Protein AF-A0A8I2YRM2-F1 (afdb_monomer)

Foldseek 3Di:
DDDDDDDDDDDPPPPPPDAQDFDDPVVLVVLVVQLLVQCVPCVQVCLPQNRAFFADPVCNPDGDLDDDPPPDTHGQAFQFAKEKAQPPDAADPPDDRIDIDTGPVRVRVVRVVVSVVCVVFFDPKGKDWPDKDKDFDDDPDDDDPVVVQSNSKIKIKTWMKIWTQGPPPRHIWIKIWIWMWIAGRRGRHTYDGPYTDIDTDDDPDPVVCVVNVVVPPPPPPPDDDDDDDDDDPFQDDKDFAAPPDFLLNCCVVQQAFSQQQCVQVVVQAPQQRPRDDGRDMGGRAGHQQHQNAKDFQAAPDALVNVLVVLVADSVQQCLQVVLADPRSFLAFGSGMGRRDNHRRGDDADPVPDRRNNDRHPPTHHSYDDD

Structure (mmCIF, N/CA/C/O backbone):
data_AF-A0A8I2YRM2-F1
#
_entry.id   AF-A0A8I2YRM2-F1
#
loop_
_atom_site.group_PDB
_atom_site.id
_atom_site.type_symbol
_atom_site.label_atom_id
_atom_site.label_alt_id
_atom_site.label_comp_id
_atom_site.label_asym_id
_atom_site.label_entity_id
_atom_site.label_seq_id
_atom_site.pdbx_PDB_ins_code
_atom_site.Cartn_x
_atom_site.Cartn_y
_atom_site.Cartn_z
_atom_site.occupancy
_atom_site.B_iso_or_equiv
_atom_site.auth_seq_id
_atom_site.auth_comp_id
_atom_site.auth_asym_id
_atom_site.auth_atom_id
_atom_site.pdbx_PDB_model_num
ATOM 1 N N . MET A 1 1 ? 25.855 -46.451 -61.316 1.00 43.28 1 MET A N 1
ATOM 2 C CA . MET A 1 1 ? 26.057 -45.066 -60.840 1.00 43.28 1 MET A CA 1
ATOM 3 C C . MET A 1 1 ? 24.829 -44.256 -61.230 1.00 43.28 1 MET A C 1
ATOM 5 O O . MET A 1 1 ? 24.671 -43.987 -62.410 1.00 43.28 1 MET A O 1
ATOM 9 N N . SER A 1 2 ? 23.927 -43.967 -60.286 1.00 40.00 2 SER A N 1
ATOM 10 C CA . SER A 1 2 ? 22.872 -42.953 -60.455 1.00 40.00 2 SER A CA 1
ATOM 11 C C . SER A 1 2 ? 22.346 -42.498 -59.083 1.00 40.00 2 SER A C 1
ATOM 13 O O . SER A 1 2 ? 21.742 -43.279 -58.357 1.00 40.00 2 SER A O 1
ATOM 15 N N . ASN A 1 3 ? 22.723 -41.266 -58.740 1.00 40.25 3 ASN A N 1
ATOM 16 C CA . ASN A 1 3 ? 22.194 -40.258 -57.806 1.00 40.25 3 ASN A CA 1
ATOM 17 C C . ASN A 1 3 ? 21.188 -40.653 -56.701 1.00 40.25 3 ASN A C 1
ATOM 19 O O . ASN A 1 3 ? 20.000 -40.823 -56.962 1.00 40.25 3 ASN A O 1
ATOM 23 N N . GLY A 1 4 ? 21.650 -40.617 -55.443 1.00 43.94 4 GLY A N 1
ATOM 24 C CA . GLY A 1 4 ? 20.816 -40.351 -54.258 1.00 43.94 4 GLY A CA 1
ATOM 25 C C . GLY A 1 4 ? 20.886 -38.862 -53.858 1.00 43.94 4 GLY A C 1
ATOM 26 O O . GLY A 1 4 ? 21.877 -38.207 -54.193 1.00 43.94 4 GLY A O 1
ATOM 27 N N . PRO A 1 5 ? 19.861 -38.299 -53.190 1.00 49.69 5 PRO A N 1
ATOM 28 C CA . PRO A 1 5 ? 19.802 -36.871 -52.870 1.00 49.69 5 PRO A CA 1
ATOM 29 C C . PRO A 1 5 ? 20.808 -36.499 -51.761 1.00 49.69 5 PRO A C 1
ATOM 31 O O . PRO A 1 5 ? 21.206 -37.369 -50.981 1.00 49.69 5 PRO A O 1
ATOM 34 N N . PRO A 1 6 ? 21.243 -35.227 -51.666 1.00 45.72 6 PRO A N 1
ATOM 35 C CA . PRO A 1 6 ? 22.227 -34.821 -50.673 1.00 45.72 6 PRO A CA 1
ATOM 36 C C . PRO A 1 6 ? 21.609 -34.804 -49.268 1.00 45.72 6 PRO A C 1
ATOM 38 O O . PRO A 1 6 ? 20.499 -34.315 -49.066 1.00 45.72 6 PRO A O 1
ATOM 41 N N . LEU A 1 7 ? 22.355 -35.323 -48.292 1.00 40.28 7 LEU A N 1
ATOM 42 C CA . LEU A 1 7 ? 22.015 -35.255 -46.871 1.00 40.28 7 LEU A CA 1
ATOM 43 C C . LEU A 1 7 ? 21.992 -33.789 -46.414 1.00 40.28 7 LEU A C 1
ATOM 45 O O . LEU A 1 7 ? 22.984 -33.070 -46.558 1.00 40.28 7 LEU A O 1
ATOM 49 N N . SER A 1 8 ? 20.862 -33.354 -45.854 1.00 40.47 8 SER A N 1
ATOM 50 C CA . SER A 1 8 ? 20.712 -32.039 -45.234 1.00 40.47 8 SER A CA 1
ATOM 51 C C . SER A 1 8 ? 21.664 -31.917 -44.046 1.00 40.47 8 SER A C 1
ATOM 53 O O . SER A 1 8 ? 21.600 -32.691 -43.089 1.00 40.47 8 SER A O 1
ATOM 55 N N . ARG A 1 9 ? 22.555 -30.930 -44.110 1.00 38.88 9 ARG A N 1
ATOM 56 C CA . ARG A 1 9 ? 23.447 -30.546 -43.019 1.00 38.88 9 ARG A CA 1
ATOM 57 C C . ARG A 1 9 ? 22.585 -30.000 -41.873 1.00 38.88 9 ARG A C 1
ATOM 59 O O . ARG A 1 9 ? 22.022 -28.921 -42.007 1.00 38.88 9 ARG A O 1
ATOM 66 N N . PHE A 1 10 ? 22.468 -30.752 -40.779 1.00 35.62 10 PHE A N 1
ATOM 67 C CA . PHE A 1 10 ? 21.947 -30.243 -39.509 1.00 35.62 10 PHE A CA 1
ATOM 68 C C . PHE A 1 10 ? 22.836 -29.075 -39.064 1.00 35.62 10 PHE A C 1
ATOM 70 O O . PHE A 1 10 ? 24.003 -29.270 -38.728 1.00 35.62 10 PHE A O 1
ATOM 77 N N . THR A 1 11 ? 22.309 -27.856 -39.111 1.00 39.56 11 THR A N 1
ATOM 78 C CA . THR A 1 11 ? 22.849 -26.723 -38.359 1.00 39.56 11 THR A CA 1
ATOM 79 C C . THR A 1 11 ? 22.379 -26.875 -36.912 1.00 39.56 11 THR A C 1
ATOM 81 O O . THR A 1 11 ? 21.176 -27.047 -36.708 1.00 39.56 11 THR A O 1
ATOM 84 N N . PRO A 1 12 ? 23.265 -26.851 -35.902 1.00 38.53 12 PRO A N 1
ATOM 85 C CA . PRO A 1 12 ? 22.815 -26.739 -34.523 1.00 38.53 12 PRO A CA 1
ATOM 86 C C . PRO A 1 12 ? 22.103 -25.391 -34.379 1.00 38.53 12 PRO A C 1
ATOM 88 O O . PRO A 1 12 ? 22.668 -24.362 -34.754 1.00 38.53 12 PRO A O 1
ATOM 91 N N . ASN A 1 13 ? 20.869 -25.397 -33.874 1.00 37.84 13 ASN A N 1
ATOM 92 C CA . ASN A 1 13 ? 20.214 -24.178 -33.416 1.00 37.84 13 ASN A CA 1
ATOM 93 C C . ASN A 1 13 ? 21.077 -23.584 -32.297 1.00 37.84 13 ASN A C 1
ATOM 95 O O . ASN A 1 13 ? 21.144 -24.139 -31.201 1.00 37.84 13 ASN A O 1
ATOM 99 N N . HIS A 1 14 ? 21.756 -22.477 -32.590 1.00 43.34 14 HIS A N 1
ATOM 100 C CA . HIS A 1 14 ? 22.268 -21.568 -31.573 1.00 43.34 14 HIS A CA 1
ATOM 101 C C . HIS A 1 14 ? 21.088 -20.746 -31.044 1.00 43.34 14 HIS A C 1
ATOM 103 O O . HIS A 1 14 ? 20.968 -19.565 -31.340 1.00 43.34 14 HIS A O 1
ATOM 109 N N . ASP A 1 15 ? 20.221 -21.387 -30.263 1.00 41.94 15 ASP A N 1
ATOM 110 C CA . ASP A 1 15 ? 19.412 -20.684 -29.266 1.00 41.94 15 ASP A CA 1
ATOM 111 C C . ASP A 1 15 ? 20.239 -20.627 -27.974 1.00 41.94 15 ASP A C 1
ATOM 113 O O . ASP A 1 15 ? 19.908 -21.223 -26.950 1.00 41.94 15 ASP A O 1
ATOM 117 N N . GLU A 1 16 ? 21.398 -19.973 -28.057 1.00 41.94 16 GLU A N 1
ATOM 118 C CA . GLU A 1 16 ? 22.091 -19.494 -26.868 1.00 41.94 16 GLU A CA 1
ATOM 119 C C . GLU A 1 16 ? 21.484 -18.116 -26.569 1.00 41.94 16 GLU A C 1
ATOM 121 O O . GLU A 1 16 ? 21.433 -17.285 -27.481 1.00 41.94 16 GLU A O 1
ATOM 126 N N . PRO A 1 17 ? 20.953 -17.864 -25.358 1.00 37.00 17 PRO A N 1
ATOM 127 C CA . PRO A 1 17 ? 20.374 -16.569 -25.036 1.00 37.00 17 PRO A CA 1
ATOM 128 C C . PRO A 1 17 ? 21.435 -15.496 -25.273 1.00 37.00 17 PRO A C 1
ATOM 130 O O . PRO A 1 17 ? 22.525 -15.551 -24.701 1.00 37.00 17 PRO A O 1
ATOM 133 N N . SER A 1 18 ? 21.123 -14.542 -26.149 1.00 34.84 18 SER A N 1
ATOM 134 C CA . SER A 1 18 ? 21.967 -13.380 -26.404 1.00 34.84 18 SER A CA 1
ATOM 135 C C . SER A 1 18 ? 22.364 -12.745 -25.065 1.00 34.84 18 SER A C 1
ATOM 137 O O . SER A 1 18 ? 21.483 -12.537 -24.222 1.00 34.84 18 SER A O 1
ATOM 139 N N . PRO A 1 19 ? 23.662 -12.474 -24.828 1.00 44.00 19 PRO A N 1
ATOM 140 C CA . PRO A 1 19 ? 24.102 -11.870 -23.579 1.00 44.00 19 PRO A CA 1
ATOM 141 C C . PRO A 1 19 ? 23.368 -10.538 -23.375 1.00 44.00 19 PRO A C 1
ATOM 143 O O . PRO A 1 19 ? 23.103 -9.851 -24.366 1.00 44.00 19 PRO A O 1
ATOM 146 N N . PRO A 1 20 ? 23.022 -10.174 -22.125 1.00 50.03 20 PRO A N 1
ATOM 147 C CA . PRO A 1 20 ? 22.307 -8.935 -21.844 1.00 50.03 20 PRO A CA 1
ATOM 148 C C . PRO A 1 20 ? 23.045 -7.761 -22.491 1.00 50.03 20 PRO A C 1
ATOM 150 O O . PRO A 1 20 ? 24.256 -7.602 -22.310 1.00 50.03 20 PRO A O 1
ATOM 153 N N . GLU A 1 21 ? 22.315 -6.993 -23.299 1.00 55.31 21 GLU A N 1
ATOM 154 C CA . GLU A 1 21 ? 22.839 -5.860 -24.054 1.00 55.31 21 GLU A CA 1
ATOM 155 C C . GLU A 1 21 ? 23.480 -4.863 -23.076 1.00 55.31 21 GLU A C 1
ATOM 157 O O . GLU A 1 21 ? 22.838 -4.367 -22.151 1.00 55.31 21 GLU A O 1
ATOM 162 N N . GLN A 1 22 ? 24.790 -4.641 -23.210 1.00 60.09 22 GLN A N 1
ATOM 163 C CA . GLN A 1 22 ? 25.532 -3.774 -22.296 1.00 60.09 22 GLN A CA 1
ATOM 164 C C . GLN A 1 22 ? 25.124 -2.316 -22.520 1.00 60.09 22 GLN A C 1
ATOM 166 O O . GLN A 1 22 ? 25.211 -1.811 -23.639 1.00 60.09 22 GLN A O 1
ATOM 171 N N . ILE A 1 23 ? 24.751 -1.625 -21.440 1.00 65.56 23 ILE A N 1
ATOM 172 C CA . ILE A 1 23 ? 24.385 -0.205 -21.477 1.00 65.56 23 ILE A CA 1
ATOM 173 C C . ILE A 1 23 ? 25.582 0.621 -22.013 1.00 65.56 23 ILE A C 1
ATOM 175 O O . ILE A 1 23 ? 26.727 0.384 -21.591 1.00 65.56 23 ILE A O 1
ATOM 179 N N . PRO A 1 24 ? 25.361 1.592 -22.925 1.00 77.06 24 PRO A N 1
ATOM 180 C CA . PRO A 1 24 ? 26.404 2.500 -23.404 1.00 77.06 24 PRO A CA 1
ATOM 181 C C . PRO A 1 24 ? 27.077 3.288 -22.268 1.00 77.06 24 PRO A C 1
ATOM 183 O O . PRO A 1 24 ? 26.419 3.694 -21.313 1.00 77.06 24 PRO A O 1
ATOM 186 N N . ASP A 1 25 ? 28.378 3.580 -22.391 1.00 70.00 25 ASP A N 1
ATOM 187 C CA . ASP A 1 25 ? 29.165 4.243 -21.329 1.00 70.00 25 ASP A CA 1
ATOM 188 C C . ASP A 1 25 ? 28.580 5.593 -20.887 1.00 70.00 25 ASP A C 1
ATOM 190 O O . ASP A 1 25 ? 28.480 5.874 -19.695 1.00 70.00 25 ASP A O 1
ATOM 194 N N . LEU A 1 26 ? 28.146 6.417 -21.843 1.00 76.06 26 LEU A N 1
ATOM 195 C CA . LEU A 1 26 ? 27.550 7.722 -21.555 1.00 76.06 26 LEU A CA 1
ATOM 196 C C . LEU A 1 26 ? 26.242 7.587 -20.763 1.00 76.06 26 LEU A C 1
ATOM 198 O O . LEU A 1 26 ? 25.998 8.331 -19.817 1.00 76.06 26 LEU A O 1
ATOM 202 N N . GLU A 1 27 ? 25.406 6.621 -21.137 1.00 75.81 27 GLU A N 1
ATOM 203 C CA . GLU A 1 27 ? 24.142 6.361 -20.456 1.00 75.81 27 GLU A CA 1
ATOM 204 C C . GLU A 1 27 ? 24.378 5.803 -19.046 1.00 75.81 27 GLU A C 1
ATOM 206 O O . GLU A 1 27 ? 23.745 6.246 -18.088 1.00 75.81 27 GLU A O 1
ATOM 211 N N . TRP A 1 28 ? 25.358 4.912 -18.891 1.00 73.50 28 TRP A N 1
ATOM 212 C CA . TRP A 1 28 ? 25.796 4.398 -17.596 1.00 73.50 28 TRP A CA 1
ATOM 213 C C . TRP A 1 28 ? 26.235 5.514 -16.637 1.00 73.50 28 TRP A C 1
ATOM 215 O O . TRP A 1 28 ? 25.834 5.538 -15.467 1.00 73.50 28 TRP A O 1
ATOM 225 N N . GLU A 1 29 ? 27.031 6.469 -17.124 1.00 75.94 29 GLU A N 1
ATOM 226 C CA . GLU A 1 29 ? 27.485 7.608 -16.324 1.00 75.94 29 GLU A CA 1
ATOM 227 C C . GLU A 1 29 ? 26.342 8.542 -15.927 1.00 75.94 29 GLU A C 1
ATOM 229 O O . GLU A 1 29 ? 26.268 8.939 -14.761 1.00 75.94 29 GLU A O 1
ATOM 234 N N . ILE A 1 30 ? 25.423 8.837 -16.853 1.00 76.19 30 ILE A N 1
ATOM 235 C CA . ILE A 1 30 ? 24.240 9.663 -16.581 1.00 76.19 30 ILE A CA 1
ATOM 236 C C . ILE A 1 30 ? 23.371 9.014 -15.503 1.00 76.19 30 ILE A C 1
ATOM 238 O O . ILE A 1 30 ? 23.000 9.669 -14.525 1.00 76.19 30 ILE A O 1
ATOM 242 N N . ARG A 1 31 ? 23.069 7.719 -15.641 1.00 75.06 31 ARG A N 1
ATOM 243 C CA . ARG A 1 31 ? 22.202 7.019 -14.691 1.00 75.06 31 ARG A CA 1
ATOM 244 C C . ARG A 1 31 ? 22.850 6.885 -13.309 1.00 75.06 31 ARG A C 1
ATOM 246 O O . ARG A 1 31 ? 22.187 7.119 -12.300 1.00 75.06 31 ARG A O 1
ATOM 253 N N . THR A 1 32 ? 24.154 6.599 -13.251 1.00 75.19 32 THR A N 1
ATOM 254 C CA . THR A 1 32 ? 24.905 6.550 -11.983 1.00 75.19 32 THR A CA 1
ATOM 255 C C . THR A 1 32 ? 24.942 7.921 -11.304 1.00 75.19 32 THR A C 1
ATOM 257 O O . THR A 1 32 ? 24.703 8.023 -10.102 1.00 75.19 32 THR A O 1
ATOM 260 N N . GLY A 1 33 ? 25.188 8.992 -12.066 1.00 79.06 33 GLY A N 1
ATOM 261 C CA . GLY A 1 33 ? 25.169 10.362 -11.550 1.00 79.06 33 GLY A CA 1
ATOM 262 C C . GLY A 1 33 ? 23.802 10.758 -10.991 1.00 79.06 33 GLY A C 1
ATOM 263 O O . GLY A 1 33 ? 23.725 11.315 -9.896 1.00 79.06 33 GLY A O 1
ATOM 264 N N . ARG A 1 34 ? 22.716 10.398 -11.690 1.00 77.12 34 ARG A N 1
ATOM 265 C CA . ARG A 1 34 ? 21.338 10.623 -11.229 1.00 77.12 34 ARG A CA 1
ATOM 266 C C . ARG A 1 34 ? 21.048 9.879 -9.925 1.00 77.12 34 ARG A C 1
ATOM 268 O O . ARG A 1 34 ? 20.494 10.475 -9.008 1.00 77.12 34 ARG A O 1
ATOM 275 N N . ALA A 1 35 ? 21.449 8.613 -9.816 1.00 76.00 35 ALA A N 1
ATOM 276 C CA . ALA A 1 35 ? 21.256 7.828 -8.599 1.00 76.00 35 ALA A CA 1
ATOM 277 C C . ALA A 1 35 ? 21.989 8.435 -7.393 1.00 76.00 35 ALA A C 1
ATOM 279 O O . ALA A 1 35 ? 21.390 8.600 -6.333 1.00 76.00 35 ALA A O 1
ATOM 280 N N . ILE A 1 36 ? 23.254 8.837 -7.564 1.00 78.88 36 ILE A N 1
ATOM 281 C CA . ILE A 1 36 ? 24.033 9.499 -6.505 1.00 78.88 36 ILE A CA 1
ATOM 282 C C . ILE A 1 36 ? 23.357 10.803 -6.073 1.00 78.88 36 ILE A C 1
ATOM 284 O O . ILE A 1 36 ? 23.178 11.024 -4.879 1.00 78.88 36 ILE A O 1
ATOM 288 N N . TYR A 1 37 ? 22.937 11.631 -7.034 1.00 81.38 37 TYR A N 1
ATOM 289 C CA . TYR A 1 37 ? 22.249 12.890 -6.756 1.00 81.38 37 TYR A CA 1
ATOM 290 C C . TYR A 1 37 ? 20.955 12.682 -5.957 1.00 81.38 37 TYR A C 1
ATOM 292 O O . TYR A 1 37 ? 20.709 13.394 -4.984 1.00 81.38 37 TYR A O 1
ATOM 300 N N . ILE A 1 38 ? 20.142 11.689 -6.334 1.00 79.25 38 ILE A N 1
ATOM 301 C CA . ILE A 1 38 ? 18.896 11.370 -5.627 1.00 79.25 38 ILE A CA 1
ATOM 302 C C . ILE A 1 38 ? 19.196 10.940 -4.191 1.00 79.25 38 ILE A C 1
ATOM 304 O O . ILE A 1 38 ? 18.592 11.474 -3.262 1.00 79.25 38 ILE A O 1
ATOM 308 N N . LEU A 1 39 ? 20.149 10.027 -3.987 1.00 82.38 39 LEU A N 1
ATOM 309 C CA . LEU A 1 39 ? 20.525 9.563 -2.649 1.00 82.38 39 LEU A CA 1
ATOM 310 C C . LEU A 1 39 ? 21.066 10.709 -1.781 1.00 82.38 39 LEU A C 1
ATOM 312 O O . LEU A 1 39 ? 20.665 10.848 -0.628 1.00 82.38 39 LEU A O 1
ATOM 316 N N . GLU A 1 40 ? 21.923 11.565 -2.336 1.00 83.69 40 GLU A N 1
ATOM 317 C CA . GLU A 1 40 ? 22.467 12.733 -1.634 1.00 83.69 40 GLU A CA 1
ATOM 318 C C . GLU A 1 40 ? 21.363 13.691 -1.169 1.00 83.69 40 GLU A C 1
ATOM 320 O O . GLU A 1 40 ? 21.390 14.174 -0.037 1.00 83.69 40 GLU A O 1
ATOM 325 N N . ARG A 1 41 ? 20.372 13.945 -2.030 1.00 83.12 41 ARG A N 1
ATOM 326 C CA . ARG A 1 41 ? 19.307 14.915 -1.761 1.00 83.12 41 ARG A CA 1
ATOM 327 C C . ARG A 1 41 ? 18.208 14.401 -0.849 1.00 83.12 41 ARG A C 1
ATOM 329 O O . ARG A 1 41 ? 17.609 15.204 -0.149 1.00 83.12 41 ARG A O 1
ATOM 336 N N . THR A 1 42 ? 17.927 13.103 -0.869 1.00 81.81 42 THR A N 1
ATOM 337 C CA . THR A 1 42 ? 16.688 12.569 -0.279 1.00 81.81 42 THR A CA 1
ATOM 338 C C . THR A 1 42 ? 16.911 11.775 1.002 1.00 81.81 42 THR A C 1
ATOM 340 O O . THR A 1 42 ? 16.028 11.745 1.856 1.00 81.81 42 THR A O 1
ATOM 343 N N . LEU A 1 43 ? 18.097 11.184 1.199 1.00 83.44 43 LEU A N 1
ATOM 344 C CA . LEU A 1 43 ? 18.408 10.444 2.426 1.00 83.44 43 LEU A CA 1
ATOM 345 C C . LEU A 1 43 ? 18.366 11.300 3.710 1.00 83.44 43 LEU A C 1
ATOM 347 O O . LEU A 1 43 ? 17.880 10.783 4.718 1.00 83.44 43 LEU A O 1
ATOM 351 N N . PRO A 1 44 ? 18.805 12.579 3.728 1.00 87.81 44 PRO A N 1
ATOM 352 C CA . PRO A 1 44 ? 18.662 13.436 4.912 1.00 87.81 44 PRO A CA 1
ATOM 353 C C . PRO A 1 44 ? 17.201 13.617 5.360 1.00 87.81 44 PRO A C 1
ATOM 355 O O . PRO A 1 44 ? 16.898 13.668 6.553 1.00 87.81 44 PRO A O 1
ATOM 358 N N . ASP A 1 45 ? 16.281 13.612 4.396 1.00 84.38 45 ASP A N 1
ATOM 359 C CA . ASP A 1 45 ? 14.846 13.768 4.615 1.00 84.38 45 ASP A CA 1
ATOM 360 C C . ASP A 1 45 ? 14.105 12.423 4.649 1.00 84.38 45 ASP A C 1
ATOM 362 O O . ASP A 1 45 ? 12.878 12.383 4.562 1.00 84.38 45 ASP A O 1
ATOM 366 N N . PHE A 1 46 ? 14.815 11.303 4.835 1.00 83.81 46 PHE A N 1
ATOM 367 C CA . PHE A 1 46 ? 14.248 9.949 4.807 1.00 83.81 46 PHE A CA 1
ATOM 368 C C . PHE A 1 46 ? 13.002 9.789 5.692 1.00 83.81 46 PHE A C 1
ATOM 370 O O . PHE A 1 46 ? 12.017 9.170 5.290 1.00 83.81 46 PHE A O 1
ATOM 377 N N . PHE A 1 47 ? 12.983 10.369 6.896 1.00 83.69 47 PHE A N 1
ATOM 378 C CA . PHE A 1 47 ? 11.805 10.261 7.760 1.00 83.69 47 PHE A CA 1
ATOM 379 C C . PHE A 1 47 ? 10.612 11.080 7.254 1.00 83.69 47 PHE A C 1
ATOM 381 O O . PHE A 1 47 ? 9.473 10.760 7.596 1.00 83.69 47 PHE A O 1
ATOM 388 N N . GLN A 1 48 ? 10.813 12.087 6.411 1.00 82.44 48 GLN A N 1
ATOM 389 C CA . GLN A 1 48 ? 9.737 12.868 5.802 1.00 82.44 48 GLN A CA 1
ATOM 390 C C . GLN A 1 48 ? 9.308 12.283 4.458 1.00 82.44 48 GLN A C 1
ATOM 392 O O . GLN A 1 48 ? 8.115 12.062 4.271 1.00 82.44 48 GLN A O 1
ATOM 397 N N . LEU A 1 49 ? 10.257 11.939 3.591 1.00 78.31 49 LEU A N 1
ATOM 398 C CA . LEU A 1 49 ? 10.001 11.524 2.211 1.00 78.31 49 LEU A CA 1
ATOM 399 C C . LEU A 1 49 ? 9.901 9.999 2.051 1.00 78.31 49 LEU A C 1
ATOM 401 O O . LEU A 1 49 ? 9.074 9.509 1.293 1.00 78.31 49 LEU A O 1
ATOM 405 N N . GLY A 1 50 ? 10.656 9.226 2.832 1.00 79.12 50 GLY A N 1
ATOM 406 C CA . GLY A 1 50 ? 10.904 7.807 2.558 1.00 79.12 50 GLY A CA 1
ATOM 407 C C . GLY A 1 50 ? 12.067 7.613 1.582 1.00 79.12 50 GLY A C 1
ATOM 408 O O . GLY A 1 50 ? 12.823 8.548 1.322 1.00 79.12 50 GLY A O 1
ATOM 409 N N . LEU A 1 51 ? 12.241 6.390 1.071 1.00 80.19 51 LEU A N 1
ATOM 410 C CA . LEU A 1 51 ? 13.191 6.153 -0.016 1.00 80.19 51 LEU A CA 1
ATOM 411 C C . LEU A 1 51 ? 12.612 6.655 -1.331 1.00 80.19 51 LEU A C 1
ATOM 413 O O . LEU A 1 51 ? 11.481 6.343 -1.690 1.00 80.19 51 LEU A O 1
ATOM 417 N N . VAL A 1 52 ? 13.432 7.398 -2.061 1.00 76.25 52 VAL A N 1
ATOM 418 C CA . VAL A 1 52 ? 13.058 7.996 -3.337 1.00 76.25 52 VAL A CA 1
ATOM 419 C C . VAL A 1 52 ? 13.634 7.159 -4.454 1.00 76.25 52 VAL A C 1
ATOM 421 O O . VAL A 1 52 ? 14.836 6.889 -4.473 1.00 76.25 52 VAL A O 1
ATOM 424 N N . SER A 1 53 ? 12.768 6.731 -5.367 1.00 71.31 53 SER A N 1
ATOM 425 C CA . SER A 1 53 ? 13.114 5.809 -6.446 1.00 71.31 53 SER A CA 1
ATOM 426 C C . SER A 1 53 ? 13.360 6.529 -7.775 1.00 71.31 53 SER A C 1
ATOM 428 O O . SER A 1 53 ? 14.062 5.997 -8.632 1.00 71.31 53 SER A O 1
ATOM 430 N N . HIS A 1 54 ? 12.828 7.740 -7.945 1.00 68.25 54 HIS A N 1
ATOM 431 C CA . HIS A 1 54 ? 13.029 8.590 -9.113 1.00 68.25 54 HIS A CA 1
ATOM 432 C C . HIS A 1 54 ? 12.747 10.063 -8.780 1.00 68.25 54 HIS A C 1
ATOM 434 O O . HIS A 1 54 ? 12.102 10.378 -7.786 1.00 68.25 54 HIS A O 1
ATOM 440 N N . ILE A 1 55 ? 13.260 10.970 -9.615 1.00 63.19 55 ILE A N 1
ATOM 441 C CA . ILE A 1 55 ? 12.926 12.404 -9.590 1.00 63.19 55 ILE A CA 1
ATOM 442 C C . ILE A 1 55 ? 12.536 12.807 -11.008 1.00 63.19 55 ILE A C 1
ATOM 444 O O . ILE A 1 55 ? 13.301 12.530 -11.940 1.00 63.19 55 ILE A O 1
ATOM 448 N N . ASP A 1 56 ? 11.378 13.442 -11.174 1.00 59.28 56 ASP A N 1
ATOM 449 C CA . ASP A 1 56 ? 10.935 13.981 -12.459 1.00 59.28 56 ASP A CA 1
ATOM 450 C C . ASP A 1 56 ? 11.821 15.184 -12.856 1.00 59.28 56 ASP A C 1
ATOM 452 O O . ASP A 1 56 ? 11.835 16.206 -12.163 1.00 59.28 56 ASP A O 1
ATOM 456 N N . PRO A 1 57 ? 12.581 15.108 -13.967 1.00 52.69 57 PRO A N 1
ATOM 457 C CA . PRO A 1 57 ? 13.445 16.203 -14.404 1.00 52.69 57 PRO A CA 1
ATOM 458 C C . PRO A 1 57 ? 12.675 17.459 -14.842 1.00 52.69 57 PRO A C 1
ATOM 460 O O . PRO A 1 57 ? 13.271 18.533 -14.915 1.00 52.69 57 PRO A O 1
ATOM 463 N N . THR A 1 58 ? 11.375 17.355 -15.137 1.00 52.50 58 THR A N 1
ATOM 464 C CA . THR A 1 58 ? 10.522 18.505 -15.483 1.00 52.50 58 THR A CA 1
ATOM 465 C C . THR A 1 58 ? 10.002 19.242 -14.250 1.00 52.50 58 THR A C 1
ATOM 467 O O . THR A 1 58 ? 9.596 20.403 -14.349 1.00 52.50 58 THR A O 1
ATOM 470 N N . ARG A 1 59 ? 10.070 18.602 -13.075 1.00 56.19 59 ARG A N 1
ATOM 471 C CA . ARG A 1 59 ? 9.634 19.166 -11.801 1.00 56.19 59 ARG A CA 1
ATOM 472 C C . ARG A 1 59 ? 10.533 18.663 -10.662 1.00 56.19 59 ARG A C 1
ATOM 474 O O . ARG A 1 59 ? 10.122 17.793 -9.903 1.00 56.19 59 ARG A O 1
ATOM 481 N N . PRO A 1 60 ? 11.743 19.232 -10.500 1.00 52.38 60 PRO A N 1
ATOM 482 C CA . PRO A 1 60 ? 12.733 18.761 -9.523 1.00 52.38 60 PRO A CA 1
ATOM 483 C C . PRO A 1 60 ? 12.280 18.863 -8.055 1.00 52.38 60 PRO A C 1
ATOM 485 O O . PRO A 1 60 ? 12.927 18.289 -7.183 1.00 52.38 60 PRO A O 1
ATOM 488 N N . ASP A 1 61 ? 11.175 19.566 -7.788 1.00 48.91 61 ASP A N 1
ATOM 489 C CA . ASP A 1 61 ? 10.545 19.681 -6.468 1.00 48.91 61 ASP A CA 1
ATOM 490 C C . ASP A 1 61 ? 9.565 18.531 -6.157 1.00 48.91 61 ASP A C 1
ATOM 492 O O . ASP A 1 61 ? 9.116 18.403 -5.018 1.00 48.91 61 ASP A O 1
ATOM 496 N N . ILE A 1 62 ? 9.199 17.706 -7.151 1.00 48.84 62 ILE A N 1
ATOM 497 C CA . ILE A 1 62 ? 8.375 16.508 -6.953 1.00 48.84 62 ILE A CA 1
ATOM 498 C C . ILE A 1 62 ? 9.276 15.288 -6.817 1.00 48.84 62 ILE A C 1
ATOM 500 O O . ILE A 1 62 ? 10.016 14.896 -7.720 1.00 48.84 62 ILE A O 1
ATOM 504 N N . VAL A 1 63 ? 9.179 14.691 -5.639 1.00 51.75 63 VAL A N 1
ATOM 505 C CA . VAL A 1 63 ? 9.861 13.473 -5.249 1.00 51.75 63 VAL A CA 1
ATOM 506 C C . VAL A 1 63 ? 8.823 12.360 -5.276 1.00 51.75 63 VAL A C 1
ATOM 508 O O . VAL A 1 63 ? 8.018 12.247 -4.352 1.00 51.75 63 VAL A O 1
ATOM 511 N N . ASP A 1 64 ? 8.817 11.553 -6.333 1.00 51.75 64 ASP A N 1
ATOM 512 C CA . ASP A 1 64 ? 7.903 10.420 -6.408 1.00 51.75 64 ASP A CA 1
ATOM 513 C C . ASP A 1 64 ? 8.427 9.264 -5.547 1.00 51.75 64 ASP A C 1
ATOM 515 O O . ASP A 1 64 ? 9.504 8.692 -5.754 1.00 51.75 64 ASP A O 1
ATOM 519 N N . VAL A 1 65 ? 7.633 8.939 -4.529 1.00 49.97 65 VAL A N 1
ATOM 520 C CA . VAL A 1 65 ? 7.913 7.895 -3.530 1.00 49.97 65 VAL A CA 1
ATOM 521 C C . VAL A 1 65 ? 7.513 6.501 -4.052 1.00 49.97 65 VAL A C 1
ATOM 523 O O . VAL A 1 65 ? 7.833 5.487 -3.437 1.00 49.97 65 VAL A O 1
ATOM 526 N N . ALA A 1 66 ? 6.852 6.425 -5.212 1.00 44.97 66 ALA A N 1
ATOM 527 C CA . ALA A 1 66 ? 6.317 5.190 -5.781 1.00 44.97 66 ALA A CA 1
ATOM 528 C C . ALA A 1 66 ? 7.248 4.541 -6.821 1.00 44.97 66 ALA A C 1
ATOM 530 O O . ALA A 1 66 ? 8.144 5.169 -7.386 1.00 44.97 66 ALA A O 1
ATOM 531 N N . VAL A 1 67 ? 7.048 3.247 -7.068 1.00 43.72 67 VAL A N 1
ATOM 532 C CA . VAL A 1 67 ? 7.590 2.549 -8.240 1.00 43.72 67 VAL A CA 1
ATOM 533 C C . VAL A 1 67 ? 6.789 3.039 -9.448 1.00 43.72 67 VAL A C 1
ATOM 535 O O . VAL A 1 67 ? 5.572 2.918 -9.461 1.00 43.72 67 VAL A O 1
ATOM 538 N N . SER A 1 68 ? 7.452 3.657 -10.427 1.00 38.66 68 SER A N 1
ATOM 539 C CA . SER A 1 68 ? 6.800 4.097 -11.667 1.00 38.66 68 SER A CA 1
ATOM 540 C C . SER A 1 68 ? 6.296 2.876 -12.452 1.00 38.66 68 SER A C 1
ATOM 542 O O . SER A 1 68 ? 7.107 2.116 -12.980 1.00 38.66 68 SER A O 1
ATOM 544 N N . GLU A 1 69 ? 4.976 2.700 -12.547 1.00 43.91 69 GLU A N 1
ATOM 545 C CA . GLU A 1 69 ? 4.322 1.749 -13.468 1.00 43.91 69 GLU A CA 1
ATOM 546 C C . GLU A 1 69 ? 3.992 2.374 -14.835 1.00 43.91 69 GLU A C 1
ATOM 548 O O . GLU A 1 69 ? 3.701 1.669 -15.799 1.00 43.91 69 GLU A O 1
ATOM 553 N N . SER A 1 70 ? 4.131 3.696 -14.987 1.00 37.06 70 SER A N 1
ATOM 554 C CA . SER A 1 70 ? 4.069 4.348 -16.297 1.00 37.06 70 SER A CA 1
ATOM 555 C C . SER A 1 70 ? 5.451 4.337 -16.955 1.00 37.06 70 SER A C 1
ATOM 557 O O . SER A 1 70 ? 6.393 4.944 -16.442 1.00 37.06 70 SER A O 1
ATOM 559 N N . GLY A 1 71 ? 5.579 3.650 -18.091 1.00 43.19 71 GLY A N 1
ATOM 560 C CA . GLY A 1 71 ? 6.832 3.349 -18.797 1.00 43.19 71 GLY A CA 1
ATOM 561 C C . GLY A 1 71 ? 7.638 4.523 -19.378 1.00 43.19 71 GLY A C 1
ATOM 562 O O . GLY A 1 71 ? 8.038 4.459 -20.537 1.00 43.19 71 GLY A O 1
ATOM 563 N N . SER A 1 72 ? 7.938 5.571 -18.606 1.00 48.84 72 SER A N 1
ATOM 564 C CA . SER A 1 72 ? 8.847 6.644 -19.038 1.00 48.84 72 SER A CA 1
ATOM 565 C C . SER A 1 72 ? 9.883 7.106 -18.008 1.00 48.84 72 SER A C 1
ATOM 567 O O . SER A 1 72 ? 10.745 7.903 -18.376 1.00 48.84 72 SER A O 1
ATOM 569 N N . VAL A 1 73 ? 9.874 6.620 -16.755 1.00 55.25 73 VAL A N 1
ATOM 570 C CA . VAL A 1 73 ? 10.906 6.992 -15.765 1.00 55.25 73 VAL A CA 1
ATOM 571 C C . VAL A 1 73 ? 11.495 5.764 -15.071 1.00 55.25 73 VAL A C 1
ATOM 573 O O . VAL A 1 73 ? 10.882 5.144 -14.211 1.00 55.25 73 VAL A O 1
ATOM 576 N N . GLU A 1 74 ? 12.728 5.421 -15.446 1.00 65.56 74 GLU A N 1
ATOM 577 C CA . GLU A 1 74 ? 13.473 4.307 -14.854 1.00 65.56 74 GLU A CA 1
ATOM 578 C C . GLU A 1 74 ? 13.873 4.622 -13.401 1.00 65.56 74 GLU A C 1
ATOM 580 O O . GLU A 1 74 ? 14.411 5.702 -13.115 1.00 65.56 74 GLU A O 1
ATOM 585 N N . SER A 1 75 ? 13.598 3.674 -12.497 1.00 70.44 75 SER A N 1
ATOM 586 C CA . SER A 1 75 ? 13.973 3.743 -11.082 1.00 70.44 75 SER A CA 1
ATOM 587 C C . SER A 1 75 ? 15.493 3.702 -10.897 1.00 70.44 75 SER A C 1
ATOM 589 O O . SER A 1 75 ? 16.207 3.050 -11.657 1.00 70.44 75 SER A O 1
ATOM 591 N N . ILE A 1 76 ? 15.999 4.350 -9.845 1.00 72.88 76 ILE A N 1
ATOM 592 C CA . ILE A 1 76 ? 17.408 4.253 -9.440 1.00 72.88 76 ILE A CA 1
ATOM 593 C C . ILE A 1 76 ? 17.754 2.947 -8.721 1.00 72.88 76 ILE A C 1
ATOM 595 O O . ILE A 1 76 ? 18.922 2.736 -8.403 1.00 72.88 76 ILE A O 1
ATOM 599 N N . TYR A 1 77 ? 16.765 2.110 -8.406 1.00 69.31 77 TYR A N 1
ATOM 600 C CA . TYR A 1 77 ? 16.978 0.832 -7.735 1.00 69.31 77 TYR A CA 1
ATOM 601 C C . TYR A 1 77 ? 16.710 -0.330 -8.681 1.00 69.31 77 TYR A C 1
ATOM 603 O O . TYR A 1 77 ? 15.763 -0.310 -9.469 1.00 69.31 77 TYR A O 1
ATOM 611 N N . SER A 1 78 ? 17.516 -1.380 -8.547 1.00 66.38 78 SER A N 1
ATOM 612 C CA . SER A 1 78 ? 17.393 -2.562 -9.386 1.00 66.38 78 SER A CA 1
ATOM 613 C C . SER A 1 78 ? 16.152 -3.342 -8.980 1.00 66.38 78 SER A C 1
ATOM 615 O O . SER A 1 78 ? 15.932 -3.546 -7.781 1.00 66.38 78 SER A O 1
ATOM 617 N N . PRO A 1 79 ? 15.418 -3.922 -9.942 1.00 62.09 79 PRO A N 1
ATOM 618 C CA . PRO A 1 79 ? 14.449 -4.975 -9.652 1.00 62.09 79 PRO A CA 1
ATOM 619 C C . PRO A 1 79 ? 15.053 -6.121 -8.819 1.00 62.09 79 PRO A C 1
ATOM 621 O O . PRO A 1 79 ? 14.361 -6.725 -8.000 1.00 62.09 79 PRO A O 1
ATOM 624 N N . VAL A 1 80 ? 16.360 -6.374 -8.975 1.00 62.00 80 VAL A N 1
ATOM 625 C CA . VAL A 1 80 ? 17.120 -7.439 -8.297 1.00 62.00 80 VAL A CA 1
ATOM 626 C C . VAL A 1 80 ? 17.975 -6.882 -7.149 1.00 62.00 80 VAL A C 1
ATOM 628 O O . VAL A 1 80 ? 19.045 -7.408 -6.844 1.00 62.00 80 VAL A O 1
ATOM 631 N N . VAL A 1 81 ? 17.545 -5.789 -6.509 1.00 67.62 81 VAL A N 1
ATOM 632 C CA . VAL A 1 81 ? 18.276 -5.211 -5.373 1.00 67.62 81 VAL A CA 1
ATOM 633 C C . VAL A 1 81 ? 18.503 -6.265 -4.283 1.00 67.62 81 VAL A C 1
ATOM 635 O O . VAL A 1 81 ? 17.593 -7.002 -3.908 1.00 67.62 81 VAL A O 1
ATOM 638 N N . ARG A 1 82 ? 19.735 -6.340 -3.772 1.00 64.31 82 ARG A N 1
ATOM 639 C CA . ARG A 1 82 ? 20.126 -7.213 -2.663 1.00 64.31 82 ARG A CA 1
ATOM 640 C C . ARG A 1 82 ? 20.703 -6.360 -1.539 1.00 64.31 82 ARG A C 1
ATOM 642 O O . ARG A 1 82 ? 21.729 -5.696 -1.707 1.00 64.31 82 ARG A O 1
ATOM 649 N N . LEU A 1 83 ? 20.041 -6.400 -0.392 1.00 67.25 83 LEU A N 1
ATOM 650 C CA . LEU A 1 83 ? 20.481 -5.796 0.858 1.00 67.25 83 LEU A CA 1
ATOM 651 C C . LEU A 1 83 ? 21.095 -6.895 1.723 1.00 67.25 83 LEU A C 1
ATOM 653 O O . LEU A 1 83 ? 20.428 -7.882 2.018 1.00 67.25 83 LEU A O 1
ATOM 657 N N . THR A 1 84 ? 22.351 -6.732 2.129 1.00 62.94 84 THR A N 1
ATOM 658 C CA . THR A 1 84 ? 23.043 -7.664 3.027 1.00 62.94 84 THR A CA 1
ATOM 659 C C . THR A 1 84 ? 23.458 -6.957 4.306 1.00 62.94 84 THR A C 1
ATOM 661 O O . THR A 1 84 ? 23.934 -5.828 4.271 1.00 62.94 84 THR A O 1
ATOM 664 N N . TYR A 1 85 ? 23.280 -7.620 5.442 1.00 65.75 85 TYR A N 1
ATOM 665 C CA . TYR A 1 85 ? 23.710 -7.120 6.738 1.00 65.75 85 TYR A CA 1
ATOM 666 C C . TYR A 1 85 ? 24.384 -8.226 7.532 1.00 65.75 85 TYR A C 1
ATOM 668 O O . TYR A 1 85 ? 23.771 -9.254 7.825 1.00 65.75 85 TYR A O 1
ATOM 676 N N . THR A 1 86 ? 25.638 -7.997 7.900 1.00 69.75 86 THR A N 1
ATOM 677 C CA . THR A 1 86 ? 26.381 -8.860 8.812 1.00 69.75 86 THR A CA 1
ATOM 678 C C . THR A 1 86 ? 26.418 -8.174 10.176 1.00 69.75 86 THR A C 1
ATOM 680 O O . THR A 1 86 ? 27.113 -7.169 10.330 1.00 69.75 86 THR A O 1
ATOM 683 N N . PRO A 1 87 ? 25.667 -8.664 11.177 1.00 63.81 87 PRO A N 1
ATOM 684 C CA . PRO A 1 87 ? 25.721 -8.097 12.512 1.00 63.81 87 PRO A CA 1
ATOM 685 C C . PRO A 1 87 ? 27.149 -8.181 13.078 1.00 63.81 87 PRO A C 1
ATOM 687 O O . PRO A 1 87 ? 27.799 -9.220 12.936 1.00 63.81 87 PRO A O 1
ATOM 690 N N . PRO A 1 88 ? 27.636 -7.141 13.780 1.00 61.09 88 PRO A N 1
ATOM 691 C CA . PRO A 1 88 ? 28.981 -7.140 14.364 1.00 61.09 88 PRO A CA 1
ATOM 692 C C . PRO A 1 88 ? 29.153 -8.209 15.456 1.00 61.09 88 PRO A C 1
ATOM 694 O O . PRO A 1 88 ? 30.270 -8.628 15.755 1.00 61.09 88 PRO A O 1
ATOM 697 N N . VAL A 1 89 ? 28.044 -8.677 16.042 1.00 69.75 89 VAL A N 1
ATOM 698 C CA . VAL A 1 89 ? 27.999 -9.803 16.978 1.00 69.75 89 VAL A CA 1
ATOM 699 C C . VAL A 1 89 ? 27.112 -10.891 16.389 1.00 69.75 89 VAL A C 1
ATOM 701 O O . VAL A 1 89 ? 25.959 -10.633 16.048 1.00 69.75 89 VAL A O 1
ATOM 704 N N . ALA A 1 90 ? 27.642 -12.112 16.294 1.00 71.38 90 ALA A N 1
ATOM 705 C CA . ALA A 1 90 ? 26.896 -13.249 15.774 1.00 71.38 90 ALA A CA 1
ATOM 706 C C . ALA A 1 90 ? 25.615 -13.485 16.585 1.00 71.38 90 ALA A C 1
ATOM 708 O O . ALA A 1 90 ? 25.636 -13.561 17.815 1.00 71.38 90 ALA A O 1
ATOM 709 N N . LEU A 1 91 ? 24.507 -13.622 15.868 1.00 67.81 91 LEU A N 1
ATOM 710 C CA . LEU A 1 91 ? 23.210 -13.922 16.451 1.00 67.81 91 LEU A CA 1
ATOM 711 C C . LEU A 1 91 ? 23.185 -15.366 16.970 1.00 67.81 91 LEU A C 1
ATOM 713 O O . LEU A 1 91 ? 23.898 -16.224 16.433 1.00 67.81 91 LEU A O 1
ATOM 717 N N . PRO A 1 92 ? 22.388 -15.662 18.012 1.00 68.44 92 PRO A N 1
ATOM 718 C CA . PRO A 1 92 ? 22.251 -17.027 18.497 1.00 68.44 92 PRO A CA 1
ATOM 719 C C . PRO A 1 92 ? 21.664 -17.935 17.398 1.00 68.44 92 PRO A C 1
ATOM 721 O O . PRO A 1 92 ? 20.978 -17.460 16.498 1.00 68.44 92 PRO A O 1
ATOM 724 N N . PRO A 1 93 ? 21.890 -19.255 17.429 1.00 66.44 93 PRO A N 1
ATOM 725 C CA . PRO A 1 93 ? 21.167 -20.178 16.553 1.00 66.44 93 PRO A CA 1
ATOM 726 C C . PRO A 1 93 ? 19.639 -20.037 16.736 1.00 66.44 93 PRO A C 1
ATOM 728 O O . PRO 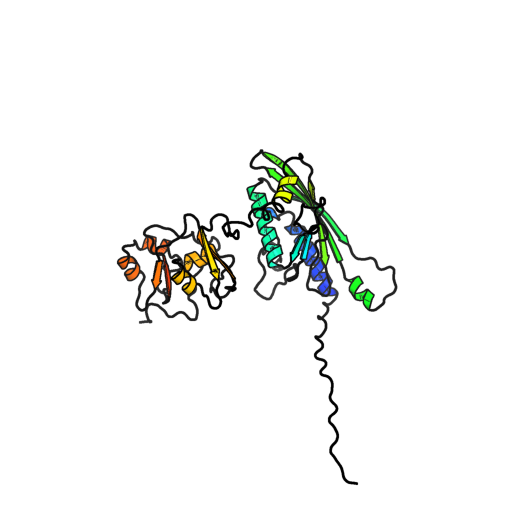A 1 93 ? 19.204 -19.835 17.872 1.00 66.44 93 PRO A O 1
ATOM 731 N N . PRO A 1 94 ? 18.810 -20.162 15.678 1.00 76.00 94 PRO A N 1
ATOM 732 C CA . PRO A 1 94 ? 19.117 -20.639 14.320 1.00 76.00 94 PRO A CA 1
ATOM 733 C C . PRO A 1 94 ? 19.484 -19.541 13.300 1.00 76.00 94 PRO A C 1
ATOM 735 O O . PRO A 1 94 ? 19.416 -19.783 12.095 1.00 76.00 94 PRO A O 1
ATOM 738 N N . PHE A 1 95 ? 19.847 -18.334 13.739 1.00 62.97 95 PHE A N 1
ATOM 739 C CA . PHE A 1 95 ? 20.006 -17.199 12.830 1.00 62.97 95 PHE A CA 1
ATOM 740 C C . PHE A 1 95 ? 21.287 -17.280 11.983 1.00 62.97 95 PHE A C 1
ATOM 742 O O . PHE A 1 95 ? 22.341 -17.688 12.484 1.00 62.97 95 PHE A O 1
ATOM 749 N N . PRO A 1 96 ? 21.223 -16.909 10.689 1.00 76.19 96 PRO A N 1
ATOM 750 C CA . PRO A 1 96 ? 22.394 -16.909 9.826 1.00 76.19 96 PRO A CA 1
ATOM 751 C C . PRO A 1 96 ? 23.358 -15.784 10.223 1.00 76.19 96 PRO A C 1
ATOM 753 O O . PRO A 1 96 ? 22.974 -14.779 10.819 1.00 76.19 96 PRO A O 1
ATOM 756 N N . ARG A 1 97 ? 24.635 -15.943 9.859 1.00 74.00 97 ARG A N 1
ATOM 757 C CA . ARG A 1 97 ? 25.682 -14.943 10.140 1.00 74.00 97 ARG A CA 1
ATOM 758 C C . ARG A 1 97 ? 25.485 -13.636 9.379 1.00 74.00 97 ARG A C 1
ATOM 760 O O . ARG A 1 97 ? 25.870 -12.589 9.878 1.00 74.00 97 ARG A O 1
ATOM 767 N N . THR A 1 98 ? 24.899 -13.719 8.192 1.00 67.31 98 THR A N 1
ATOM 768 C CA . THR A 1 98 ? 24.580 -12.576 7.341 1.00 67.31 98 THR A CA 1
ATOM 769 C C . THR A 1 98 ? 23.109 -12.680 6.982 1.00 67.31 98 THR A C 1
ATOM 771 O O . THR A 1 98 ? 22.644 -13.731 6.537 1.00 67.31 98 THR A O 1
ATOM 774 N N . LEU A 1 99 ? 22.378 -11.598 7.205 1.00 68.38 99 LEU A N 1
ATOM 775 C CA . LEU A 1 99 ? 21.004 -11.432 6.764 1.00 68.38 99 LEU A CA 1
ATOM 776 C C . LEU A 1 99 ? 21.015 -10.879 5.344 1.00 68.38 99 LEU A C 1
ATOM 778 O O . LEU A 1 99 ? 21.816 -10.001 5.026 1.00 68.38 99 LEU A O 1
ATOM 782 N N . SER A 1 100 ? 20.117 -11.373 4.500 1.00 65.31 100 SER A N 1
ATOM 783 C CA . SER A 1 100 ? 19.970 -10.913 3.123 1.00 65.31 100 SER A CA 1
ATOM 784 C C . SER A 1 100 ? 18.504 -10.733 2.763 1.00 65.31 100 SER A C 1
ATOM 786 O O . SER A 1 100 ? 17.697 -11.632 2.991 1.00 65.31 100 SER A O 1
ATOM 788 N N . LEU A 1 101 ? 18.180 -9.591 2.169 1.00 65.06 101 LEU A N 1
ATOM 789 C CA . LEU A 1 101 ? 16.880 -9.278 1.590 1.00 65.06 101 LEU A CA 1
ATOM 790 C C . LEU A 1 101 ? 17.073 -9.065 0.091 1.00 65.06 101 LEU A C 1
ATOM 792 O O . LEU A 1 101 ? 17.996 -8.358 -0.317 1.00 65.06 101 LEU A O 1
ATOM 796 N N . GLU A 1 102 ? 16.221 -9.683 -0.721 1.00 70.25 102 GLU A N 1
ATOM 797 C CA . GLU A 1 102 ? 16.306 -9.634 -2.181 1.00 70.25 102 GLU A CA 1
ATOM 798 C C . GLU A 1 102 ? 14.988 -9.157 -2.785 1.00 70.25 102 GLU A C 1
ATOM 800 O O . GLU A 1 102 ? 13.911 -9.562 -2.348 1.00 70.25 102 GLU A O 1
ATOM 805 N N . GLY A 1 103 ? 15.094 -8.315 -3.810 1.00 68.12 103 GLY A N 1
ATOM 806 C CA . GLY A 1 103 ? 13.972 -7.783 -4.571 1.00 68.12 103 GLY A CA 1
ATOM 807 C C . GLY A 1 103 ? 13.585 -6.357 -4.180 1.00 68.12 103 GLY A C 1
ATOM 808 O O . GLY A 1 103 ? 13.608 -5.968 -3.009 1.00 68.12 103 GLY A O 1
ATOM 809 N N . LEU A 1 104 ? 13.192 -5.577 -5.192 1.00 68.25 104 LEU A N 1
ATOM 810 C CA . LEU A 1 104 ? 12.846 -4.159 -5.045 1.00 68.25 104 LEU A CA 1
ATOM 811 C C . LEU A 1 104 ? 11.686 -3.928 -4.078 1.00 68.25 104 LEU A C 1
ATOM 813 O O . LEU A 1 104 ? 11.781 -3.071 -3.201 1.00 68.25 104 LEU A O 1
ATOM 817 N N . ALA A 1 105 ? 10.623 -4.725 -4.194 1.00 71.31 105 ALA A N 1
ATOM 818 C CA . ALA A 1 105 ? 9.458 -4.620 -3.322 1.00 71.31 105 ALA A CA 1
ATOM 819 C C . ALA A 1 105 ? 9.833 -4.833 -1.847 1.00 71.31 105 ALA A C 1
ATOM 821 O O . ALA A 1 105 ? 9.422 -4.064 -0.981 1.00 71.31 105 ALA A O 1
ATOM 822 N N . LEU A 1 106 ? 10.676 -5.831 -1.567 1.00 67.19 106 LEU A N 1
ATOM 823 C CA . LEU A 1 106 ? 11.115 -6.152 -0.210 1.00 67.19 106 LEU A CA 1
ATOM 824 C C . LEU A 1 106 ? 12.018 -5.055 0.364 1.00 67.19 106 LEU A C 1
ATOM 826 O O . LEU A 1 106 ? 11.876 -4.672 1.525 1.00 67.19 106 LEU A O 1
ATOM 830 N N . TYR A 1 107 ? 12.906 -4.504 -0.465 1.00 67.94 107 TYR A N 1
ATOM 831 C CA . TYR A 1 107 ? 13.747 -3.370 -0.098 1.00 67.94 107 TYR A CA 1
ATOM 832 C C . TYR A 1 107 ? 12.910 -2.121 0.223 1.00 67.94 107 TYR A C 1
ATOM 834 O O . TYR A 1 107 ? 13.065 -1.538 1.299 1.00 67.94 107 TYR A O 1
ATOM 842 N N . MET A 1 108 ? 11.949 -1.766 -0.634 1.00 73.81 108 MET A N 1
ATOM 843 C CA . MET A 1 108 ? 11.052 -0.630 -0.406 1.00 73.81 108 MET A CA 1
ATOM 844 C C . MET A 1 108 ? 10.182 -0.823 0.837 1.00 73.81 108 MET A C 1
ATOM 846 O O . MET A 1 108 ? 10.148 0.057 1.700 1.00 73.81 108 MET A O 1
ATOM 850 N N . ALA A 1 109 ? 9.560 -1.995 0.993 1.00 70.19 109 ALA A N 1
ATOM 851 C CA . ALA A 1 109 ? 8.749 -2.330 2.162 1.00 70.19 109 ALA A CA 1
ATOM 852 C C . ALA A 1 109 ? 9.561 -2.254 3.466 1.00 70.19 109 ALA A C 1
ATOM 854 O O . ALA A 1 109 ? 9.091 -1.691 4.457 1.00 70.19 109 ALA A O 1
ATOM 855 N N . SER A 1 110 ? 10.810 -2.738 3.459 1.00 72.25 110 SER A N 1
ATOM 856 C CA . SER A 1 110 ? 11.698 -2.643 4.623 1.00 72.25 110 SER A CA 1
ATOM 857 C C . SER A 1 110 ? 11.960 -1.189 5.030 1.00 72.25 110 SER A C 1
ATOM 859 O O . SER A 1 110 ? 11.963 -0.864 6.218 1.00 72.25 110 SER A O 1
ATOM 861 N N . SER A 1 111 ? 12.087 -0.285 4.057 1.00 73.44 111 SER A N 1
ATOM 862 C CA . SER A 1 111 ? 12.304 1.136 4.323 1.00 73.44 111 SER A CA 1
ATOM 863 C C . SER A 1 111 ? 11.074 1.815 4.932 1.00 73.44 111 SER A C 1
ATOM 865 O O . SER A 1 111 ? 11.200 2.588 5.886 1.00 73.44 111 SER A O 1
ATOM 867 N N . VAL A 1 112 ? 9.873 1.466 4.453 1.00 74.88 112 VAL A N 1
ATOM 868 C CA . VAL A 1 112 ? 8.599 1.943 5.007 1.00 74.88 112 VAL A CA 1
ATOM 869 C C . VAL A 1 112 ? 8.460 1.481 6.451 1.00 74.88 112 VAL A C 1
ATOM 871 O O . VAL A 1 112 ? 8.131 2.286 7.326 1.00 74.88 112 VAL A O 1
ATOM 874 N N . PHE A 1 113 ? 8.772 0.212 6.715 1.00 73.00 113 PHE A N 1
ATOM 875 C CA . PHE A 1 113 ? 8.730 -0.361 8.054 1.00 73.00 113 PHE A CA 1
ATOM 876 C C . PHE A 1 113 ? 9.707 0.331 9.013 1.00 73.00 113 PHE A C 1
ATOM 878 O O . PHE A 1 113 ? 9.308 0.727 10.110 1.00 73.00 113 PHE A O 1
ATOM 885 N N . ILE A 1 114 ? 10.964 0.541 8.601 1.00 75.69 114 ILE A N 1
ATOM 886 C CA . ILE A 1 114 ? 11.976 1.252 9.403 1.00 75.69 114 ILE A CA 1
ATOM 887 C C . ILE A 1 114 ? 11.495 2.666 9.732 1.00 75.69 114 ILE A C 1
ATOM 889 O O . ILE A 1 114 ? 11.529 3.082 10.893 1.00 75.69 114 ILE A O 1
ATOM 893 N N . ARG A 1 115 ? 11.003 3.399 8.728 1.00 80.94 115 ARG A N 1
ATOM 894 C CA . ARG A 1 115 ? 10.506 4.767 8.895 1.00 80.94 115 ARG A CA 1
ATOM 895 C C . ARG A 1 115 ? 9.358 4.831 9.902 1.00 80.94 115 ARG A C 1
ATOM 897 O O . ARG A 1 115 ? 9.394 5.676 10.797 1.00 80.94 115 ARG A O 1
ATOM 904 N N . HIS A 1 116 ? 8.367 3.949 9.779 1.00 75.19 116 HIS A N 1
ATOM 905 C CA . HIS A 1 116 ? 7.226 3.904 10.696 1.00 75.19 116 HIS A CA 1
ATOM 906 C C . HIS A 1 116 ? 7.655 3.509 12.107 1.00 75.19 116 HIS A C 1
ATOM 908 O O . HIS A 1 116 ? 7.365 4.235 13.055 1.00 75.19 116 HIS A O 1
ATOM 914 N N . THR A 1 117 ? 8.420 2.427 12.246 1.00 76.62 117 THR A N 1
ATOM 915 C CA . THR A 1 117 ? 8.873 1.917 13.547 1.00 76.62 117 THR A CA 1
ATOM 916 C C . THR A 1 117 ? 9.677 2.971 14.304 1.00 76.62 117 THR A C 1
ATOM 918 O O . THR A 1 117 ? 9.405 3.263 15.470 1.00 76.62 117 THR A O 1
ATOM 921 N N . MET A 1 118 ? 10.617 3.633 13.631 1.00 78.50 118 MET A N 1
ATOM 922 C CA . MET A 1 118 ? 11.386 4.705 14.253 1.00 78.50 118 MET A CA 1
ATOM 923 C C . MET A 1 118 ? 10.480 5.863 14.674 1.00 78.50 118 MET A C 1
ATOM 925 O O . MET A 1 118 ? 10.575 6.300 15.817 1.00 78.50 118 MET A O 1
ATOM 929 N N . LYS A 1 119 ? 9.545 6.319 13.826 1.00 82.62 119 LYS A N 1
ATOM 930 C CA . LYS A 1 119 ? 8.588 7.386 14.186 1.00 82.62 119 LYS A CA 1
ATOM 931 C C . LYS A 1 119 ? 7.687 7.028 15.369 1.00 82.62 119 LYS A C 1
ATOM 933 O O . LYS A 1 119 ? 7.307 7.917 16.137 1.00 82.62 119 LYS A O 1
ATOM 938 N N . THR A 1 120 ? 7.347 5.749 15.521 1.00 83.19 120 THR A N 1
ATOM 939 C CA . THR A 1 120 ? 6.557 5.271 16.664 1.00 83.19 120 THR A CA 1
ATOM 940 C C . THR A 1 120 ? 7.356 5.231 17.959 1.00 83.19 120 THR A C 1
ATOM 942 O O . THR A 1 120 ? 6.789 5.466 19.020 1.00 83.19 120 THR A O 1
ATOM 945 N N . LEU A 1 121 ? 8.666 4.977 17.895 1.00 78.00 121 LEU A N 1
ATOM 946 C CA . LEU A 1 121 ? 9.527 4.865 19.076 1.00 78.00 121 LEU A CA 1
ATOM 947 C C . LEU A 1 121 ? 10.186 6.199 19.462 1.00 78.00 121 LEU A C 1
ATOM 949 O O . LEU A 1 121 ? 10.491 6.421 20.638 1.00 78.00 121 LEU A O 1
ATOM 953 N N . TYR A 1 122 ? 10.370 7.099 18.494 1.00 83.75 122 TYR A N 1
ATOM 954 C CA . TYR A 1 122 ? 11.122 8.343 18.633 1.00 83.75 122 TYR A CA 1
ATOM 955 C C . TYR A 1 122 ? 10.356 9.554 18.079 1.00 83.75 122 TYR A C 1
ATOM 957 O O . TYR A 1 122 ? 9.620 9.459 17.094 1.00 83.75 122 TYR A O 1
ATOM 965 N N . SER A 1 123 ? 10.526 10.710 18.716 1.00 88.19 123 SER A N 1
ATOM 966 C CA . SER A 1 123 ? 10.181 12.027 18.172 1.00 88.19 123 SER A CA 1
ATOM 967 C C . SER A 1 123 ? 11.429 12.727 17.633 1.00 88.19 123 SER A C 1
ATOM 969 O O . SER A 1 123 ? 12.551 12.270 17.860 1.00 88.19 123 SER A O 1
ATOM 971 N N . ASP A 1 124 ? 11.226 13.828 16.905 1.00 91.06 124 ASP A N 1
ATOM 972 C CA . ASP A 1 124 ? 12.300 14.710 16.416 1.00 91.06 124 ASP A CA 1
ATOM 973 C C . ASP A 1 124 ? 13.393 13.975 15.629 1.00 91.06 124 ASP A C 1
ATOM 975 O O . ASP A 1 124 ? 14.582 14.291 15.712 1.00 91.06 124 ASP A O 1
ATOM 979 N N . LEU A 1 125 ? 12.966 12.959 14.874 1.00 88.25 125 LEU A N 1
ATOM 980 C CA . LEU A 1 125 ? 13.848 12.156 14.046 1.00 88.25 125 LEU A CA 1
ATOM 981 C C . LEU A 1 125 ? 14.443 12.996 12.922 1.00 88.25 125 LEU A C 1
ATOM 983 O O . LEU A 1 125 ? 13.710 13.586 12.127 1.00 88.25 125 LEU A O 1
ATOM 987 N N . ARG A 1 126 ? 15.769 12.980 12.822 1.00 88.25 126 ARG A N 1
ATOM 988 C CA . ARG A 1 126 ? 16.515 13.627 11.739 1.00 88.25 126 ARG A CA 1
ATOM 989 C C . ARG A 1 126 ? 17.666 12.747 11.279 1.00 88.25 126 ARG A C 1
ATOM 991 O O . ARG A 1 126 ? 18.237 12.009 12.085 1.00 88.25 126 ARG A O 1
ATOM 998 N N . VAL A 1 127 ? 18.001 12.849 9.999 1.00 89.06 127 VAL A N 1
ATOM 999 C CA . VAL A 1 127 ? 19.162 12.186 9.406 1.00 89.06 127 VAL A CA 1
ATOM 1000 C C . VAL A 1 127 ? 20.168 13.253 9.000 1.00 89.06 127 VAL A C 1
ATOM 1002 O O . VAL A 1 127 ? 19.834 14.205 8.304 1.00 89.06 127 VAL A O 1
ATOM 1005 N N . GLU A 1 128 ? 21.406 13.091 9.438 1.00 86.69 128 GLU A N 1
ATOM 1006 C CA . GLU A 1 128 ? 22.537 13.918 9.042 1.00 86.69 128 GLU A CA 1
ATOM 1007 C C . GLU A 1 128 ? 23.482 13.088 8.172 1.00 86.69 128 GLU A C 1
ATOM 1009 O O . GLU A 1 128 ? 23.851 11.966 8.522 1.00 86.69 128 GLU A O 1
ATOM 1014 N N . MET A 1 129 ? 23.878 13.624 7.019 1.00 85.88 129 MET A N 1
ATOM 1015 C CA . MET A 1 129 ? 24.851 12.963 6.154 1.00 85.88 129 MET A CA 1
ATOM 1016 C C . MET A 1 129 ? 26.269 13.286 6.631 1.00 85.88 129 MET A C 1
ATOM 1018 O O . MET A 1 129 ? 26.740 14.409 6.480 1.00 85.88 129 MET A O 1
ATOM 1022 N N . ARG A 1 130 ? 26.971 12.293 7.189 1.00 88.06 130 ARG A N 1
ATOM 1023 C CA . ARG A 1 130 ? 28.358 12.432 7.664 1.00 88.06 130 ARG A CA 1
ATOM 1024 C C . ARG A 1 130 ? 29.380 12.367 6.540 1.00 88.06 130 ARG A C 1
ATOM 1026 O O . ARG A 1 130 ? 30.389 13.068 6.582 1.00 88.06 130 ARG A O 1
ATOM 1033 N N . LYS A 1 131 ? 29.186 11.456 5.584 1.00 83.62 131 LYS A N 1
ATOM 1034 C CA . LYS A 1 131 ? 30.164 11.203 4.520 1.00 83.62 131 LYS A CA 1
ATOM 1035 C C . LYS A 1 131 ? 29.489 10.685 3.262 1.00 83.62 131 LYS A C 1
ATOM 1037 O O . LYS A 1 131 ? 28.681 9.768 3.328 1.00 83.62 131 LYS A O 1
ATOM 1042 N N . LEU A 1 132 ? 29.910 11.215 2.122 1.00 82.94 132 LEU A N 1
ATOM 1043 C CA . LEU A 1 132 ? 29.549 10.722 0.801 1.00 82.94 132 LEU A CA 1
ATOM 1044 C C . LEU A 1 132 ? 30.837 10.554 -0.009 1.00 82.94 132 LEU A C 1
ATOM 1046 O O . LEU A 1 132 ? 31.587 11.515 -0.172 1.00 82.94 132 LEU A O 1
ATOM 1050 N N . ALA A 1 133 ? 31.148 9.339 -0.457 1.00 80.50 133 ALA A N 1
ATOM 1051 C CA . ALA A 1 133 ? 32.384 9.069 -1.192 1.00 80.50 133 ALA A CA 1
ATOM 1052 C C . ALA A 1 133 ? 32.163 8.070 -2.329 1.00 80.50 133 ALA A C 1
ATOM 1054 O O . ALA A 1 133 ? 31.822 6.910 -2.099 1.00 80.50 133 ALA A O 1
ATOM 1055 N N . VAL A 1 134 ? 32.408 8.516 -3.559 1.00 81.62 134 VAL A N 1
ATOM 1056 C CA . VAL A 1 134 ? 32.366 7.663 -4.750 1.00 81.62 134 VAL A CA 1
ATOM 1057 C C . VAL A 1 134 ? 33.718 6.975 -4.917 1.00 81.62 134 VAL A C 1
ATOM 1059 O O . VAL A 1 134 ? 34.749 7.634 -5.036 1.00 81.62 134 VAL A O 1
ATOM 1062 N N . HIS A 1 135 ? 33.716 5.649 -4.956 1.00 74.50 135 HIS A N 1
ATOM 1063 C CA . HIS A 1 135 ? 34.882 4.827 -5.233 1.00 74.50 135 HIS A CA 1
ATOM 1064 C C . HIS A 1 135 ? 34.784 4.283 -6.656 1.00 74.50 135 HIS A C 1
ATOM 1066 O O . HIS A 1 135 ? 33.792 3.671 -7.051 1.00 74.50 135 HIS A O 1
ATOM 1072 N N . THR A 1 136 ? 35.839 4.519 -7.429 1.00 69.88 136 THR A N 1
ATOM 1073 C CA . THR A 1 136 ? 36.024 3.936 -8.760 1.00 69.88 136 THR A CA 1
ATOM 1074 C C . THR A 1 136 ? 37.280 3.062 -8.697 1.00 69.88 136 THR A C 1
ATOM 1076 O O . THR A 1 136 ? 38.296 3.528 -8.171 1.00 69.88 136 THR A O 1
ATOM 1079 N N . PRO A 1 137 ? 37.252 1.805 -9.166 1.00 62.12 137 PRO A N 1
ATOM 1080 C CA . PRO A 1 137 ? 38.408 0.924 -9.136 1.00 62.12 137 PRO A CA 1
ATOM 1081 C C . PRO A 1 137 ? 39.534 1.518 -9.992 1.00 62.12 137 PRO A C 1
ATOM 1083 O O . PRO A 1 137 ? 39.362 1.809 -11.175 1.00 62.12 137 PRO A O 1
ATOM 1086 N N . SER A 1 138 ? 40.702 1.720 -9.380 1.00 49.62 138 SER A N 1
ATOM 1087 C CA . SER A 1 138 ? 41.894 2.225 -10.066 1.00 49.62 138 SER A CA 1
ATOM 1088 C C . SER A 1 138 ? 42.543 1.100 -10.875 1.00 49.62 138 SER A C 1
ATOM 1090 O O . SER A 1 138 ? 42.835 0.033 -10.334 1.00 49.62 138 SER A O 1
ATOM 1092 N N . ILE A 1 139 ? 42.765 1.314 -12.174 1.00 53.28 139 ILE A N 1
ATOM 1093 C CA . ILE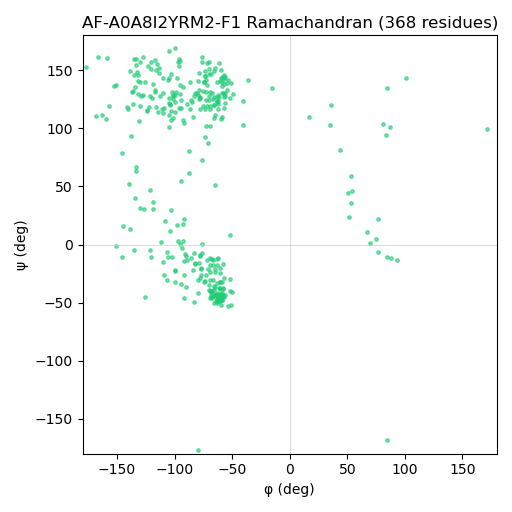 A 1 139 ? 43.362 0.309 -13.064 1.00 53.28 139 ILE A CA 1
ATOM 1094 C C . ILE A 1 139 ? 44.834 0.634 -13.285 1.00 53.28 139 ILE A C 1
ATOM 1096 O O . ILE A 1 139 ? 45.168 1.561 -14.019 1.00 53.28 139 ILE A O 1
ATOM 1100 N N . THR A 1 140 ? 45.710 -0.184 -12.708 1.00 49.47 140 THR A N 1
ATOM 1101 C CA . THR A 1 140 ? 47.166 -0.133 -12.935 1.00 49.47 140 THR A CA 1
ATOM 1102 C C . THR A 1 140 ? 47.641 -1.144 -13.996 1.00 49.47 140 THR A C 1
ATOM 1104 O O . THR A 1 140 ? 48.840 -1.261 -14.232 1.00 49.47 140 THR A O 1
ATOM 1107 N N . ALA A 1 141 ? 46.735 -1.897 -14.639 1.00 49.00 141 ALA A N 1
ATOM 1108 C CA . ALA A 1 141 ? 47.068 -2.992 -15.561 1.00 49.00 141 ALA A CA 1
ATOM 1109 C C . ALA A 1 141 ? 46.661 -2.699 -17.026 1.00 49.00 141 ALA A C 1
ATOM 1111 O O . ALA A 1 141 ? 45.653 -2.026 -17.254 1.00 49.00 141 ALA A O 1
ATOM 1112 N N . PRO A 1 142 ? 47.416 -3.198 -18.029 1.00 52.84 142 PRO A N 1
ATOM 1113 C CA . PRO A 1 142 ? 47.097 -3.007 -19.444 1.00 52.84 142 PRO A CA 1
ATOM 1114 C C . PRO A 1 142 ? 45.777 -3.698 -19.843 1.00 52.84 142 PRO A C 1
ATOM 1116 O O . PRO A 1 142 ? 45.398 -4.703 -19.234 1.00 52.84 142 PRO A O 1
ATOM 1119 N N . PRO A 1 143 ? 45.068 -3.175 -20.861 1.00 49.62 143 PRO A N 1
ATOM 1120 C CA . PRO A 1 143 ? 43.714 -3.605 -21.185 1.00 49.62 143 PRO A CA 1
ATOM 1121 C C . PRO A 1 143 ? 43.689 -5.029 -21.761 1.00 49.62 143 PRO A C 1
ATOM 1123 O O . PRO A 1 143 ? 44.328 -5.322 -22.767 1.00 49.62 143 PRO A O 1
ATOM 1126 N N . THR A 1 144 ? 42.903 -5.901 -21.134 1.00 50.62 144 THR A N 1
ATOM 1127 C CA . THR A 1 144 ? 42.384 -7.156 -21.710 1.00 50.62 144 THR A CA 1
ATOM 1128 C C . THR A 1 144 ? 40.853 -7.088 -21.769 1.00 50.62 144 THR A C 1
ATOM 1130 O O . THR A 1 144 ? 40.248 -6.308 -21.039 1.00 50.62 144 THR A O 1
ATOM 1133 N N . ASP A 1 145 ? 40.194 -7.880 -22.611 1.00 50.38 145 ASP A N 1
ATOM 1134 C CA . ASP A 1 145 ? 38.740 -7.773 -22.866 1.00 50.38 145 ASP A CA 1
ATOM 1135 C C . ASP A 1 145 ? 37.871 -7.899 -21.589 1.00 50.38 145 ASP A C 1
ATOM 1137 O O . ASP A 1 145 ? 36.842 -7.250 -21.442 1.00 50.38 145 ASP A O 1
ATOM 1141 N N . VAL A 1 146 ? 38.360 -8.632 -20.580 1.00 48.53 146 VAL A N 1
ATOM 1142 C CA . VAL A 1 146 ? 37.729 -8.795 -19.251 1.00 48.53 146 VAL A CA 1
ATOM 1143 C C . VAL A 1 146 ? 37.922 -7.565 -18.340 1.00 48.53 146 VAL A C 1
ATOM 1145 O O . VAL A 1 146 ? 37.165 -7.344 -17.395 1.00 48.53 146 VAL A O 1
ATOM 1148 N N . THR A 1 147 ? 38.921 -6.720 -18.616 1.00 47.97 147 THR A N 1
ATOM 1149 C CA . THR A 1 147 ? 39.181 -5.487 -17.848 1.00 47.97 147 THR A CA 1
ATOM 1150 C C . THR A 1 147 ? 38.255 -4.330 -18.217 1.00 47.97 147 THR A C 1
ATOM 1152 O O . THR A 1 147 ? 38.152 -3.399 -17.426 1.00 47.97 147 THR A O 1
ATOM 1155 N N . SER A 1 148 ? 37.548 -4.375 -19.355 1.00 49.81 148 SER A N 1
ATOM 1156 C CA . SER A 1 148 ? 36.596 -3.326 -19.765 1.00 49.81 148 SER A CA 1
ATOM 1157 C C . SER A 1 148 ? 35.336 -3.306 -18.884 1.00 49.81 148 SER A C 1
ATOM 1159 O O . SER A 1 148 ? 34.886 -2.239 -18.477 1.00 49.81 148 SER A O 1
ATOM 1161 N N . SER A 1 149 ? 34.833 -4.484 -18.500 1.00 49.19 149 SER A N 1
ATOM 1162 C CA . SER A 1 149 ? 33.685 -4.670 -17.599 1.00 49.19 149 SER A CA 1
ATOM 1163 C C . SER A 1 149 ? 34.009 -4.250 -16.156 1.00 49.19 149 SER A C 1
ATOM 1165 O O . SER A 1 149 ? 33.277 -3.460 -15.563 1.00 49.19 149 SER A O 1
ATOM 1167 N N . ARG A 1 150 ? 35.169 -4.659 -15.617 1.00 49.53 150 ARG A N 1
ATOM 1168 C CA . ARG A 1 150 ? 35.630 -4.253 -14.269 1.00 49.53 150 ARG A CA 1
ATOM 1169 C C . ARG A 1 150 ? 36.020 -2.775 -14.159 1.00 49.53 150 ARG A C 1
ATOM 1171 O O . ARG A 1 150 ? 36.089 -2.240 -13.060 1.00 49.53 150 ARG A O 1
ATOM 1178 N N . ARG A 1 151 ? 36.269 -2.102 -15.288 1.00 52.97 151 ARG A N 1
ATOM 1179 C CA . ARG A 1 151 ? 36.537 -0.653 -15.364 1.00 52.97 151 ARG A CA 1
ATOM 1180 C C . ARG A 1 151 ? 35.294 0.201 -15.104 1.00 52.97 151 ARG A C 1
ATOM 1182 O O . ARG A 1 151 ? 35.435 1.403 -14.901 1.00 52.97 151 ARG A O 1
ATOM 1189 N N . ARG A 1 152 ? 34.105 -0.412 -15.114 1.00 59.62 152 ARG A N 1
ATOM 1190 C CA . ARG A 1 152 ? 32.798 0.255 -15.028 1.00 59.62 152 ARG A CA 1
ATOM 1191 C C . ARG A 1 152 ? 32.096 0.111 -13.676 1.00 59.62 152 ARG A C 1
ATOM 1193 O O . ARG A 1 152 ? 31.106 0.804 -13.454 1.00 59.62 152 ARG A O 1
ATOM 1200 N N . GLU A 1 153 ? 32.584 -0.752 -12.786 1.00 62.44 153 GLU A N 1
ATOM 1201 C CA . GLU A 1 153 ? 32.038 -0.869 -11.431 1.00 62.44 153 GLU A CA 1
ATOM 1202 C C . GLU A 1 153 ? 32.316 0.427 -10.665 1.00 62.44 153 GLU A C 1
ATOM 1204 O O . GLU A 1 153 ? 33.453 0.879 -10.585 1.00 62.44 153 GLU A O 1
ATOM 1209 N N . LYS A 1 154 ? 31.280 1.058 -10.119 1.00 69.06 154 LYS A N 1
ATOM 1210 C CA . LYS A 1 154 ? 31.413 2.200 -9.203 1.00 69.06 154 LYS A CA 1
ATOM 1211 C C . LYS A 1 154 ? 30.759 1.806 -7.887 1.00 69.06 154 LYS A C 1
ATOM 1213 O O . LYS A 1 154 ? 29.814 1.021 -7.884 1.00 69.06 154 LYS A O 1
ATOM 1218 N N . SER A 1 155 ? 31.215 2.355 -6.772 1.00 70.62 155 SER A N 1
ATOM 1219 C CA . SER A 1 155 ? 30.481 2.253 -5.513 1.00 70.62 155 SER A CA 1
ATOM 1220 C C . SER A 1 155 ? 30.373 3.602 -4.821 1.00 70.62 155 SER A C 1
ATOM 1222 O O . SER A 1 155 ? 31.238 4.462 -4.957 1.00 70.62 155 SER A O 1
ATOM 1224 N N . LEU A 1 156 ? 29.281 3.817 -4.101 1.00 75.00 156 LEU A N 1
ATOM 1225 C CA . LEU A 1 156 ? 29.027 5.011 -3.310 1.00 75.00 156 LEU A CA 1
ATOM 1226 C C . LEU A 1 156 ? 28.982 4.613 -1.843 1.00 75.00 156 LEU A C 1
ATOM 1228 O O . LEU A 1 156 ? 28.080 3.902 -1.414 1.00 75.00 156 LEU A O 1
ATOM 1232 N N . PHE A 1 157 ? 29.944 5.095 -1.072 1.00 77.69 157 PHE A N 1
ATOM 1233 C CA . PHE A 1 157 ? 29.896 5.028 0.377 1.00 77.69 157 PHE A CA 1
ATOM 1234 C C . PHE A 1 157 ? 29.058 6.192 0.909 1.00 77.69 157 PHE A C 1
ATOM 1236 O O . PHE A 1 157 ? 29.335 7.351 0.588 1.00 77.69 157 PHE A O 1
ATOM 1243 N N . VAL A 1 158 ? 28.077 5.877 1.746 1.00 77.31 158 VAL A N 1
ATOM 1244 C CA . VAL A 1 158 ? 27.189 6.813 2.432 1.00 77.31 158 VAL A CA 1
ATOM 1245 C C . VAL A 1 158 ? 27.284 6.542 3.930 1.00 77.31 158 VAL A C 1
ATOM 1247 O O . VAL A 1 158 ? 26.913 5.470 4.394 1.00 77.31 158 VAL A O 1
ATOM 1250 N N . GLY A 1 159 ? 27.775 7.517 4.686 1.00 78.31 159 GLY A N 1
ATOM 1251 C CA . GLY A 1 159 ? 27.754 7.518 6.144 1.00 78.31 159 GLY A CA 1
ATOM 1252 C C . GLY A 1 159 ? 26.690 8.486 6.638 1.00 78.31 159 GLY A C 1
ATOM 1253 O O . GLY A 1 159 ? 26.749 9.676 6.328 1.00 78.31 159 GLY A O 1
ATOM 1254 N N . LEU A 1 160 ? 25.737 7.991 7.416 1.00 82.25 160 LEU A N 1
ATOM 1255 C CA . LEU A 1 160 ? 24.644 8.748 8.018 1.00 82.25 160 LEU A CA 1
ATOM 1256 C C . LEU A 1 160 ? 24.770 8.744 9.545 1.00 82.25 160 LEU A C 1
ATOM 1258 O O . LEU A 1 160 ? 25.357 7.828 10.132 1.00 82.25 160 LEU A O 1
ATOM 1262 N N . THR A 1 161 ? 24.198 9.761 10.179 1.00 82.06 161 THR A N 1
ATOM 1263 C CA . THR A 1 161 ? 23.850 9.773 11.600 1.00 82.06 161 THR A CA 1
ATOM 1264 C C . THR A 1 161 ? 22.358 10.006 11.730 1.00 82.06 161 THR A C 1
ATOM 1266 O O . THR A 1 161 ? 21.818 10.961 11.182 1.00 82.06 161 THR A O 1
ATOM 1269 N N . VAL A 1 162 ? 21.679 9.141 12.468 1.00 86.50 162 VAL A N 1
ATOM 1270 C CA . VAL A 1 162 ? 20.275 9.308 12.822 1.00 86.50 162 VAL A CA 1
ATOM 1271 C C . VAL A 1 162 ? 20.208 9.801 14.254 1.00 86.50 162 VAL A C 1
ATOM 1273 O O . VAL A 1 162 ? 20.830 9.215 15.137 1.00 86.50 162 VAL A O 1
ATOM 1276 N N . HIS A 1 163 ? 19.427 10.847 14.488 1.00 85.69 163 HIS A N 1
ATOM 1277 C CA . HIS A 1 163 ? 19.103 11.322 15.828 1.00 85.69 163 HIS A CA 1
ATOM 1278 C C . HIS A 1 163 ? 17.611 11.171 16.078 1.00 85.69 163 HIS A C 1
ATOM 1280 O O . HIS A 1 163 ? 16.818 11.310 15.150 1.00 85.69 163 HIS A O 1
ATOM 1286 N N . GLY A 1 164 ? 17.229 10.956 17.333 1.00 88.56 164 GLY A N 1
ATOM 1287 C CA . GLY A 1 164 ? 15.836 11.018 17.763 1.00 88.56 164 GLY A CA 1
ATOM 1288 C C . GLY A 1 164 ? 15.707 11.056 19.278 1.00 88.56 164 GLY A C 1
ATOM 1289 O O . GLY A 1 164 ? 16.620 10.668 20.003 1.00 88.56 164 GLY A O 1
ATOM 1290 N N . THR A 1 165 ? 14.555 11.487 19.770 1.00 83.75 165 THR A N 1
ATOM 1291 C CA . THR A 1 165 ? 14.239 11.495 21.202 1.00 83.75 165 THR A CA 1
ATOM 1292 C C . THR A 1 165 ? 13.289 10.347 21.497 1.00 83.75 165 THR A C 1
ATOM 1294 O O . THR A 1 165 ? 12.216 10.265 20.910 1.00 83.75 165 THR A O 1
ATOM 1297 N N . THR A 1 166 ? 13.676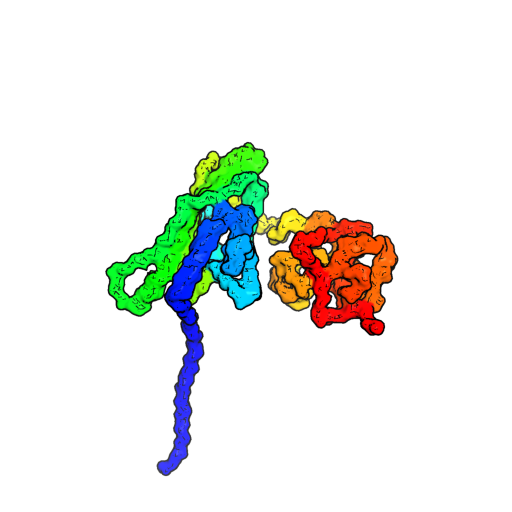 9.421 22.372 1.00 80.88 166 THR A N 1
ATOM 1298 C CA . THR A 1 166 ? 12.814 8.298 22.774 1.00 80.88 166 THR A CA 1
ATOM 1299 C C . THR A 1 166 ? 11.490 8.832 23.320 1.00 80.88 166 THR A C 1
ATOM 1301 O O . THR A 1 166 ? 11.466 9.691 24.200 1.00 80.88 166 THR A O 1
ATOM 1304 N N . ARG A 1 167 ? 10.363 8.301 22.845 1.00 81.88 167 ARG A N 1
ATOM 1305 C CA . ARG A 1 167 ? 9.046 8.739 23.334 1.00 81.88 167 ARG A CA 1
ATOM 1306 C C . ARG A 1 167 ? 8.744 8.246 24.746 1.00 81.88 167 ARG A C 1
ATOM 1308 O O . ARG A 1 167 ? 7.974 8.877 25.457 1.00 81.88 167 ARG A O 1
ATOM 1315 N N . VAL A 1 168 ? 9.345 7.123 25.141 1.00 78.81 168 VAL A N 1
ATOM 1316 C CA . VAL A 1 168 ? 9.093 6.492 26.443 1.00 78.81 168 VAL A CA 1
ATOM 1317 C C . VAL A 1 168 ? 9.927 7.131 27.551 1.00 78.81 168 VAL A C 1
ATOM 1319 O O . VAL A 1 168 ? 9.381 7.474 28.593 1.00 78.81 168 VAL A O 1
ATOM 1322 N N . SER A 1 169 ? 11.241 7.287 27.354 1.00 81.81 169 SER A N 1
ATOM 1323 C CA . SER A 1 169 ? 12.133 7.809 28.398 1.00 81.81 169 SER A CA 1
ATOM 1324 C C . SER A 1 169 ? 12.528 9.274 28.211 1.00 81.81 169 SER A C 1
ATOM 1326 O O . SER A 1 169 ? 13.121 9.848 29.120 1.00 81.81 169 SER A O 1
ATOM 1328 N N . GLY A 1 170 ? 12.234 9.889 27.060 1.00 78.81 170 GLY A N 1
ATOM 1329 C CA . GLY A 1 170 ? 12.659 11.256 26.738 1.00 78.81 170 GLY A CA 1
ATOM 1330 C C . GLY A 1 170 ? 14.168 11.405 26.498 1.00 78.81 170 GLY A C 1
ATOM 1331 O O . GLY A 1 170 ? 14.643 12.507 26.246 1.00 78.81 170 GLY A O 1
ATOM 1332 N N . GLY A 1 171 ? 14.938 10.315 26.574 1.00 80.38 171 GLY A N 1
ATOM 1333 C CA . GLY A 1 171 ? 16.371 10.310 26.294 1.00 80.38 171 GLY A CA 1
ATOM 1334 C C . GLY A 1 171 ? 16.666 10.428 24.800 1.00 80.38 171 GLY A C 1
ATOM 1335 O O . GLY A 1 171 ? 15.893 9.942 23.971 1.00 80.38 171 GLY A O 1
ATOM 1336 N N . THR A 1 172 ? 17.795 11.041 24.454 1.00 79.06 172 THR A N 1
ATOM 1337 C CA . THR A 1 172 ? 18.262 11.173 23.068 1.00 79.06 172 THR A CA 1
ATOM 1338 C C . THR A 1 172 ? 18.985 9.908 22.611 1.00 79.06 172 THR A C 1
ATOM 1340 O O . THR A 1 172 ? 19.886 9.425 23.297 1.00 79.06 172 THR A O 1
ATOM 1343 N N . GLY A 1 173 ? 18.605 9.387 21.448 1.00 77.00 173 GLY A N 1
ATOM 1344 C CA . GLY A 1 173 ? 19.297 8.317 20.739 1.00 77.00 173 GLY A CA 1
ATOM 1345 C C . GLY A 1 173 ? 20.061 8.855 19.531 1.00 77.00 173 GLY A C 1
ATOM 1346 O O . GLY A 1 173 ? 19.594 9.769 18.846 1.00 77.00 173 GLY A O 1
ATOM 1347 N N . GLU A 1 174 ? 21.233 8.273 19.290 1.00 82.38 174 GLU A N 1
ATOM 1348 C CA . GLU A 1 174 ? 22.088 8.562 18.142 1.00 82.38 174 GLU A CA 1
ATOM 1349 C C . GLU A 1 174 ? 22.638 7.254 17.560 1.00 82.38 174 GLU A C 1
ATOM 1351 O O . GLU A 1 174 ? 23.166 6.410 18.296 1.00 82.38 174 GLU A O 1
ATOM 1356 N N . TRP A 1 175 ? 22.519 7.096 16.240 1.00 79.12 175 TRP A N 1
ATOM 1357 C CA . TRP A 1 175 ? 22.991 5.919 15.509 1.00 79.12 175 TRP A CA 1
ATOM 1358 C C . TRP A 1 175 ? 23.786 6.334 14.288 1.00 79.12 175 TRP A C 1
ATOM 1360 O O . TRP A 1 175 ? 23.305 7.110 13.466 1.00 79.12 175 TRP A O 1
ATOM 1370 N N . GLN A 1 176 ? 24.973 5.765 14.132 1.00 77.25 176 GLN A N 1
ATOM 1371 C CA . GLN A 1 176 ? 25.759 5.911 12.918 1.00 77.25 176 GLN A CA 1
ATOM 1372 C C . GLN A 1 176 ? 25.499 4.717 12.013 1.00 77.25 176 GLN A C 1
ATOM 1374 O O . GLN A 1 176 ? 25.556 3.577 12.467 1.00 77.25 176 GLN A O 1
ATOM 1379 N N . ILE A 1 177 ? 25.185 4.998 10.753 1.00 77.12 177 ILE A N 1
ATOM 1380 C CA . ILE A 1 177 ? 24.884 3.995 9.735 1.00 77.12 177 ILE A CA 1
ATOM 1381 C C . ILE A 1 177 ? 25.847 4.237 8.588 1.00 77.12 177 ILE A C 1
ATOM 1383 O O . ILE A 1 177 ? 25.780 5.281 7.944 1.00 77.12 177 ILE A O 1
ATOM 1387 N N . ASP A 1 178 ? 26.733 3.289 8.338 1.00 73.56 178 ASP A N 1
ATOM 1388 C CA . ASP A 1 178 ? 27.553 3.289 7.133 1.00 73.56 178 ASP A CA 1
ATOM 1389 C C . ASP A 1 178 ? 26.914 2.363 6.096 1.00 73.56 178 ASP A C 1
ATOM 1391 O O . ASP A 1 178 ? 26.257 1.390 6.440 1.00 73.56 178 ASP A O 1
ATOM 1395 N N . SER A 1 179 ? 26.969 2.701 4.814 1.00 68.62 179 SER A N 1
ATOM 1396 C CA . SER A 1 179 ? 26.324 1.928 3.747 1.00 68.62 179 SER A CA 1
ATOM 1397 C C . SER A 1 179 ? 27.092 2.094 2.448 1.00 68.62 179 SER A C 1
ATOM 1399 O O . SER A 1 179 ? 27.473 3.204 2.090 1.00 68.62 179 SER A O 1
ATOM 1401 N N . THR A 1 180 ? 27.296 1.005 1.710 1.00 67.50 180 THR A N 1
ATOM 1402 C CA . THR A 1 180 ? 27.972 1.045 0.406 1.00 67.50 180 THR A CA 1
ATOM 1403 C C . THR A 1 180 ? 27.010 0.615 -0.690 1.00 67.50 180 THR A C 1
ATOM 1405 O O . THR A 1 180 ? 26.563 -0.522 -0.685 1.00 67.50 180 THR A O 1
ATOM 1408 N N . TYR A 1 181 ? 26.707 1.490 -1.645 1.00 69.62 181 TYR A N 1
ATOM 1409 C CA . TYR A 1 181 ? 25.878 1.190 -2.814 1.00 69.62 181 TYR A CA 1
ATOM 1410 C C . TYR A 1 181 ? 26.776 0.800 -3.991 1.00 69.62 181 TYR A C 1
ATOM 1412 O O . TYR A 1 181 ? 27.661 1.568 -4.357 1.00 69.62 181 TYR A O 1
ATOM 1420 N N . GLY A 1 182 ? 26.575 -0.378 -4.586 1.00 67.56 182 GLY A N 1
ATOM 1421 C CA . GLY A 1 182 ? 27.313 -0.827 -5.774 1.00 67.56 182 GLY A CA 1
ATOM 1422 C C . GLY A 1 182 ? 26.562 -0.542 -7.075 1.00 67.56 182 GLY A C 1
ATOM 1423 O O . GLY A 1 182 ? 25.366 -0.792 -7.157 1.00 67.56 182 GLY A O 1
ATOM 1424 N N . PHE A 1 183 ? 27.256 -0.071 -8.110 1.00 70.06 183 PHE A N 1
ATOM 1425 C CA . PHE A 1 183 ? 26.712 0.150 -9.450 1.00 70.06 183 PHE A CA 1
ATOM 1426 C C . PHE A 1 183 ? 27.315 -0.875 -10.423 1.00 70.06 183 PHE A C 1
ATOM 1428 O O . PHE A 1 183 ? 28.515 -0.839 -10.702 1.00 70.06 183 PHE A O 1
ATOM 1435 N N . SER A 1 184 ? 26.475 -1.784 -10.936 1.00 63.06 184 SER A N 1
ATOM 1436 C CA . SER A 1 184 ? 26.846 -2.820 -11.914 1.00 63.06 184 SER A CA 1
ATOM 1437 C C . SER A 1 184 ? 26.426 -2.446 -13.348 1.00 63.06 184 SER A C 1
ATOM 1439 O O . SER A 1 184 ? 25.249 -2.166 -13.562 1.00 63.06 184 SER A O 1
ATOM 1441 N N . PRO A 1 185 ? 27.335 -2.501 -14.339 1.00 54.22 185 PRO A N 1
ATOM 1442 C CA . PRO A 1 185 ? 27.078 -2.096 -15.728 1.00 54.22 185 PRO A CA 1
ATOM 1443 C C . PRO A 1 185 ? 26.299 -3.124 -16.571 1.00 54.22 185 PRO A C 1
ATOM 1445 O O . PRO A 1 185 ? 25.949 -2.827 -17.710 1.00 54.22 185 PRO A O 1
ATOM 1448 N N . VAL A 1 186 ? 26.081 -4.342 -16.055 1.00 53.62 186 VAL A N 1
ATOM 1449 C CA . VAL A 1 186 ? 25.433 -5.462 -16.781 1.00 53.62 186 VAL A CA 1
ATOM 1450 C C . VAL A 1 186 ? 24.009 -5.715 -16.284 1.00 53.62 186 VAL A C 1
ATOM 1452 O O . VAL A 1 186 ? 23.142 -6.153 -17.031 1.00 53.62 186 VAL A O 1
ATOM 1455 N N . THR A 1 187 ? 23.756 -5.433 -15.011 1.00 52.28 187 THR A N 1
ATOM 1456 C CA . THR A 1 187 ? 22.437 -5.548 -14.391 1.00 52.28 187 THR A CA 1
ATOM 1457 C C . THR A 1 187 ? 21.957 -4.135 -14.131 1.00 52.28 187 THR A C 1
ATOM 1459 O O . THR A 1 187 ? 22.621 -3.443 -13.363 1.00 52.28 187 THR A O 1
ATOM 1462 N N . HIS A 1 188 ? 20.850 -3.704 -14.742 1.00 44.97 188 HIS A N 1
ATOM 1463 C CA . HIS A 1 188 ? 20.225 -2.407 -14.465 1.00 44.97 188 HIS A CA 1
ATOM 1464 C C . HIS A 1 188 ? 20.247 -2.093 -12.947 1.00 44.97 188 HIS A C 1
ATOM 1466 O O . HIS A 1 188 ? 19.553 -2.717 -12.148 1.00 44.97 188 HIS A O 1
ATOM 1472 N N . ILE A 1 189 ? 21.185 -1.207 -12.605 1.00 43.47 189 ILE A N 1
ATOM 1473 C CA . ILE A 1 189 ? 21.422 -0.334 -11.445 1.00 43.47 189 ILE A CA 1
ATOM 1474 C C . ILE A 1 189 ? 21.032 -0.845 -10.043 1.00 43.47 189 ILE A C 1
ATOM 1476 O O . ILE A 1 189 ? 19.905 -0.705 -9.610 1.00 43.47 189 ILE A O 1
ATOM 1480 N N . VAL A 1 190 ? 22.069 -1.272 -9.301 1.00 45.28 190 VAL A N 1
ATOM 1481 C CA . VAL A 1 190 ? 22.231 -1.583 -7.854 1.00 45.28 190 VAL A CA 1
ATOM 1482 C C . VAL A 1 190 ? 21.756 -2.951 -7.343 1.00 45.28 190 VAL A C 1
ATOM 1484 O O . VAL A 1 190 ? 20.593 -3.123 -6.984 1.00 45.28 190 VAL A O 1
ATOM 1487 N N . PRO A 1 191 ? 22.708 -3.874 -7.097 1.00 43.59 191 PRO A N 1
ATOM 1488 C CA . PRO A 1 191 ? 22.665 -4.619 -5.840 1.00 43.59 191 PRO A CA 1
ATOM 1489 C C . PRO A 1 191 ? 24.051 -4.848 -5.229 1.00 43.59 191 PRO A C 1
ATOM 1491 O O . PRO A 1 191 ? 24.866 -5.583 -5.775 1.00 43.59 191 PRO A O 1
ATOM 1494 N N . SER A 1 192 ? 24.271 -4.275 -4.051 1.00 35.78 192 SER A N 1
ATOM 1495 C CA . SER A 1 192 ? 24.897 -4.948 -2.904 1.00 35.78 192 SER A CA 1
ATOM 1496 C C . SER A 1 192 ? 25.157 -3.880 -1.852 1.00 35.78 192 SER A C 1
ATOM 1498 O O . SER A 1 192 ? 26.131 -3.136 -1.970 1.00 35.78 192 SER A O 1
ATOM 1500 N N . LEU A 1 193 ? 24.293 -3.777 -0.842 1.00 37.03 193 LEU A N 1
ATOM 1501 C CA . LEU A 1 193 ? 24.675 -3.055 0.368 1.00 37.03 193 LEU A CA 1
ATOM 1502 C C . LEU A 1 193 ? 25.667 -3.949 1.122 1.00 37.03 193 LEU A C 1
ATOM 1504 O O . LEU A 1 193 ? 25.248 -4.861 1.828 1.00 37.03 193 LEU A O 1
ATOM 1508 N N . PHE A 1 194 ? 26.970 -3.779 0.891 1.00 34.16 194 PHE A N 1
ATOM 1509 C CA . PHE A 1 194 ? 27.983 -4.496 1.670 1.00 34.16 194 PHE A CA 1
ATOM 1510 C C . PHE A 1 194 ? 28.083 -3.850 3.054 1.00 34.16 194 PHE A C 1
ATOM 1512 O O . PHE A 1 194 ? 28.387 -2.662 3.153 1.00 34.16 194 PHE A O 1
ATOM 1519 N N . ASP A 1 195 ? 27.789 -4.660 4.074 1.00 37.97 195 ASP A N 1
ATOM 1520 C CA . ASP A 1 195 ? 28.060 -4.450 5.499 1.00 37.97 195 ASP A CA 1
ATOM 1521 C C . ASP A 1 195 ? 27.757 -3.043 6.034 1.00 37.97 195 ASP A C 1
ATOM 1523 O O . ASP A 1 195 ? 28.674 -2.238 6.218 1.00 37.97 195 ASP A O 1
ATOM 1527 N N . PRO A 1 196 ? 26.486 -2.730 6.357 1.00 37.25 196 PRO A N 1
ATOM 1528 C CA . PRO A 1 196 ? 26.225 -1.550 7.143 1.00 37.25 196 PRO A CA 1
ATOM 1529 C C . PRO A 1 196 ? 26.729 -1.759 8.572 1.00 37.25 196 PRO A C 1
ATOM 1531 O O . PRO A 1 196 ? 26.094 -2.437 9.379 1.00 37.25 196 PRO A O 1
ATOM 1534 N N . GLU A 1 197 ? 27.889 -1.191 8.893 1.00 36.69 197 GLU A N 1
ATOM 1535 C CA . GLU A 1 197 ? 28.333 -1.073 10.277 1.00 36.69 197 GLU A CA 1
ATOM 1536 C C . GLU A 1 197 ? 27.429 -0.064 10.998 1.00 36.69 197 GLU A C 1
ATOM 1538 O O . GLU A 1 197 ? 27.330 1.103 10.608 1.00 36.69 197 GLU A O 1
ATOM 1543 N N . ILE A 1 198 ? 26.737 -0.530 12.043 1.00 38.12 198 ILE A N 1
ATOM 1544 C CA . ILE A 1 198 ? 25.901 0.311 12.904 1.00 38.12 198 ILE A CA 1
ATOM 1545 C C . ILE A 1 198 ? 26.640 0.523 14.222 1.00 38.12 198 ILE A C 1
ATOM 1547 O O . ILE A 1 198 ? 26.770 -0.408 15.019 1.00 38.12 198 ILE A O 1
ATOM 1551 N N . HIS A 1 199 ? 27.089 1.752 14.472 1.00 35.84 199 HIS A N 1
ATOM 1552 C CA . HIS A 1 199 ? 27.741 2.139 15.726 1.00 35.84 199 HIS A CA 1
ATOM 1553 C C . HIS A 1 199 ? 26.756 2.955 16.579 1.00 35.84 199 HIS A C 1
ATOM 1555 O O . HIS A 1 199 ? 26.261 3.997 16.147 1.00 35.84 199 HIS A O 1
ATOM 1561 N N . SER A 1 200 ? 26.427 2.479 17.787 1.00 30.62 200 SER A N 1
ATOM 1562 C CA . SER A 1 200 ? 25.537 3.180 18.730 1.00 30.62 200 SER A CA 1
ATOM 1563 C C . SER A 1 200 ? 26.340 3.917 19.802 1.00 30.62 200 SER A C 1
ATOM 1565 O O . SER A 1 200 ? 27.145 3.288 20.491 1.00 30.62 200 SER A O 1
ATOM 1567 N N . PHE A 1 201 ? 26.071 5.207 20.008 1.00 30.36 201 PHE A N 1
ATOM 1568 C CA . PHE A 1 201 ? 26.781 6.051 20.980 1.00 30.36 201 PHE A CA 1
ATOM 1569 C C . PHE A 1 201 ? 25.829 6.666 22.029 1.00 30.36 201 PHE A C 1
ATOM 1571 O O . PHE A 1 201 ? 25.895 7.849 22.324 1.00 30.36 201 PHE A O 1
ATOM 1578 N N . ALA A 1 202 ? 24.928 5.877 22.632 1.00 25.12 202 ALA A N 1
ATOM 1579 C CA . ALA A 1 202 ? 24.200 6.297 23.841 1.00 25.12 202 ALA A CA 1
ATOM 1580 C C . ALA A 1 202 ? 23.682 5.099 24.669 1.00 25.12 202 ALA A C 1
ATOM 1582 O O . ALA A 1 202 ? 22.887 4.304 24.180 1.00 25.12 202 ALA A O 1
ATOM 1583 N N . SER A 1 203 ? 24.162 5.007 25.920 1.00 31.67 203 SER A N 1
ATOM 1584 C CA . SER A 1 203 ? 23.811 4.119 27.058 1.00 31.67 203 SER A CA 1
ATOM 1585 C C . SER A 1 203 ? 23.405 2.645 26.782 1.00 31.67 203 SER A C 1
ATOM 1587 O O . SER A 1 203 ? 22.370 2.375 26.168 1.00 31.67 203 SER A O 1
ATOM 1589 N N . PRO A 1 204 ? 24.144 1.656 27.328 1.00 31.48 204 PRO A N 1
ATOM 1590 C CA . PRO A 1 204 ? 24.053 0.257 26.928 1.00 31.48 204 PRO A CA 1
ATOM 1591 C C . PRO A 1 204 ? 22.972 -0.497 27.711 1.00 31.48 204 PRO A C 1
ATOM 1593 O O . PRO A 1 204 ? 23.290 -1.220 28.645 1.00 31.48 204 PRO A O 1
ATOM 1596 N N . THR A 1 205 ? 21.696 -0.374 27.346 1.00 30.98 205 THR A N 1
ATOM 1597 C CA . THR A 1 205 ? 20.678 -1.339 27.828 1.00 30.98 205 THR A CA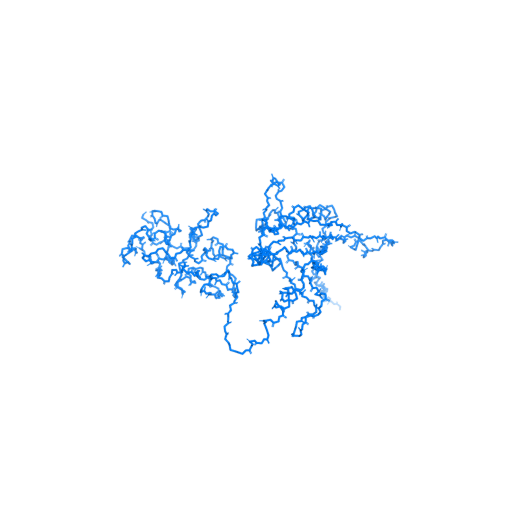 1
ATOM 1598 C C . THR A 1 205 ? 19.552 -1.666 26.851 1.00 30.98 205 THR A C 1
ATOM 1600 O O . THR A 1 205 ? 18.844 -2.637 27.090 1.00 30.98 205 THR A O 1
ATOM 1603 N N . MET A 1 206 ? 19.384 -0.952 25.731 1.00 31.62 206 MET A N 1
ATOM 1604 C CA . MET A 1 206 ? 18.157 -1.111 24.925 1.00 31.62 206 MET A CA 1
ATOM 1605 C C . MET A 1 206 ? 18.363 -1.571 23.473 1.00 31.62 206 MET A C 1
ATOM 1607 O O . MET A 1 206 ? 17.396 -1.989 22.842 1.00 31.62 206 MET A O 1
ATOM 1611 N N . PHE A 1 207 ? 19.595 -1.588 22.943 1.00 35.22 207 PHE A N 1
ATOM 1612 C CA . PHE A 1 207 ? 19.844 -1.953 21.532 1.00 35.22 207 PHE A CA 1
ATOM 1613 C C . PHE A 1 207 ? 20.542 -3.293 21.284 1.00 35.22 207 PHE A C 1
ATOM 1615 O O . PHE A 1 207 ? 20.405 -3.832 20.189 1.00 35.22 207 PHE A O 1
ATOM 1622 N N . ALA A 1 208 ? 21.159 -3.904 22.301 1.00 29.84 208 ALA A N 1
ATOM 1623 C CA . ALA A 1 208 ? 21.443 -5.341 22.239 1.00 29.84 208 ALA A CA 1
ATOM 1624 C C . ALA A 1 208 ? 20.135 -6.153 22.222 1.00 29.84 208 ALA A C 1
ATOM 1626 O O . ALA A 1 208 ? 20.106 -7.255 21.697 1.00 29.84 208 ALA A O 1
ATOM 1627 N N . SER A 1 209 ? 19.043 -5.575 22.730 1.00 30.86 209 SER A N 1
ATOM 1628 C CA . SER A 1 209 ? 17.719 -6.185 22.730 1.00 30.86 209 SER A CA 1
ATOM 1629 C C . SER A 1 209 ? 16.917 -5.830 21.484 1.00 30.86 209 SER A C 1
ATOM 1631 O O . SER A 1 209 ? 16.252 -6.705 20.978 1.00 30.86 209 SER A O 1
ATOM 1633 N N . ALA A 1 210 ? 16.985 -4.627 20.907 1.00 34.19 210 ALA A N 1
ATOM 1634 C CA . ALA A 1 210 ? 16.174 -4.337 19.719 1.00 34.19 210 ALA A CA 1
ATOM 1635 C C . ALA A 1 210 ? 16.564 -5.224 18.519 1.00 34.19 210 ALA A C 1
ATOM 1637 O O . ALA A 1 210 ? 15.706 -5.921 17.994 1.00 34.19 210 ALA A O 1
ATOM 1638 N N . LEU A 1 211 ? 17.850 -5.323 18.155 1.00 35.12 211 LEU A N 1
ATOM 1639 C CA . LEU A 1 211 ? 18.273 -6.161 17.020 1.00 35.12 211 LEU A CA 1
ATOM 1640 C C . LEU A 1 211 ? 18.334 -7.671 17.340 1.00 35.12 211 LEU A C 1
ATOM 1642 O O . LEU A 1 211 ? 18.096 -8.482 16.448 1.00 35.12 211 LEU A O 1
ATOM 1646 N N . ALA A 1 212 ? 18.602 -8.065 18.595 1.00 31.25 212 ALA A N 1
ATOM 1647 C CA . ALA A 1 212 ? 18.583 -9.480 18.993 1.00 31.25 212 ALA A CA 1
ATOM 1648 C C . ALA A 1 212 ? 17.175 -10.002 19.341 1.00 31.25 212 ALA A C 1
ATOM 1650 O O . ALA A 1 212 ? 16.940 -11.199 19.231 1.00 31.25 212 ALA A O 1
ATOM 1651 N N . VAL A 1 213 ? 16.207 -9.143 19.688 1.00 32.16 213 VAL A N 1
ATOM 1652 C CA . VAL A 1 213 ? 14.782 -9.520 19.812 1.00 32.16 213 VAL A CA 1
ATOM 1653 C C . VAL A 1 213 ? 14.157 -9.692 18.424 1.00 32.16 213 VAL A C 1
ATOM 1655 O O . VAL A 1 213 ? 13.362 -10.613 18.243 1.00 32.16 213 VAL A O 1
ATOM 1658 N N . PHE A 1 214 ? 14.595 -8.931 17.410 1.00 42.97 214 PHE A N 1
ATOM 1659 C CA . PHE A 1 214 ? 14.207 -9.172 16.010 1.00 42.97 214 PHE A CA 1
ATOM 1660 C C . PHE A 1 214 ? 14.685 -10.529 15.461 1.00 42.97 214 PHE A C 1
ATOM 1662 O O . PHE A 1 214 ? 14.147 -11.013 14.469 1.00 42.97 214 PHE A O 1
ATOM 1669 N N . LEU A 1 215 ? 15.654 -11.175 16.117 1.00 39.09 215 LEU A N 1
ATOM 1670 C CA . LEU A 1 215 ? 16.254 -12.441 15.693 1.00 39.09 215 LEU A CA 1
ATOM 1671 C C . LEU A 1 215 ? 16.381 -13.407 16.880 1.00 39.09 215 LEU A C 1
ATOM 1673 O O . LEU A 1 215 ? 17.389 -14.073 17.030 1.00 39.09 215 LEU A O 1
ATOM 1677 N N . ALA A 1 216 ? 15.388 -13.470 17.770 1.00 30.33 216 ALA A N 1
ATOM 1678 C CA . ALA A 1 216 ? 15.274 -14.543 18.773 1.00 30.33 216 ALA A CA 1
ATOM 1679 C C . ALA A 1 216 ? 13.824 -14.856 19.190 1.00 30.33 216 ALA A C 1
ATOM 1681 O O . ALA A 1 216 ? 13.599 -15.776 19.974 1.00 30.33 216 ALA A O 1
ATOM 1682 N N . VAL A 1 217 ? 12.826 -14.143 18.652 1.00 34.47 217 VAL A N 1
ATOM 1683 C CA . VAL A 1 217 ? 11.394 -14.367 18.942 1.00 34.47 217 VAL A CA 1
ATOM 1684 C C . VAL A 1 217 ? 10.591 -14.998 17.780 1.00 34.47 217 VAL A C 1
ATOM 1686 O O . VAL A 1 217 ? 9.368 -14.967 17.815 1.00 34.47 217 VAL A O 1
ATOM 1689 N N . PRO A 1 218 ? 11.210 -15.670 16.785 1.00 35.66 218 PRO A N 1
ATOM 1690 C CA . PRO A 1 218 ? 10.467 -16.631 15.967 1.00 35.66 218 PRO A CA 1
ATOM 1691 C C . PRO A 1 218 ? 11.009 -18.070 16.049 1.00 35.66 218 PRO A C 1
ATOM 1693 O O . PRO A 1 218 ? 11.006 -18.753 15.034 1.00 35.66 218 PRO A O 1
ATOM 1696 N N . PHE A 1 219 ? 11.493 -18.570 17.204 1.00 31.84 219 PHE A N 1
ATOM 1697 C CA . PHE A 1 219 ? 11.888 -19.997 17.290 1.00 31.84 219 PHE A CA 1
ATOM 1698 C C . PHE A 1 219 ? 11.649 -20.749 18.617 1.00 31.84 219 PHE A C 1
ATOM 1700 O O . PHE A 1 219 ? 12.154 -21.855 18.785 1.00 31.84 219 PHE A O 1
ATOM 1707 N N . LEU A 1 220 ? 10.825 -20.231 19.539 1.00 31.20 220 LEU A N 1
ATOM 1708 C CA . LEU A 1 220 ? 10.294 -21.027 20.667 1.00 31.20 220 LEU A CA 1
ATOM 1709 C C . LEU A 1 220 ? 8.770 -20.924 20.835 1.00 31.20 220 LEU A C 1
ATOM 1711 O O . LEU A 1 220 ? 8.259 -21.061 21.938 1.00 31.20 220 LEU A O 1
ATOM 1715 N N . VAL A 1 221 ? 8.028 -20.749 19.739 1.00 31.61 221 VAL A N 1
ATOM 1716 C CA . VAL A 1 221 ? 6.593 -21.092 19.686 1.00 31.61 221 VAL A CA 1
ATOM 1717 C C . VAL A 1 221 ? 6.286 -21.747 18.335 1.00 31.61 221 VAL A C 1
ATOM 1719 O O . VAL A 1 221 ? 5.383 -21.362 17.609 1.00 31.61 221 VAL A O 1
ATOM 1722 N N . GLN A 1 222 ? 7.056 -22.781 17.984 1.00 40.09 222 GLN A N 1
ATOM 1723 C CA . GLN A 1 222 ? 6.621 -23.781 17.004 1.00 40.09 222 GLN A CA 1
ATOM 1724 C C . GLN A 1 222 ? 5.988 -24.957 17.756 1.00 40.09 222 GLN A C 1
ATOM 1726 O O . GLN A 1 222 ? 6.426 -26.097 17.651 1.00 40.09 222 GLN A O 1
ATOM 1731 N N . CYS A 1 223 ? 4.991 -24.673 18.588 1.00 32.69 223 CYS A N 1
ATOM 1732 C CA . CYS A 1 223 ? 4.000 -25.662 18.978 1.00 32.69 223 CYS A CA 1
ATOM 1733 C C . CYS A 1 223 ? 2.807 -24.910 19.559 1.00 32.69 223 CYS A C 1
ATOM 1735 O O . CYS A 1 223 ? 2.896 -24.332 20.636 1.00 32.69 223 CYS A O 1
ATOM 1737 N N . THR A 1 224 ? 1.702 -24.957 18.821 1.00 35.56 224 THR A N 1
ATOM 1738 C CA . THR A 1 224 ? 0.371 -24.417 19.133 1.00 35.56 224 THR A CA 1
ATOM 1739 C C . THR A 1 224 ? 0.131 -22.926 18.828 1.00 35.56 224 THR A C 1
ATOM 1741 O O . THR A 1 224 ? 0.305 -22.056 19.666 1.00 35.56 224 THR A O 1
ATOM 1744 N N . LEU A 1 225 ? -0.423 -22.722 17.622 1.00 38.41 225 LEU A N 1
ATOM 1745 C CA . LEU A 1 225 ? -1.443 -21.728 17.250 1.00 38.41 225 LEU A CA 1
ATOM 1746 C C . LEU A 1 225 ? -1.020 -20.279 16.884 1.00 38.41 225 LEU A C 1
ATOM 1748 O O . LEU A 1 225 ? -0.312 -19.600 17.612 1.00 38.41 225 LEU A O 1
ATOM 1752 N N . PHE A 1 226 ? -1.632 -19.831 15.776 1.00 30.59 226 PHE A N 1
ATOM 1753 C CA . PHE A 1 226 ? -1.859 -18.468 15.258 1.00 30.59 226 PHE A CA 1
ATOM 1754 C C . PHE A 1 226 ? -0.805 -17.768 14.371 1.00 30.59 226 PHE A C 1
ATOM 1756 O O . PHE A 1 226 ? 0.175 -17.182 14.813 1.00 30.59 226 PHE A O 1
ATOM 1763 N N . LEU A 1 227 ? -1.133 -17.805 13.070 1.00 39.62 227 LEU A N 1
ATOM 1764 C CA . LEU A 1 227 ? -1.133 -16.711 12.088 1.00 39.62 227 LEU A CA 1
ATOM 1765 C C . LEU A 1 227 ? -1.073 -15.303 12.707 1.00 39.62 227 LEU A C 1
ATOM 1767 O O . LEU A 1 227 ? -1.883 -15.034 13.581 1.00 39.62 227 LEU A O 1
ATOM 1771 N N . VAL A 1 228 ? -0.223 -14.414 12.180 1.00 32.81 228 VAL A N 1
ATOM 1772 C CA . VAL A 1 228 ? -0.572 -13.066 11.669 1.00 32.81 228 VAL A CA 1
ATOM 1773 C C . VAL A 1 228 ? 0.651 -12.546 10.901 1.00 32.81 228 VAL A C 1
ATOM 1775 O O . VAL A 1 228 ? 1.694 -12.238 11.475 1.00 32.81 228 VAL A O 1
ATOM 1778 N N . SER A 1 229 ? 0.525 -12.449 9.582 1.00 37.03 229 SER A N 1
ATOM 1779 C CA . SER A 1 229 ? 1.299 -11.523 8.758 1.00 37.03 229 SER A CA 1
ATOM 1780 C C . SER A 1 229 ? 0.885 -10.102 9.150 1.00 37.03 229 SER A C 1
ATOM 1782 O O . SER A 1 229 ? -0.290 -9.754 9.068 1.00 37.03 229 SER A O 1
ATOM 1784 N N . ALA A 1 230 ? 1.828 -9.289 9.625 1.00 39.09 230 ALA A N 1
ATOM 1785 C CA . ALA A 1 230 ? 1.562 -7.911 10.027 1.00 39.09 230 ALA A CA 1
ATOM 1786 C C . ALA A 1 230 ? 1.286 -7.030 8.793 1.00 39.09 230 ALA A C 1
ATOM 1788 O O . ALA A 1 230 ? 2.195 -6.413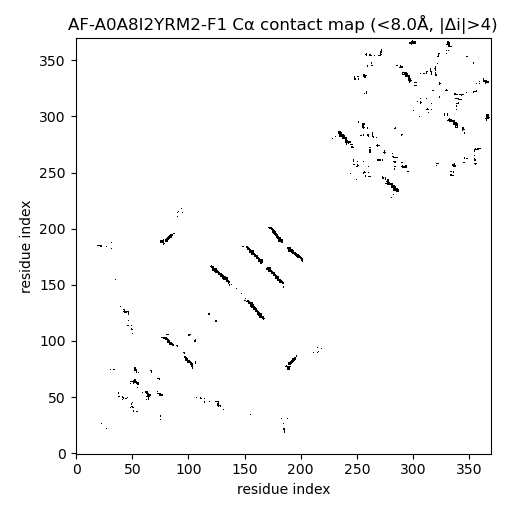 8.244 1.00 39.09 230 ALA A O 1
ATOM 1789 N N . GLN A 1 231 ? 0.026 -6.977 8.359 1.00 42.25 231 GLN A N 1
ATOM 1790 C CA . GLN A 1 231 ? -0.534 -5.756 7.776 1.00 42.25 231 GLN A CA 1
ATOM 1791 C C . GLN A 1 231 ? -0.844 -4.784 8.916 1.00 42.25 231 GLN A C 1
ATOM 1793 O O . GLN A 1 231 ? -0.929 -5.219 10.066 1.00 42.25 231 GLN A O 1
ATOM 1798 N N . GLY A 1 232 ? -0.910 -3.483 8.612 1.00 44.09 232 GLY A N 1
ATOM 1799 C CA . GLY A 1 232 ? -0.971 -2.378 9.576 1.00 44.09 232 GLY A CA 1
ATOM 1800 C C . GLY A 1 232 ? -1.796 -2.706 10.819 1.00 44.09 232 GLY A C 1
ATOM 1801 O O . GLY A 1 232 ? -2.818 -3.378 10.718 1.00 44.09 232 GLY A O 1
ATOM 1802 N N . SER A 1 233 ? -1.330 -2.244 11.981 1.00 55.03 233 SER A N 1
ATOM 1803 C CA . SER A 1 233 ? -1.714 -2.644 13.349 1.00 55.03 233 SER A CA 1
ATOM 1804 C C . SER A 1 233 ? -3.212 -2.642 13.720 1.00 55.03 233 SER A C 1
ATOM 1806 O O . SER A 1 233 ? -3.528 -2.828 14.889 1.00 55.03 233 SER A O 1
ATOM 1808 N N . ASN A 1 234 ? -4.119 -2.445 12.764 1.00 78.44 234 ASN A N 1
ATOM 1809 C CA . ASN A 1 234 ? -5.566 -2.442 12.907 1.00 78.44 234 ASN A CA 1
ATOM 1810 C C . ASN A 1 234 ? -6.292 -3.493 12.040 1.00 78.44 234 ASN A C 1
ATOM 1812 O O . ASN A 1 234 ? -7.503 -3.606 12.183 1.00 78.44 234 ASN A O 1
ATOM 1816 N N . CYS A 1 235 ? -5.642 -4.262 11.155 1.00 88.38 235 CYS A N 1
ATOM 1817 C CA . CYS A 1 235 ? -6.364 -5.271 10.364 1.00 88.38 235 CYS A CA 1
ATOM 1818 C C . CYS A 1 235 ? -6.933 -6.390 11.260 1.00 88.38 235 CYS A C 1
ATOM 1820 O O . CYS A 1 235 ? -6.180 -7.077 11.950 1.00 88.38 235 CYS A O 1
ATOM 1822 N N . THR A 1 236 ? -8.257 -6.574 11.258 1.00 88.50 236 THR A N 1
ATOM 1823 C CA . THR A 1 236 ? -8.954 -7.513 12.165 1.00 88.50 236 THR A CA 1
ATOM 1824 C C . THR A 1 236 ? -9.290 -8.842 11.491 1.00 88.50 236 THR A C 1
ATOM 1826 O O . THR A 1 236 ? -9.281 -9.893 12.134 1.00 88.50 236 THR A O 1
ATOM 1829 N N . ARG A 1 237 ? -9.559 -8.814 10.184 1.00 90.38 237 ARG A N 1
ATOM 1830 C CA . ARG A 1 237 ? -9.886 -9.983 9.360 1.00 90.38 237 ARG A CA 1
ATOM 1831 C C . ARG A 1 237 ? -9.017 -9.983 8.115 1.00 90.38 237 ARG A C 1
ATOM 1833 O O . ARG A 1 237 ? -8.794 -8.934 7.524 1.00 90.38 237 ARG A O 1
ATOM 1840 N N . THR A 1 238 ? -8.541 -11.155 7.715 1.00 92.31 238 THR A N 1
ATOM 1841 C CA . THR A 1 238 ? -7.662 -11.327 6.555 1.00 92.31 238 THR A CA 1
ATOM 1842 C C . THR A 1 238 ? -8.180 -12.420 5.632 1.00 92.31 238 THR A C 1
ATOM 1844 O O . THR A 1 238 ? -8.912 -13.316 6.055 1.00 92.31 238 THR A O 1
ATOM 1847 N N . TYR A 1 239 ? -7.774 -12.348 4.368 1.00 90.75 239 TYR A N 1
ATOM 1848 C CA . TYR A 1 239 ? -8.084 -13.337 3.344 1.00 90.75 239 TYR A CA 1
ATOM 1849 C C . TYR A 1 239 ? -6.839 -13.660 2.519 1.00 90.75 239 TYR A C 1
ATOM 1851 O O . TYR A 1 239 ? -5.997 -12.791 2.300 1.00 90.75 239 TYR A O 1
ATOM 1859 N N . ILE A 1 240 ? -6.715 -14.913 2.077 1.00 88.38 240 ILE A N 1
ATOM 1860 C CA . ILE A 1 240 ? -5.633 -15.353 1.189 1.00 88.38 240 ILE A CA 1
ATOM 1861 C C . ILE A 1 240 ? -6.208 -15.489 -0.214 1.00 88.38 240 ILE A C 1
ATOM 1863 O O . ILE A 1 240 ? -7.039 -16.368 -0.449 1.00 88.38 240 ILE A O 1
ATOM 1867 N N . VAL A 1 241 ? -5.722 -14.656 -1.132 1.00 87.00 241 VAL A N 1
ATOM 1868 C CA . VAL A 1 241 ? -6.159 -14.614 -2.529 1.00 87.00 241 VAL A CA 1
ATOM 1869 C C . VAL A 1 241 ? -5.983 -15.986 -3.175 1.00 87.00 241 VAL A C 1
ATOM 1871 O O . VAL A 1 241 ? -4.899 -16.573 -3.137 1.00 87.00 241 VAL A O 1
ATOM 1874 N N . GLN A 1 242 ? -7.044 -16.511 -3.775 1.00 90.44 242 GLN A N 1
ATOM 1875 C CA . GLN A 1 242 ? -7.033 -17.754 -4.536 1.00 90.44 242 GLN A CA 1
ATOM 1876 C C . GLN A 1 242 ? -6.896 -17.473 -6.041 1.00 90.44 242 GLN A C 1
ATOM 1878 O O . GLN A 1 242 ? -7.237 -16.387 -6.514 1.00 90.44 242 GLN A O 1
ATOM 1883 N N . PRO A 1 243 ? -6.406 -18.441 -6.838 1.00 87.25 243 PRO A N 1
ATOM 1884 C CA . PRO A 1 243 ? -6.404 -18.313 -8.292 1.00 87.25 243 PRO A CA 1
ATOM 1885 C C . PRO A 1 243 ? -7.814 -18.054 -8.846 1.00 87.25 243 PRO A C 1
ATOM 1887 O O . PRO A 1 243 ? -8.745 -18.810 -8.563 1.00 87.25 243 PRO A O 1
ATOM 1890 N N . GLY A 1 244 ? -7.958 -17.006 -9.663 1.00 82.38 244 GLY A N 1
ATOM 1891 C CA . GLY A 1 244 ? -9.247 -16.603 -10.239 1.00 82.38 244 GLY A CA 1
ATOM 1892 C C . GLY A 1 244 ? -10.168 -15.870 -9.260 1.00 82.38 244 GLY A C 1
ATOM 1893 O O . GLY A 1 244 ? -11.390 -15.896 -9.429 1.00 82.38 244 GLY A O 1
ATOM 1894 N N . ASP A 1 245 ? -9.609 -15.282 -8.206 1.00 88.75 245 ASP A N 1
ATOM 1895 C CA . ASP A 1 245 ? -10.323 -14.311 -7.388 1.00 88.75 245 ASP A CA 1
ATOM 1896 C C . ASP A 1 245 ? -10.350 -12.932 -8.048 1.00 88.75 245 ASP A C 1
ATOM 1898 O O . ASP A 1 245 ? -9.419 -12.536 -8.743 1.00 88.75 245 ASP A O 1
ATOM 1902 N N . ILE A 1 246 ? -11.447 -12.225 -7.795 1.00 88.62 246 ILE A N 1
ATOM 1903 C CA . ILE A 1 246 ? -11.671 -10.811 -8.105 1.00 88.62 246 ILE A CA 1
ATOM 1904 C C . ILE A 1 246 ? -12.268 -10.161 -6.853 1.00 88.62 246 ILE A C 1
ATOM 1906 O O . ILE A 1 246 ? -12.841 -10.885 -6.027 1.00 88.62 246 ILE A O 1
ATOM 1910 N N . CYS A 1 247 ? -12.183 -8.834 -6.714 1.00 91.06 247 CYS A N 1
ATOM 1911 C CA . CYS A 1 247 ? -12.691 -8.138 -5.526 1.00 91.06 247 CYS A CA 1
ATOM 1912 C C . CYS A 1 247 ? -14.130 -8.521 -5.183 1.00 91.06 247 CYS A C 1
ATOM 1914 O O . CYS A 1 247 ? -14.366 -8.975 -4.072 1.00 91.06 247 CYS A O 1
ATOM 1916 N N . ASP A 1 248 ? -15.065 -8.454 -6.130 1.00 91.94 248 ASP A N 1
ATOM 1917 C CA . ASP A 1 248 ? -16.482 -8.741 -5.861 1.00 91.94 248 ASP A CA 1
ATOM 1918 C C . ASP A 1 248 ? -16.723 -10.164 -5.351 1.00 91.94 248 ASP A C 1
ATOM 1920 O O . ASP A 1 248 ? -17.504 -10.395 -4.428 1.00 91.94 248 ASP A O 1
ATOM 1924 N N . LYS A 1 249 ? -15.990 -11.141 -5.897 1.00 92.50 249 LYS A N 1
ATOM 1925 C CA . LYS A 1 249 ? -16.062 -12.536 -5.450 1.00 92.50 249 LYS A CA 1
ATOM 1926 C C . LYS A 1 249 ? -15.532 -12.681 -4.025 1.00 92.50 249 LYS A C 1
ATOM 1928 O O . LYS A 1 249 ? -16.151 -13.376 -3.222 1.00 92.50 249 LYS A O 1
ATOM 1933 N N . ILE A 1 250 ? -14.406 -12.040 -3.710 1.00 94.50 250 ILE A N 1
ATOM 1934 C CA . ILE A 1 250 ? -13.847 -12.039 -2.354 1.00 94.50 250 ILE A CA 1
ATOM 1935 C C . ILE A 1 250 ? -14.826 -11.354 -1.399 1.00 94.50 250 ILE A C 1
ATOM 1937 O O . ILE A 1 250 ? -15.142 -11.919 -0.350 1.00 94.50 250 ILE A O 1
ATOM 1941 N N . SER A 1 251 ? -15.333 -10.184 -1.778 1.00 95.69 251 SER A N 1
ATOM 1942 C CA . SER A 1 251 ? -16.303 -9.390 -1.032 1.00 95.69 251 SER A CA 1
ATOM 1943 C C . SER A 1 251 ? -17.542 -10.197 -0.669 1.00 95.69 251 SER A C 1
ATOM 1945 O O . SER A 1 251 ? -17.873 -10.341 0.512 1.00 95.69 251 SER A O 1
ATOM 1947 N N . ALA A 1 252 ? -18.157 -10.830 -1.669 1.00 95.62 252 ALA A N 1
ATOM 1948 C CA . ALA A 1 252 ? -19.371 -11.619 -1.501 1.00 95.62 252 ALA A CA 1
ATOM 1949 C C . ALA A 1 252 ? -19.144 -12.852 -0.615 1.00 95.62 252 ALA A C 1
ATOM 1951 O O . ALA A 1 252 ? -20.008 -13.224 0.174 1.00 95.62 252 ALA A O 1
ATOM 1952 N N . GLN A 1 253 ? -17.976 -13.493 -0.718 1.00 96.69 253 GLN A N 1
ATOM 1953 C CA . GLN A 1 253 ? -17.654 -14.684 0.074 1.00 96.69 253 GLN A CA 1
ATOM 1954 C C . GLN A 1 253 ? -17.285 -14.369 1.523 1.00 96.69 253 GLN A C 1
ATOM 1956 O O . GLN A 1 253 ? -17.434 -15.229 2.393 1.00 96.69 253 GLN A O 1
ATOM 1961 N N . ASN A 1 254 ? -16.783 -13.163 1.785 1.00 96.31 254 ASN A N 1
ATOM 1962 C CA . ASN A 1 254 ? -16.216 -12.808 3.080 1.00 96.31 254 ASN A CA 1
ATOM 1963 C C . ASN A 1 254 ? -17.035 -11.772 3.855 1.00 96.31 254 ASN A C 1
ATOM 1965 O O . ASN A 1 254 ? -16.625 -11.430 4.965 1.00 96.31 254 ASN A O 1
ATOM 1969 N N . ASN A 1 255 ? -18.184 -11.326 3.338 1.00 96.06 255 ASN A N 1
ATOM 1970 C CA . ASN A 1 255 ? -19.018 -10.272 3.927 1.00 96.06 255 ASN A CA 1
ATOM 1971 C C . ASN A 1 255 ? -18.208 -8.995 4.194 1.00 96.06 255 ASN A C 1
ATOM 1973 O O . ASN A 1 255 ? -18.065 -8.567 5.338 1.00 96.06 255 ASN A O 1
ATOM 1977 N N . VAL A 1 256 ? -17.622 -8.443 3.136 1.00 95.31 256 VAL A N 1
ATOM 1978 C CA . VAL A 1 256 ? -16.957 -7.135 3.130 1.00 95.31 256 VAL A CA 1
ATOM 1979 C C . VAL A 1 256 ? -17.465 -6.367 1.915 1.00 95.31 256 VAL A C 1
ATOM 1981 O O . VAL A 1 256 ? -17.687 -6.980 0.875 1.00 95.31 256 VAL A O 1
ATOM 1984 N N . SER A 1 257 ? -17.699 -5.058 2.032 1.00 95.1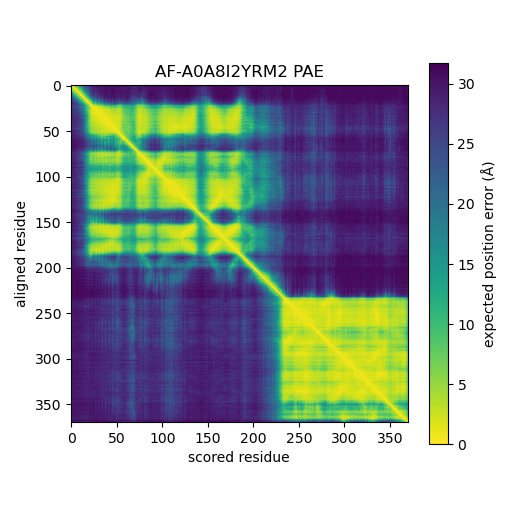2 257 SER A N 1
ATOM 1985 C CA . SER A 1 257 ? -18.082 -4.263 0.860 1.00 95.12 257 SER A CA 1
ATOM 1986 C C . SER A 1 257 ? -16.904 -4.110 -0.102 1.00 95.12 257 SER A C 1
ATOM 1988 O O . SER A 1 257 ? -15.752 -4.014 0.327 1.00 95.12 257 SER A O 1
ATOM 1990 N N . THR A 1 258 ? -17.179 -4.049 -1.406 1.00 92.62 258 THR A N 1
ATOM 1991 C CA . THR A 1 258 ? -16.136 -3.879 -2.431 1.00 92.62 258 THR A CA 1
ATOM 1992 C C . THR A 1 258 ? -15.330 -2.596 -2.189 1.00 92.62 258 THR A C 1
ATOM 1994 O O . THR A 1 258 ? -14.103 -2.621 -2.272 1.00 92.62 258 THR A O 1
ATOM 1997 N N . TYR A 1 259 ? -15.986 -1.512 -1.755 1.00 91.62 259 TYR A N 1
ATOM 1998 C CA . TYR A 1 259 ? -15.315 -0.282 -1.321 1.00 91.62 259 TYR A CA 1
ATOM 1999 C C . TYR A 1 259 ? -14.365 -0.500 -0.139 1.00 91.62 259 TYR A C 1
ATOM 2001 O O . TYR A 1 259 ? -13.195 -0.127 -0.219 1.00 91.62 259 TYR A O 1
ATOM 2009 N N . GLN A 1 260 ? -14.835 -1.122 0.950 1.00 92.88 260 GLN A N 1
ATOM 2010 C CA . GLN A 1 260 ? -13.998 -1.343 2.132 1.00 92.88 260 GLN A CA 1
ATOM 2011 C C . GLN A 1 260 ? -12.780 -2.191 1.774 1.00 92.88 260 GLN A C 1
ATOM 2013 O O . GLN A 1 260 ? -11.675 -1.842 2.181 1.00 92.88 260 GLN A O 1
ATOM 2018 N N . LEU A 1 261 ? -12.971 -3.263 0.995 1.00 92.56 261 LEU A N 1
ATOM 2019 C CA . LEU A 1 261 ? -11.892 -4.137 0.541 1.00 92.56 261 LEU A CA 1
ATOM 2020 C C . LEU A 1 261 ? -10.832 -3.364 -0.254 1.00 92.56 261 LEU A C 1
ATOM 2022 O O . LEU A 1 261 ? -9.641 -3.562 -0.019 1.00 92.56 261 LEU A O 1
ATOM 2026 N N . ALA A 1 262 ? -11.249 -2.470 -1.150 1.00 89.12 262 ALA A N 1
ATOM 2027 C CA . ALA A 1 262 ? -10.332 -1.643 -1.924 1.00 89.12 262 ALA A CA 1
ATOM 2028 C C . ALA A 1 262 ? -9.582 -0.632 -1.038 1.00 89.12 262 ALA A C 1
ATOM 2030 O O . ALA A 1 262 ? -8.364 -0.527 -1.122 1.00 89.12 262 ALA A O 1
ATOM 2031 N N . VAL A 1 263 ? -10.275 0.068 -0.132 1.00 87.88 263 VAL A N 1
ATOM 2032 C CA . VAL A 1 263 ? -9.665 1.115 0.711 1.00 87.88 263 VAL A CA 1
ATOM 2033 C C . VAL A 1 263 ? -8.677 0.550 1.727 1.00 87.88 263 VAL A C 1
ATOM 2035 O O . VAL A 1 263 ? -7.592 1.099 1.902 1.00 87.88 263 VAL A O 1
ATOM 2038 N N . VAL A 1 264 ? -9.014 -0.552 2.402 1.00 89.06 264 VAL A N 1
ATOM 2039 C CA . VAL A 1 264 ? -8.111 -1.144 3.408 1.00 89.06 264 VAL A CA 1
ATOM 2040 C C . VAL A 1 264 ? -6.854 -1.768 2.803 1.00 89.06 264 VAL A C 1
ATOM 2042 O O . VAL A 1 264 ? -5.929 -2.098 3.548 1.00 89.06 264 VAL A O 1
ATOM 2045 N N . ASN A 1 265 ? -6.823 -1.923 1.478 1.00 88.62 265 ASN A N 1
ATOM 2046 C CA . ASN A 1 265 ? -5.703 -2.447 0.710 1.00 88.62 265 ASN A CA 1
ATOM 2047 C C . ASN A 1 265 ? -5.290 -1.489 -0.417 1.00 88.62 265 ASN A C 1
ATOM 2049 O O . ASN A 1 265 ? -4.799 -1.958 -1.437 1.00 88.62 265 ASN A O 1
ATOM 2053 N N . ASP A 1 266 ? -5.464 -0.175 -0.260 1.00 83.69 266 ASP A N 1
ATOM 2054 C CA . ASP A 1 266 ? -5.160 0.831 -1.296 1.00 83.69 266 ASP A CA 1
ATOM 2055 C C . ASP A 1 266 ? -3.694 0.822 -1.780 1.00 83.69 266 ASP A C 1
ATOM 2057 O O . ASP A 1 266 ? -3.353 1.356 -2.832 1.00 83.69 266 ASP A O 1
ATOM 2061 N N . ASN A 1 267 ? -2.812 0.195 -1.006 1.00 77.38 267 ASN A N 1
ATOM 2062 C CA . ASN A 1 267 ? -1.401 -0.012 -1.295 1.00 77.38 267 ASN A CA 1
ATOM 2063 C C . ASN A 1 267 ? -1.088 -1.361 -1.973 1.00 77.38 267 ASN A C 1
ATOM 2065 O O . ASN A 1 267 ? 0.085 -1.647 -2.228 1.00 77.38 267 ASN A O 1
ATOM 2069 N N . ILE A 1 268 ? -2.095 -2.214 -2.176 1.00 82.06 268 ILE A N 1
ATOM 2070 C CA . ILE A 1 268 ? -1.986 -3.563 -2.754 1.00 82.06 268 ILE A CA 1
ATOM 2071 C C . ILE A 1 268 ? -2.931 -3.715 -3.947 1.00 82.06 268 ILE A C 1
ATOM 2073 O O . ILE A 1 268 ? -2.514 -4.265 -4.956 1.00 82.06 268 ILE A O 1
ATOM 2077 N N . ILE A 1 269 ? -4.179 -3.265 -3.824 1.00 84.81 269 ILE A N 1
ATOM 2078 C CA . ILE A 1 269 ? -5.232 -3.381 -4.833 1.00 84.81 269 ILE A CA 1
ATOM 2079 C C . ILE A 1 269 ? -5.322 -2.053 -5.590 1.00 84.81 269 ILE A C 1
ATOM 2081 O O . ILE A 1 269 ? -5.356 -0.992 -4.967 1.00 84.81 269 ILE A O 1
ATOM 2085 N N . ASP A 1 270 ? -5.335 -2.108 -6.919 1.00 78.19 270 ASP A N 1
ATOM 2086 C CA . ASP A 1 270 ? -5.550 -0.935 -7.771 1.00 78.19 270 ASP A CA 1
ATOM 2087 C C . ASP A 1 270 ? -7.039 -0.556 -7.889 1.00 78.19 270 ASP A C 1
ATOM 2089 O O . ASP A 1 270 ? -7.908 -1.103 -7.207 1.00 78.19 270 ASP A O 1
ATOM 2093 N N . LEU A 1 271 ? -7.354 0.457 -8.702 1.00 75.12 271 LEU A N 1
ATOM 2094 C CA . LEU A 1 271 ? -8.727 0.958 -8.829 1.00 75.12 271 LEU A CA 1
ATOM 2095 C C . LEU A 1 271 ? -9.647 -0.050 -9.527 1.00 75.12 271 LEU A C 1
ATOM 2097 O O . LEU A 1 271 ? -10.846 -0.073 -9.246 1.00 75.12 271 LEU A O 1
ATOM 2101 N N . GLU A 1 272 ? -9.085 -0.853 -10.423 1.00 73.44 272 GLU A N 1
ATOM 2102 C CA . GLU A 1 272 ? -9.763 -1.845 -11.249 1.00 73.44 272 GLU A CA 1
ATOM 2103 C C . GLU A 1 272 ? -9.858 -3.228 -10.571 1.00 73.44 272 GLU A C 1
ATOM 2105 O O . GLU A 1 272 ? -10.637 -4.079 -11.004 1.00 73.44 272 GLU A O 1
ATOM 2110 N N . CYS A 1 273 ? -9.107 -3.443 -9.487 1.00 79.38 273 CYS A N 1
ATOM 2111 C CA . CYS A 1 273 ? -8.951 -4.706 -8.773 1.00 79.38 273 CYS A CA 1
ATOM 2112 C C . CYS A 1 273 ? -8.597 -5.894 -9.684 1.00 79.38 273 CYS A C 1
ATOM 2114 O O . CYS A 1 273 ? -9.142 -6.999 -9.553 1.00 79.38 273 CYS A O 1
ATOM 2116 N N . ASP A 1 274 ? -7.667 -5.679 -10.614 1.00 79.44 274 ASP A N 1
ATOM 2117 C CA . ASP A 1 274 ? -7.172 -6.723 -11.519 1.00 79.44 274 ASP A CA 1
ATOM 2118 C C . ASP A 1 274 ? -5.748 -7.205 -11.179 1.00 79.44 274 ASP A C 1
ATOM 2120 O O . ASP A 1 274 ? -5.293 -8.239 -11.678 1.00 79.44 274 ASP A O 1
ATOM 2124 N N . ASN A 1 275 ? -5.095 -6.545 -10.223 1.00 82.25 275 ASN A N 1
ATOM 2125 C CA . ASN A 1 275 ? -3.733 -6.824 -9.777 1.00 82.25 275 ASN A CA 1
ATOM 2126 C C . ASN A 1 275 ? -3.620 -7.811 -8.593 1.00 82.25 275 ASN A C 1
ATOM 2128 O O . ASN A 1 275 ? -2.612 -7.840 -7.884 1.00 82.25 275 ASN A O 1
ATOM 2132 N N . LEU A 1 276 ? -4.629 -8.658 -8.360 1.00 84.31 276 LEU A N 1
ATOM 2133 C CA . LEU A 1 276 ? -4.609 -9.639 -7.270 1.00 84.31 276 LEU A CA 1
ATOM 2134 C C . LEU A 1 276 ? -3.657 -10.819 -7.551 1.00 84.31 276 LEU A C 1
ATOM 2136 O O . LEU A 1 276 ? -3.892 -11.651 -8.429 1.00 84.31 276 LEU A O 1
ATOM 2140 N N . ASN A 1 277 ? -2.615 -10.973 -6.728 1.00 81.44 277 ASN A N 1
ATOM 2141 C CA . ASN A 1 277 ? -1.685 -12.105 -6.806 1.00 81.44 277 ASN A CA 1
ATOM 2142 C C . ASN A 1 277 ? -2.162 -13.292 -5.943 1.00 81.44 277 ASN A C 1
ATOM 2144 O O . ASN A 1 277 ? -2.229 -13.153 -4.715 1.00 81.44 277 ASN A O 1
ATOM 2148 N N . PRO A 1 278 ? -2.406 -14.491 -6.511 1.00 85.31 278 PRO A N 1
ATOM 2149 C CA . PRO A 1 278 ? -2.754 -15.674 -5.725 1.00 85.31 278 PRO A CA 1
ATOM 2150 C C . PRO A 1 278 ? -1.700 -16.015 -4.664 1.00 85.31 278 PRO A C 1
ATOM 2152 O O . PRO A 1 278 ? -0.498 -15.971 -4.919 1.00 85.31 278 PRO A O 1
ATOM 2155 N N . GLY A 1 279 ? -2.157 -16.376 -3.467 1.00 75.38 279 GLY A N 1
ATOM 2156 C CA . GLY A 1 279 ? -1.326 -16.639 -2.293 1.00 75.38 279 GLY A CA 1
ATOM 2157 C C . GLY A 1 279 ? -0.955 -15.389 -1.490 1.00 75.38 279 GLY A C 1
ATOM 2158 O O . GLY A 1 279 ? -0.461 -15.529 -0.369 1.00 75.38 279 GLY A O 1
ATOM 2159 N N . SER A 1 280 ? -1.216 -14.181 -2.005 1.00 81.62 280 SER A N 1
ATOM 2160 C CA . SER A 1 280 ? -1.091 -12.959 -1.205 1.00 81.62 280 SER A CA 1
ATOM 2161 C C . SER A 1 280 ? -2.166 -12.913 -0.116 1.00 81.62 280 SER A C 1
ATOM 2163 O O . SER A 1 280 ? -3.270 -13.434 -0.274 1.00 81.62 280 SER A O 1
ATOM 2165 N N . THR A 1 281 ? -1.820 -12.335 1.034 1.00 86.56 281 THR A N 1
ATOM 2166 C CA . THR A 1 281 ? -2.799 -12.010 2.077 1.00 86.56 281 THR A CA 1
ATOM 2167 C C . THR A 1 281 ? -3.257 -10.578 1.864 1.00 86.56 281 THR A C 1
ATOM 2169 O O . THR A 1 281 ? -2.410 -9.714 1.658 1.00 86.56 281 THR A O 1
ATOM 2172 N N . ILE A 1 282 ? -4.558 -10.333 1.960 1.00 89.56 282 ILE A N 1
ATOM 2173 C CA . ILE A 1 282 ? -5.178 -9.005 1.940 1.00 89.56 282 ILE A CA 1
ATOM 2174 C C . ILE A 1 282 ? -6.007 -8.805 3.212 1.00 89.56 282 ILE A C 1
ATOM 2176 O O . ILE A 1 282 ? -6.461 -9.775 3.835 1.00 89.56 282 ILE A O 1
ATOM 2180 N N . CYS A 1 283 ? -6.178 -7.554 3.625 1.00 93.69 283 CYS A N 1
ATOM 2181 C CA . CYS A 1 283 ? -7.032 -7.191 4.744 1.00 93.69 283 CYS A CA 1
ATOM 2182 C C . CYS A 1 283 ? -8.500 -7.156 4.308 1.00 93.69 283 CYS A C 1
ATOM 2184 O O . CYS A 1 283 ? -8.816 -6.702 3.219 1.00 93.69 283 CYS A O 1
ATOM 2186 N N . LEU A 1 284 ? -9.414 -7.617 5.155 1.00 93.81 284 LEU A N 1
ATOM 2187 C CA . LEU A 1 284 ? -10.854 -7.510 4.912 1.00 93.81 284 LEU A CA 1
ATOM 2188 C C . LEU A 1 284 ? -11.482 -6.341 5.676 1.00 93.81 284 LEU A C 1
ATOM 2190 O O . LEU A 1 284 ? -12.536 -5.871 5.281 1.00 93.81 284 LEU A O 1
ATOM 2194 N N . GLY A 1 285 ? -10.871 -5.864 6.760 1.00 91.44 285 GLY A N 1
ATOM 2195 C CA . GLY A 1 285 ? -11.443 -4.790 7.571 1.00 91.44 285 GLY A CA 1
ATOM 2196 C C . GLY A 1 285 ? -10.537 -4.371 8.720 1.00 91.44 285 GLY A C 1
ATOM 2197 O O . GLY A 1 285 ? -9.728 -5.165 9.222 1.00 91.44 285 GLY A O 1
ATOM 2198 N N . TRP A 1 286 ? -10.661 -3.113 9.136 1.00 89.69 286 TRP A N 1
ATOM 2199 C CA . TRP A 1 286 ? -9.894 -2.552 10.244 1.00 89.69 286 TRP A CA 1
ATOM 2200 C C . TRP A 1 286 ? -10.682 -2.611 11.556 1.00 89.69 286 TRP A C 1
ATOM 2202 O O . TRP A 1 286 ? -11.905 -2.692 11.587 1.00 89.69 286 TRP A O 1
ATOM 2212 N N . ALA A 1 287 ? -9.974 -2.573 12.681 1.00 86.12 287 ALA A N 1
ATOM 2213 C CA . ALA A 1 287 ? -10.575 -2.572 14.004 1.00 86.12 287 ALA A CA 1
ATOM 2214 C C . ALA A 1 287 ? -11.441 -1.317 14.184 1.00 86.12 287 ALA A C 1
ATOM 2216 O O . ALA A 1 287 ? -10.926 -0.202 14.167 1.00 86.12 287 ALA A O 1
ATOM 2217 N N . GLY A 1 288 ? -12.746 -1.519 14.373 1.00 85.44 288 GLY A N 1
ATOM 2218 C CA . GLY A 1 288 ? -13.732 -0.440 14.492 1.00 85.44 288 GLY A CA 1
ATOM 2219 C C . GLY A 1 288 ? -14.325 0.039 13.163 1.00 85.44 288 GLY A C 1
ATOM 2220 O O . GLY A 1 288 ? -15.348 0.706 13.203 1.00 85.44 288 GLY A O 1
ATOM 2221 N N . GLU A 1 289 ? -13.748 -0.366 12.029 1.00 88.06 289 GLU A N 1
ATOM 2222 C CA . GLU A 1 289 ? -14.166 -0.010 10.666 1.00 88.06 289 GLU A CA 1
ATOM 2223 C C . GLU A 1 289 ? -14.191 -1.295 9.807 1.00 88.06 289 GLU A C 1
ATOM 2225 O O . GLU A 1 289 ? -13.332 -1.523 8.947 1.00 88.06 289 GLU A O 1
ATOM 2230 N N . ASP A 1 290 ? -15.118 -2.202 10.145 1.00 92.00 290 ASP A N 1
ATOM 2231 C CA . ASP A 1 290 ? -15.351 -3.467 9.434 1.00 92.00 290 ASP A CA 1
ATOM 2232 C C . ASP A 1 290 ? -16.856 -3.737 9.276 1.00 92.00 290 ASP A C 1
ATOM 2234 O O . ASP A 1 290 ? -17.519 -4.308 10.154 1.00 92.00 290 ASP A O 1
ATOM 2238 N N . CYS A 1 291 ? -17.409 -3.319 8.139 1.00 94.50 291 CYS A N 1
ATOM 2239 C CA . CYS A 1 291 ? -18.795 -3.562 7.790 1.00 94.50 291 CYS A CA 1
ATOM 2240 C C . CYS A 1 291 ? -19.039 -5.032 7.426 1.00 94.50 291 CYS A C 1
ATOM 2242 O O . CYS A 1 291 ? -18.787 -5.481 6.310 1.00 94.50 291 CYS A O 1
ATOM 2244 N N . SER A 1 292 ? -19.607 -5.772 8.379 1.00 91.75 292 SER A N 1
ATOM 2245 C CA . SER A 1 292 ? -19.953 -7.193 8.222 1.00 91.75 292 SER A CA 1
ATOM 2246 C C . SER A 1 292 ? -21.380 -7.444 7.725 1.00 91.75 292 SER A C 1
ATOM 2248 O O . SER A 1 292 ? -21.702 -8.557 7.308 1.00 91.75 292 SER A O 1
ATOM 2250 N N . THR A 1 293 ? -22.252 -6.430 7.762 1.00 94.62 293 THR A N 1
ATOM 2251 C CA . THR A 1 293 ? -23.603 -6.511 7.186 1.00 94.62 293 THR A CA 1
ATOM 2252 C C . THR A 1 293 ? -23.526 -6.000 5.760 1.00 94.62 293 THR A C 1
ATOM 2254 O O . THR A 1 293 ? -23.399 -4.800 5.551 1.00 94.62 293 THR A O 1
ATOM 2257 N N . THR A 1 294 ? -23.560 -6.902 4.786 1.00 96.81 294 THR A N 1
ATOM 2258 C CA . THR A 1 294 ? -23.372 -6.571 3.368 1.00 96.81 294 THR A CA 1
ATOM 2259 C C . THR A 1 294 ? -24.503 -7.126 2.514 1.00 96.81 294 THR A C 1
ATOM 2261 O O . THR A 1 294 ? -25.236 -8.022 2.940 1.00 96.81 294 THR A O 1
ATOM 2264 N N . TYR A 1 295 ? -24.650 -6.576 1.314 1.00 97.25 295 TYR A N 1
ATOM 2265 C CA . TYR A 1 295 ? -25.595 -7.037 0.308 1.00 97.25 295 TYR A CA 1
ATOM 2266 C C . TYR A 1 295 ? -24.904 -7.122 -1.053 1.00 97.25 295 TYR A C 1
ATOM 2268 O O . TYR A 1 295 ? -24.147 -6.226 -1.418 1.00 97.25 295 TYR A O 1
ATOM 2276 N N . VAL A 1 296 ? -25.146 -8.214 -1.779 1.00 97.19 296 VAL A N 1
ATOM 2277 C CA . VAL A 1 296 ? -24.625 -8.420 -3.136 1.00 97.19 296 VAL A CA 1
ATOM 2278 C C . VAL A 1 296 ? -25.693 -7.967 -4.116 1.00 97.19 296 VAL A C 1
ATOM 2280 O O . VAL A 1 296 ? -26.767 -8.571 -4.162 1.00 97.19 296 VAL A O 1
ATOM 2283 N N . VAL A 1 297 ? -25.382 -6.946 -4.905 1.00 96.69 297 VAL A N 1
ATOM 2284 C CA . VAL A 1 297 ? -26.300 -6.333 -5.864 1.00 96.69 297 VAL A CA 1
ATOM 2285 C C . VAL A 1 297 ? -26.795 -7.362 -6.878 1.00 96.69 297 VAL A C 1
ATOM 2287 O O . VAL A 1 297 ? -26.014 -8.110 -7.477 1.00 96.69 297 VAL A O 1
ATOM 2290 N N . GLN A 1 298 ? -28.109 -7.392 -7.063 1.00 95.38 298 GLN A N 1
ATOM 2291 C CA . GLN A 1 298 ? -28.838 -8.256 -7.978 1.00 95.38 298 GLN A CA 1
ATOM 2292 C C . GLN A 1 298 ? -29.320 -7.475 -9.214 1.00 95.38 298 GLN A C 1
ATOM 2294 O O . GLN A 1 298 ? -29.268 -6.244 -9.244 1.00 95.38 298 GLN A O 1
ATOM 2299 N N . PRO A 1 299 ? -29.768 -8.179 -10.271 1.00 94.69 299 PRO A N 1
ATOM 2300 C CA . PRO A 1 299 ? -30.443 -7.531 -11.388 1.00 94.69 299 PRO A CA 1
ATOM 2301 C C . PRO A 1 299 ? -31.679 -6.752 -10.922 1.00 94.69 299 PRO A C 1
ATOM 2303 O O . PRO A 1 299 ? -32.418 -7.230 -10.064 1.00 94.69 299 PRO A O 1
ATOM 2306 N N . ASP A 1 300 ? -31.908 -5.600 -11.548 1.00 91.69 300 ASP A N 1
ATOM 2307 C CA . ASP A 1 300 ? -33.009 -4.659 -11.309 1.00 91.69 300 ASP A CA 1
ATOM 2308 C C . ASP A 1 300 ? -32.985 -3.940 -9.945 1.00 91.69 300 ASP A C 1
ATOM 2310 O O . ASP A 1 300 ? -33.942 -3.244 -9.605 1.00 91.69 300 ASP A O 1
ATOM 2314 N N . ASP A 1 301 ? -31.892 -4.048 -9.183 1.00 94.12 301 ASP A N 1
ATOM 2315 C CA . ASP A 1 301 ? -31.734 -3.329 -7.918 1.00 94.12 301 ASP A CA 1
ATOM 2316 C C . ASP A 1 301 ? -31.460 -1.827 -8.113 1.00 94.12 301 ASP A C 1
ATOM 2318 O O . ASP A 1 301 ? -30.708 -1.410 -8.999 1.00 94.12 301 ASP A O 1
ATOM 2322 N N . THR A 1 302 ? -32.000 -1.017 -7.198 1.00 91.62 302 THR A N 1
ATOM 2323 C CA . THR A 1 302 ? -31.661 0.402 -7.023 1.00 91.62 302 THR A CA 1
ATOM 2324 C C . THR A 1 302 ? -31.129 0.653 -5.605 1.00 91.62 302 THR A C 1
ATOM 2326 O O . THR A 1 302 ? -31.432 -0.103 -4.678 1.00 91.62 302 THR A O 1
ATOM 2329 N N . CYS A 1 303 ? -30.359 1.729 -5.396 1.00 92.56 303 CYS A N 1
ATOM 2330 C CA . CYS A 1 303 ? -29.903 2.110 -4.050 1.00 92.56 303 CYS A CA 1
ATOM 2331 C C . CYS A 1 303 ? -31.078 2.347 -3.083 1.00 92.56 303 CYS A C 1
ATOM 2333 O O . CYS A 1 303 ? -30.999 1.977 -1.908 1.00 92.56 303 CYS A O 1
ATOM 2335 N N . ASP A 1 304 ? -32.176 2.923 -3.575 1.00 90.25 304 ASP A N 1
ATOM 2336 C CA . ASP A 1 304 ? -33.369 3.223 -2.779 1.00 90.25 304 ASP A CA 1
ATOM 2337 C C . ASP A 1 304 ? -34.074 1.933 -2.341 1.00 90.25 304 ASP A C 1
ATOM 2339 O O . ASP A 1 304 ? -34.395 1.766 -1.164 1.00 90.25 304 ASP A O 1
ATOM 2343 N N . ASP A 1 305 ? -34.246 0.974 -3.256 1.00 92.19 305 ASP A N 1
ATOM 2344 C CA . ASP A 1 305 ? -34.889 -0.306 -2.947 1.00 92.19 305 ASP A CA 1
ATOM 2345 C C . ASP A 1 305 ? -34.056 -1.126 -1.952 1.00 92.19 305 ASP A C 1
ATOM 2347 O O . ASP A 1 305 ? -34.593 -1.662 -0.976 1.00 92.19 305 ASP A O 1
ATOM 2351 N N . ILE A 1 306 ? -32.732 -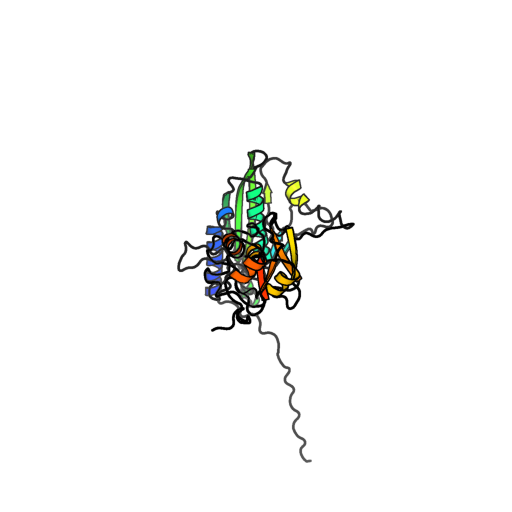1.174 -2.154 1.00 93.75 306 ILE A N 1
ATOM 2352 C CA . ILE A 1 306 ? -31.803 -1.886 -1.268 1.00 93.75 306 ILE A CA 1
ATOM 2353 C C . ILE A 1 306 ? -31.796 -1.248 0.132 1.00 93.75 306 ILE A C 1
ATOM 2355 O O . ILE A 1 306 ? -31.935 -1.948 1.141 1.00 93.75 306 ILE A O 1
ATOM 2359 N N . SER A 1 307 ? -31.658 0.079 0.223 1.00 91.88 307 SER A N 1
ATOM 2360 C CA . SER A 1 307 ? -31.622 0.791 1.509 1.00 91.88 307 SER A CA 1
ATOM 2361 C C . SER A 1 307 ? -32.953 0.701 2.263 1.00 91.88 307 SER A C 1
ATOM 2363 O O . SER A 1 307 ? -32.954 0.459 3.477 1.00 91.88 307 SER A O 1
ATOM 2365 N N . TYR A 1 308 ? -34.084 0.781 1.553 1.00 91.50 308 TYR A N 1
ATOM 2366 C CA . TYR A 1 308 ? -35.418 0.603 2.123 1.00 91.50 308 TYR A CA 1
ATOM 2367 C C . TYR A 1 308 ? -35.633 -0.817 2.658 1.00 91.50 308 TYR A C 1
ATOM 2369 O O . TYR A 1 308 ? -36.106 -0.985 3.785 1.00 91.50 308 TYR A O 1
ATOM 2377 N N . ALA A 1 309 ? -35.239 -1.844 1.897 1.00 90.25 309 ALA A N 1
ATOM 2378 C CA . ALA A 1 309 ? -35.392 -3.245 2.295 1.00 90.25 309 ALA A CA 1
ATOM 2379 C C . ALA A 1 309 ? -34.640 -3.584 3.595 1.00 90.25 309 ALA A C 1
ATOM 2381 O O . ALA A 1 309 ? -35.105 -4.406 4.388 1.00 90.25 309 ALA A O 1
ATOM 2382 N N . TYR A 1 310 ? -33.509 -2.920 3.840 1.00 91.19 310 TYR A N 1
ATOM 2383 C CA . TYR A 1 310 ? -32.698 -3.083 5.050 1.00 91.19 310 TYR A CA 1
ATOM 2384 C C . TYR A 1 310 ? -33.008 -2.053 6.149 1.00 91.19 310 TYR A C 1
ATOM 2386 O O . TYR A 1 310 ? -32.413 -2.114 7.227 1.00 91.19 310 TYR A O 1
ATOM 2394 N N . ASN A 1 311 ? -33.962 -1.143 5.914 1.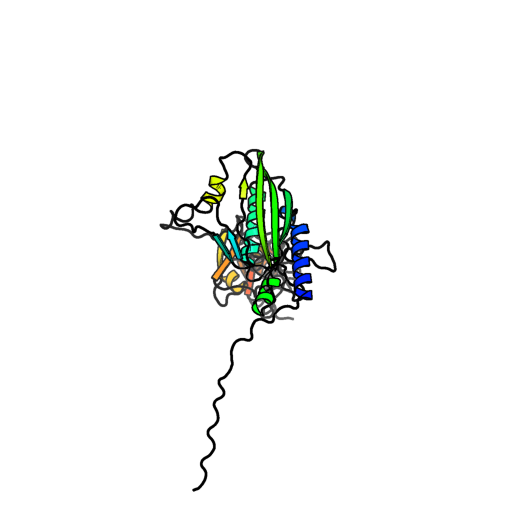00 92.50 311 ASN A N 1
ATOM 2395 C CA . ASN A 1 311 ? -34.359 -0.077 6.835 1.00 92.50 311 ASN A CA 1
ATOM 2396 C C . ASN A 1 311 ? -33.168 0.797 7.284 1.00 92.50 311 ASN A C 1
ATOM 2398 O O . ASN A 1 311 ? -32.992 1.081 8.474 1.00 92.50 311 ASN A O 1
ATOM 2402 N N . ILE A 1 312 ? -32.338 1.204 6.320 1.00 93.19 312 ILE A N 1
ATOM 2403 C CA . ILE A 1 312 ? -31.162 2.057 6.527 1.00 93.19 312 ILE A CA 1
ATOM 2404 C C . ILE A 1 312 ? -31.470 3.462 6.023 1.00 93.19 312 ILE A C 1
ATOM 2406 O O . ILE A 1 312 ? -32.136 3.650 5.011 1.00 93.19 312 ILE A O 1
ATOM 2410 N N . ASN A 1 313 ? -30.980 4.468 6.742 1.00 88.75 313 ASN A N 1
ATOM 2411 C CA . ASN A 1 313 ? -31.047 5.844 6.278 1.00 88.75 313 ASN A CA 1
ATOM 2412 C C . ASN A 1 313 ? -30.137 6.040 5.051 1.00 88.75 313 ASN A C 1
ATOM 2414 O O . ASN A 1 313 ? -28.961 5.695 5.117 1.00 88.75 313 ASN A O 1
ATOM 2418 N N . GLU A 1 314 ? -30.651 6.645 3.978 1.00 87.12 314 GLU A N 1
ATOM 2419 C CA . GLU A 1 314 ? -29.899 6.881 2.732 1.00 87.12 314 GLU A CA 1
ATOM 2420 C C . GLU A 1 314 ? -28.553 7.584 2.959 1.00 87.12 314 GLU A C 1
ATOM 2422 O O . GLU A 1 314 ? -27.554 7.190 2.368 1.00 87.12 314 GLU A O 1
ATOM 2427 N N . THR A 1 315 ? -28.475 8.571 3.860 1.00 88.94 315 THR A N 1
ATOM 2428 C CA . THR A 1 315 ? -27.204 9.248 4.174 1.00 88.94 315 THR A CA 1
ATOM 2429 C C . THR A 1 315 ? -26.179 8.268 4.738 1.00 88.94 315 THR A C 1
ATOM 2431 O O . THR A 1 315 ? -25.050 8.232 4.268 1.00 88.94 315 THR A O 1
ATOM 2434 N N . ILE A 1 316 ? -26.586 7.412 5.679 1.00 91.75 316 ILE A N 1
ATOM 2435 C CA . ILE A 1 316 ? -25.704 6.379 6.242 1.00 91.75 316 ILE A CA 1
ATOM 2436 C C . ILE A 1 316 ? -25.332 5.338 5.180 1.00 91.75 316 ILE A C 1
ATOM 2438 O O . ILE A 1 316 ? -24.206 4.849 5.180 1.00 91.75 316 ILE A O 1
ATOM 2442 N N . PHE A 1 317 ? -26.254 5.001 4.274 1.00 95.06 317 PHE A N 1
ATOM 2443 C CA . PHE A 1 317 ? -25.978 4.090 3.166 1.00 95.06 317 PHE A CA 1
ATOM 2444 C C . PHE A 1 317 ? -24.890 4.647 2.236 1.00 95.06 317 PHE A C 1
ATOM 2446 O O . PHE A 1 317 ? -23.931 3.932 1.960 1.00 95.06 317 PHE A O 1
ATOM 2453 N N . TYR A 1 318 ? -24.979 5.912 1.817 1.00 92.88 318 TYR A N 1
ATOM 2454 C CA . TYR A 1 318 ? -23.949 6.540 0.980 1.00 92.88 318 TYR A CA 1
ATOM 2455 C C . TYR A 1 318 ? -22.635 6.789 1.737 1.00 92.88 318 TYR A C 1
ATOM 2457 O O . TYR A 1 318 ? -21.568 6.594 1.163 1.00 92.88 318 TYR A O 1
ATOM 2465 N N . ASP A 1 319 ? -22.677 7.124 3.031 1.00 92.25 319 ASP A N 1
ATOM 2466 C CA . ASP A 1 319 ? -21.465 7.237 3.861 1.00 92.25 319 ASP A CA 1
ATOM 2467 C C . ASP A 1 319 ? -20.730 5.890 3.987 1.00 92.25 319 ASP A C 1
ATOM 2469 O O . ASP A 1 319 ? -19.503 5.841 4.046 1.00 92.25 319 ASP A O 1
ATOM 2473 N N . ASN A 1 320 ? -21.481 4.785 4.003 1.00 94.81 320 ASN A N 1
ATOM 2474 C CA . ASN A 1 320 ? -20.943 3.427 4.004 1.00 94.81 320 ASN A CA 1
ATOM 2475 C C . ASN A 1 320 ? -20.554 2.906 2.613 1.00 94.81 320 ASN A C 1
ATOM 2477 O O . ASN A 1 320 ? -19.831 1.911 2.517 1.00 94.81 320 ASN A O 1
ATOM 2481 N N . ASN A 1 321 ? -21.017 3.562 1.547 1.00 94.56 321 ASN A N 1
ATOM 2482 C CA . ASN A 1 321 ? -20.731 3.201 0.160 1.00 94.56 321 ASN A CA 1
ATOM 2483 C C . ASN A 1 321 ? -20.332 4.433 -0.673 1.00 94.56 321 ASN A C 1
ATOM 2485 O O . ASN A 1 321 ? -21.030 4.780 -1.632 1.00 94.56 321 ASN A O 1
ATOM 2489 N N . PRO A 1 322 ? -19.206 5.101 -0.348 1.00 91.69 322 PRO A N 1
ATOM 2490 C CA . PRO A 1 322 ? -18.812 6.347 -1.007 1.00 91.69 322 PRO A CA 1
ATOM 2491 C C . PRO A 1 322 ? -18.454 6.189 -2.488 1.00 91.69 322 PRO A C 1
ATOM 2493 O O . PRO A 1 322 ? -18.305 7.187 -3.192 1.00 91.69 322 PRO A O 1
ATOM 2496 N N . GLN A 1 323 ? -18.273 4.953 -2.961 1.00 90.06 323 GLN A N 1
ATOM 2497 C CA . GLN A 1 323 ? -18.054 4.649 -4.370 1.00 90.06 323 GLN A CA 1
ATOM 2498 C C . GLN A 1 323 ? -19.294 4.896 -5.230 1.00 90.06 323 GLN A C 1
ATOM 2500 O O . GLN A 1 323 ? -19.151 5.130 -6.431 1.00 90.06 323 GLN A O 1
ATOM 2505 N N . LEU A 1 324 ? -20.489 4.869 -4.636 1.00 92.62 324 LEU A N 1
ATOM 2506 C CA . LEU A 1 324 ? -21.745 5.115 -5.332 1.00 92.62 324 LEU A CA 1
ATOM 2507 C C . LEU A 1 324 ? -21.946 6.616 -5.537 1.00 92.62 324 LEU A C 1
ATOM 2509 O O . LEU A 1 324 ? -21.782 7.424 -4.623 1.00 92.62 324 LEU A O 1
ATOM 2513 N N . ASN A 1 325 ? -22.307 7.001 -6.758 1.00 88.19 325 ASN A N 1
ATOM 2514 C CA . ASN A 1 325 ? -22.658 8.384 -7.041 1.00 88.19 325 ASN A CA 1
ATOM 2515 C C . ASN A 1 325 ? -24.060 8.719 -6.507 1.00 88.19 325 ASN A C 1
ATOM 2517 O O . ASN A 1 325 ? -24.870 7.833 -6.250 1.00 88.19 325 ASN A O 1
ATOM 2521 N N . ALA A 1 326 ? -24.347 10.015 -6.363 1.00 87.31 326 ALA A N 1
ATOM 2522 C CA . ALA A 1 326 ? -25.607 10.495 -5.790 1.00 87.31 326 ALA A CA 1
ATOM 2523 C C . ALA A 1 326 ? -26.858 10.060 -6.576 1.00 87.31 326 ALA A C 1
ATOM 2525 O O . ALA A 1 326 ? -27.938 9.993 -5.999 1.00 87.31 326 ALA A O 1
ATOM 2526 N N . ASP A 1 327 ? -26.710 9.766 -7.872 1.00 85.81 327 ASP A N 1
ATOM 2527 C CA . ASP A 1 327 ? -27.795 9.292 -8.736 1.00 85.81 327 ASP A CA 1
ATOM 2528 C C . ASP A 1 327 ? -27.873 7.748 -8.788 1.00 85.81 327 ASP A C 1
ATOM 2530 O O . ASP A 1 327 ? -28.668 7.202 -9.551 1.00 85.81 327 ASP A O 1
ATOM 2534 N N . CYS A 1 328 ? -27.026 7.032 -8.036 1.00 89.94 328 CYS A N 1
ATOM 2535 C CA . CYS A 1 328 ? -26.881 5.570 -8.045 1.00 89.94 328 CYS A CA 1
ATOM 2536 C C . CYS A 1 328 ? -26.681 4.951 -9.450 1.00 89.94 328 CYS A C 1
ATOM 2538 O O . CYS A 1 328 ? -26.959 3.779 -9.695 1.00 89.94 328 CYS A O 1
ATOM 2540 N N . THR A 1 329 ? -26.180 5.723 -10.418 1.00 88.88 329 THR A N 1
ATOM 2541 C CA . THR A 1 329 ? -26.083 5.274 -11.823 1.00 88.88 329 THR A CA 1
ATOM 2542 C C . THR A 1 329 ? -24.908 4.336 -12.087 1.00 88.88 329 THR A C 1
ATOM 2544 O O . THR A 1 329 ? -24.807 3.772 -13.175 1.00 88.88 329 THR A O 1
ATOM 2547 N N . ASN A 1 330 ? -24.007 4.180 -11.116 1.00 90.50 330 ASN A N 1
ATOM 2548 C CA . ASN A 1 330 ? -22.834 3.320 -11.213 1.00 90.50 330 ASN A CA 1
ATOM 2549 C C . ASN A 1 330 ? -22.954 1.999 -10.440 1.00 90.50 330 ASN A C 1
ATOM 2551 O O . ASN A 1 330 ? -21.952 1.303 -10.318 1.00 90.50 330 ASN A O 1
ATOM 2555 N N . LEU A 1 331 ? -24.152 1.647 -9.963 1.00 93.31 331 LEU A N 1
ATOM 2556 C CA . LEU A 1 331 ? -24.432 0.364 -9.319 1.00 93.31 331 LEU A CA 1
ATOM 2557 C C . LEU A 1 331 ? -24.461 -0.776 -10.356 1.00 93.31 331 LEU A C 1
ATOM 2559 O O . LEU A 1 331 ? -25.138 -0.679 -11.389 1.00 93.31 331 LEU A O 1
ATOM 2563 N N . TYR A 1 332 ? -23.757 -1.878 -10.090 1.00 93.44 332 TYR A N 1
ATOM 2564 C CA . TYR A 1 332 ? -23.675 -3.018 -11.012 1.00 93.44 332 TYR A CA 1
ATOM 2565 C C . TYR A 1 332 ? -23.888 -4.373 -10.332 1.00 93.44 332 TYR A C 1
ATOM 2567 O O . TYR A 1 332 ? -23.646 -4.552 -9.142 1.00 93.44 332 TYR A O 1
ATOM 2575 N N . ILE A 1 333 ? -24.346 -5.354 -11.114 1.00 94.31 333 ILE A N 1
ATOM 2576 C CA . ILE A 1 333 ? -24.642 -6.708 -10.635 1.00 94.31 333 ILE A CA 1
ATOM 2577 C C . ILE A 1 333 ? -23.362 -7.355 -10.102 1.00 94.31 333 ILE A C 1
ATOM 2579 O O . ILE A 1 333 ? -22.360 -7.436 -10.814 1.00 94.31 333 ILE A O 1
ATOM 2583 N N . GLY A 1 334 ? -23.429 -7.883 -8.880 1.00 92.94 334 GLY A N 1
ATOM 2584 C CA . GLY A 1 334 ? -22.309 -8.538 -8.208 1.00 92.94 334 GLY A CA 1
ATOM 2585 C C . GLY A 1 334 ? -21.474 -7.620 -7.313 1.00 92.94 334 GLY A C 1
ATOM 2586 O O . GLY A 1 334 ? -20.732 -8.150 -6.488 1.00 92.94 334 GLY A O 1
ATOM 2587 N N . GLU A 1 335 ? -21.634 -6.295 -7.407 1.00 94.06 335 GLU A N 1
ATOM 2588 C CA . GLU A 1 335 ? -21.031 -5.361 -6.452 1.00 94.06 335 GLU A CA 1
ATOM 2589 C C . GLU A 1 335 ? -21.533 -5.663 -5.033 1.00 94.06 335 GLU A C 1
ATOM 2591 O O . GLU A 1 335 ? -22.695 -6.033 -4.833 1.00 94.06 335 GLU A O 1
ATOM 2596 N N . VAL A 1 336 ? -20.671 -5.513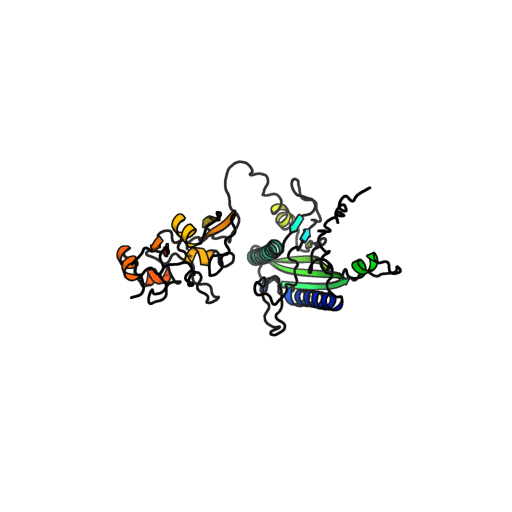 -4.026 1.00 96.06 336 VAL A N 1
ATOM 2597 C CA . VAL A 1 336 ? -21.043 -5.751 -2.627 1.00 96.06 336 VAL A CA 1
ATOM 2598 C C . VAL A 1 336 ? -21.065 -4.442 -1.857 1.00 96.06 336 VAL A C 1
ATOM 2600 O O . VAL A 1 336 ? -20.028 -3.807 -1.664 1.00 96.06 336 VAL A O 1
ATOM 2603 N N . VAL A 1 337 ? -22.244 -4.069 -1.367 1.00 96.81 337 VAL A N 1
ATOM 2604 C CA . VAL A 1 337 ? -22.480 -2.824 -0.628 1.00 96.81 337 VAL A CA 1
ATOM 2605 C C . VAL A 1 337 ? -22.599 -3.079 0.873 1.00 96.81 337 VAL A C 1
ATOM 2607 O O . VAL A 1 337 ? -23.074 -4.127 1.319 1.00 96.81 337 VAL A O 1
ATOM 2610 N N . CYS A 1 338 ? -22.145 -2.119 1.675 1.00 97.12 338 CYS A N 1
ATOM 2611 C CA . CYS A 1 338 ? -22.280 -2.123 3.123 1.00 97.12 338 CYS A CA 1
ATOM 2612 C C . CYS A 1 338 ? -23.683 -1.662 3.539 1.00 97.12 338 CYS A C 1
ATOM 2614 O O . CYS A 1 338 ? -24.146 -0.589 3.160 1.00 97.12 338 CYS A O 1
ATOM 2616 N N . MET A 1 339 ? -24.324 -2.466 4.381 1.00 96.62 339 MET A N 1
ATOM 2617 C CA . MET A 1 339 ? -25.688 -2.299 4.880 1.00 96.62 339 MET A CA 1
ATOM 2618 C C . MET A 1 339 ? -25.706 -2.155 6.411 1.00 96.62 339 MET A C 1
ATOM 2620 O O . MET A 1 339 ? -26.640 -2.587 7.089 1.00 96.62 339 MET A O 1
ATOM 2624 N N . ALA A 1 340 ? -24.654 -1.582 6.998 1.00 94.75 340 ALA A N 1
ATOM 2625 C CA . ALA A 1 340 ? -24.651 -1.273 8.422 1.00 94.75 340 ALA A CA 1
ATOM 2626 C C . ALA A 1 340 ? -25.547 -0.046 8.714 1.00 94.75 340 ALA A C 1
ATOM 2628 O O . ALA A 1 340 ? -25.506 0.938 7.975 1.00 94.75 340 ALA A O 1
ATOM 2629 N N . PRO A 1 341 ? -26.324 -0.047 9.816 1.00 91.06 341 PRO A N 1
ATOM 2630 C CA . PRO A 1 341 ? -27.182 1.082 10.197 1.00 91.06 341 PRO A CA 1
ATOM 2631 C C . PRO A 1 341 ? -26.405 2.264 10.805 1.00 91.06 341 PRO A C 1
ATOM 2633 O O . PRO A 1 341 ? -27.003 3.262 11.201 1.00 91.06 341 PRO A O 1
ATOM 2636 N N . THR A 1 342 ? -25.081 2.148 10.908 1.00 92.19 342 THR A N 1
ATOM 2637 C CA . THR A 1 342 ? -24.133 3.191 11.316 1.00 92.19 342 THR A CA 1
ATOM 2638 C C . THR A 1 342 ? -22.936 3.158 10.374 1.00 92.19 342 THR A C 1
ATOM 2640 O O . THR A 1 342 ? -22.679 2.120 9.764 1.00 92.19 342 THR A O 1
ATOM 2643 N N . VAL A 1 343 ? -22.177 4.251 10.290 1.00 92.00 343 VAL A N 1
ATOM 2644 C CA . VAL A 1 343 ? -20.927 4.277 9.516 1.00 92.00 343 VAL A CA 1
ATOM 2645 C C . VAL A 1 343 ? -19.929 3.287 10.129 1.00 92.00 343 VAL A C 1
ATOM 2647 O O . VAL A 1 343 ? -19.675 3.348 11.332 1.00 92.00 343 VAL A O 1
ATOM 2650 N N . MET A 1 344 ? -19.462 2.330 9.326 1.00 91.00 344 MET A N 1
ATOM 2651 C CA . MET A 1 344 ? -18.573 1.228 9.732 1.00 91.00 344 MET A CA 1
ATOM 2652 C C . MET A 1 344 ? -17.472 0.946 8.701 1.00 91.00 344 MET A C 1
ATOM 2654 O O . MET A 1 344 ? -16.851 -0.117 8.746 1.00 91.00 344 MET A O 1
ATOM 2658 N N . VAL A 1 345 ? -17.269 1.849 7.742 1.00 90.44 345 VAL A N 1
ATOM 2659 C CA . VAL A 1 345 ? -16.235 1.731 6.712 1.00 90.44 345 VAL A CA 1
ATOM 2660 C C . VAL A 1 345 ? -15.186 2.830 6.887 1.00 90.44 345 VAL A C 1
ATOM 2662 O O . VAL A 1 345 ? -15.513 3.930 7.342 1.00 90.44 345 VAL A O 1
ATOM 2665 N N . PRO A 1 346 ? -13.934 2.591 6.461 1.00 87.56 346 PRO A N 1
ATOM 2666 C CA . PRO A 1 346 ? -12.904 3.614 6.511 1.00 87.56 346 PRO A CA 1
ATOM 2667 C C . PRO A 1 346 ? -13.269 4.869 5.712 1.00 87.56 346 PRO A C 1
ATOM 2669 O O . PRO A 1 346 ? -13.836 4.804 4.615 1.00 87.56 346 PRO A O 1
ATOM 2672 N N . ALA A 1 347 ? -12.862 6.021 6.245 1.00 82.00 347 ALA A N 1
ATOM 2673 C CA . ALA A 1 347 ? -12.989 7.294 5.552 1.00 82.00 347 ALA A CA 1
ATOM 2674 C C . ALA A 1 347 ? -12.224 7.287 4.217 1.00 82.00 347 ALA A C 1
ATOM 2676 O O . ALA A 1 347 ? -11.183 6.641 4.081 1.00 82.00 347 ALA A O 1
ATOM 2677 N N . LEU A 1 348 ? -12.734 8.060 3.257 1.00 75.25 348 LEU A N 1
ATOM 2678 C CA . LEU A 1 348 ? -12.131 8.229 1.937 1.00 75.25 348 LEU A CA 1
ATOM 2679 C C . LEU A 1 348 ? -10.637 8.609 2.021 1.00 75.25 348 LEU A C 1
ATOM 2681 O O . LEU A 1 348 ? -10.271 9.472 2.831 1.00 75.25 348 LEU A O 1
ATOM 2685 N N . PRO A 1 349 ? -9.773 8.041 1.157 1.00 70.81 349 PRO A N 1
ATOM 2686 C CA . PRO A 1 349 ? -8.368 8.422 1.094 1.00 70.81 349 PRO A CA 1
ATOM 2687 C C . PRO A 1 349 ? -8.198 9.908 0.746 1.00 70.81 349 PRO A C 1
ATOM 2689 O O . PRO A 1 349 ? -8.867 10.444 -0.140 1.00 70.81 349 PRO A O 1
ATOM 2692 N N . ALA A 1 350 ? -7.228 10.575 1.378 1.00 58.62 350 ALA A N 1
ATOM 2693 C CA . ALA A 1 350 ? -6.934 11.994 1.135 1.00 58.62 350 ALA A CA 1
ATOM 2694 C C . ALA A 1 350 ? -6.456 12.300 -0.303 1.00 58.62 350 ALA A C 1
ATOM 2696 O O . ALA A 1 350 ? -6.406 13.464 -0.699 1.00 58.62 350 ALA A O 1
ATOM 2697 N N . SER A 1 351 ? -6.122 11.268 -1.083 1.00 63.91 351 SER A N 1
ATOM 2698 C CA . SER A 1 351 ? -5.715 11.353 -2.490 1.00 63.91 351 SER A CA 1
ATOM 2699 C C . SER A 1 351 ? -6.840 11.806 -3.433 1.00 63.91 351 SER A C 1
ATOM 2701 O O . SER A 1 351 ? -6.566 12.145 -4.581 1.00 63.91 351 SER A O 1
ATOM 2703 N N . GLY A 1 352 ? -8.099 11.824 -2.975 1.00 61.81 352 GLY A N 1
ATOM 2704 C CA . GLY A 1 352 ? -9.253 12.296 -3.753 1.00 61.81 352 GLY A CA 1
ATOM 2705 C C . GLY A 1 352 ? -9.763 11.315 -4.817 1.00 61.81 352 GLY A C 1
ATOM 2706 O O . GLY A 1 352 ? -10.808 11.558 -5.413 1.00 61.81 352 GLY A O 1
ATOM 2707 N N . THR A 1 353 ? -9.065 10.202 -5.043 1.00 69.62 353 THR A N 1
ATOM 2708 C CA . THR A 1 353 ? -9.555 9.046 -5.801 1.00 69.62 353 THR A CA 1
ATOM 2709 C C . THR A 1 353 ? -10.441 8.193 -4.904 1.00 69.62 353 THR A C 1
ATOM 2711 O O . THR A 1 353 ? -10.027 7.861 -3.795 1.00 69.62 353 THR A O 1
ATOM 2714 N N . ILE A 1 354 ? -11.633 7.831 -5.379 1.00 70.75 354 ILE A N 1
ATOM 2715 C CA . ILE A 1 354 ? -12.565 6.956 -4.661 1.00 70.75 354 ILE A CA 1
ATOM 2716 C C . ILE A 1 354 ? -12.305 5.508 -5.112 1.00 70.75 354 ILE A C 1
ATOM 2718 O O . ILE A 1 354 ? -12.634 5.177 -6.257 1.00 70.75 354 ILE A O 1
ATOM 2722 N N . PRO A 1 355 ? -11.697 4.645 -4.275 1.00 70.25 355 PRO A N 1
ATOM 2723 C CA . PRO A 1 355 ? -11.445 3.255 -4.649 1.00 70.25 355 PRO A CA 1
ATOM 2724 C C . PRO A 1 355 ? -12.764 2.509 -4.877 1.00 70.25 355 PRO A C 1
ATOM 2726 O O . PRO A 1 355 ? -13.734 2.734 -4.154 1.00 70.25 355 PRO A O 1
ATOM 2729 N N . GLY A 1 356 ? -12.822 1.662 -5.907 1.00 66.00 356 GLY A N 1
ATOM 2730 C CA . GLY A 1 356 ? -14.046 0.946 -6.291 1.00 66.00 356 GLY A CA 1
ATOM 2731 C C . GLY A 1 356 ? -15.109 1.794 -7.005 1.00 66.00 356 GLY A C 1
ATOM 2732 O O . GLY A 1 356 ? -16.187 1.289 -7.290 1.00 66.00 356 GLY A O 1
ATOM 2733 N N . SER A 1 357 ? -14.837 3.070 -7.315 1.00 69.69 357 SER A N 1
ATOM 2734 C CA . SER A 1 357 ? -15.765 3.919 -8.087 1.00 69.69 357 SER A CA 1
ATOM 2735 C C . SER A 1 357 ? -15.757 3.608 -9.590 1.00 69.69 357 SER A C 1
ATOM 2737 O O . SER A 1 357 ? -16.711 3.938 -10.299 1.00 69.69 357 SER A O 1
ATOM 2739 N N . GLN A 1 358 ? -14.699 2.962 -10.092 1.00 77.69 358 GLN A N 1
ATOM 2740 C CA . GLN A 1 358 ? -14.672 2.479 -11.467 1.00 77.69 358 GLN A CA 1
ATOM 2741 C C . GLN A 1 358 ? -15.458 1.175 -11.598 1.00 77.69 358 GLN A C 1
ATOM 2743 O O . GLN A 1 358 ? -15.186 0.197 -10.909 1.00 77.69 358 GLN A O 1
ATOM 2748 N N . ILE A 1 359 ? -16.417 1.166 -12.524 1.00 79.69 359 ILE A N 1
ATOM 2749 C CA . ILE A 1 359 ? -17.183 -0.029 -12.877 1.00 79.69 359 ILE A CA 1
ATOM 2750 C C . ILE A 1 359 ? -16.261 -0.959 -13.681 1.00 79.69 359 ILE A C 1
ATOM 2752 O O . ILE A 1 359 ? -15.743 -0.523 -14.718 1.00 79.69 359 ILE A O 1
ATOM 2756 N N . PRO A 1 360 ? -16.066 -2.227 -13.270 1.00 82.19 360 PRO A N 1
ATOM 2757 C CA . PRO A 1 360 ? -15.277 -3.179 -14.041 1.00 82.19 360 PRO A CA 1
ATOM 2758 C C . PRO A 1 360 ? -15.799 -3.289 -15.478 1.00 82.19 360 PRO A C 1
ATOM 2760 O O . PRO A 1 360 ? -17.004 -3.367 -15.705 1.00 82.19 360 PRO A O 1
ATOM 2763 N N . ALA A 1 361 ? -14.910 -3.355 -16.473 1.00 78.25 361 ALA A N 1
ATOM 2764 C CA . ALA A 1 361 ? -15.317 -3.408 -17.886 1.00 78.25 361 ALA A CA 1
ATOM 2765 C C . ALA A 1 361 ? -16.194 -4.632 -18.235 1.00 78.25 361 ALA A C 1
ATOM 2767 O O . ALA A 1 361 ? -16.893 -4.642 -19.248 1.00 78.25 361 ALA A O 1
ATOM 2768 N N . THR A 1 362 ? -16.140 -5.676 -17.409 1.00 77.94 362 THR A N 1
ATOM 2769 C CA . THR A 1 362 ? -16.947 -6.897 -17.509 1.00 77.94 362 THR A CA 1
ATOM 2770 C C . THR A 1 362 ? -18.259 -6.834 -16.724 1.00 77.94 362 THR A C 1
ATOM 2772 O O . THR A 1 362 ? -19.072 -7.753 -16.847 1.00 77.94 362 THR A O 1
ATOM 2775 N N . ALA A 1 363 ? -18.480 -5.795 -15.917 1.00 82.00 363 ALA A N 1
ATOM 2776 C CA . ALA A 1 363 ? -19.663 -5.671 -15.082 1.00 82.00 363 ALA A CA 1
ATOM 2777 C C . ALA A 1 363 ? -20.908 -5.330 -15.911 1.00 82.00 363 ALA A C 1
ATOM 2779 O O . ALA A 1 363 ? -20.863 -4.599 -16.902 1.00 82.00 363 ALA A O 1
ATOM 2780 N N . THR A 1 364 ? -22.046 -5.878 -15.487 1.00 88.62 364 THR A N 1
ATOM 2781 C CA . THR A 1 364 ? -23.357 -5.574 -16.070 1.00 88.62 364 THR A CA 1
ATOM 2782 C C . THR A 1 364 ? -24.080 -4.593 -15.145 1.00 88.62 364 THR A C 1
ATOM 2784 O O . THR A 1 364 ? -24.170 -4.891 -13.953 1.00 88.62 364 THR A O 1
ATOM 2787 N N . PRO A 1 365 ? -24.598 -3.454 -15.642 1.00 86.94 365 PRO A N 1
ATOM 2788 C CA . PRO A 1 365 ? -25.370 -2.517 -14.825 1.00 86.94 365 PRO A CA 1
ATOM 2789 C C . PRO A 1 365 ? -26.528 -3.212 -14.100 1.00 86.94 365 PRO A C 1
ATOM 2791 O O . PRO A 1 365 ? -27.166 -4.092 -14.683 1.00 86.94 365 PRO A O 1
ATOM 2794 N N . ALA A 1 366 ? -26.800 -2.818 -12.851 1.00 88.12 366 ALA A N 1
ATOM 2795 C CA . ALA A 1 366 ? -27.898 -3.386 -12.062 1.00 88.12 366 ALA A CA 1
ATOM 2796 C C . ALA A 1 366 ? -29.248 -3.105 -12.725 1.00 88.12 366 ALA A C 1
ATOM 2798 O O . ALA A 1 366 ? -30.060 -4.010 -12.896 1.00 88.12 366 ALA A O 1
ATOM 2799 N N . ILE A 1 367 ? -29.429 -1.873 -13.200 1.00 83.88 367 ILE A N 1
ATOM 2800 C CA . ILE A 1 367 ? -30.597 -1.460 -13.970 1.00 83.88 367 ILE A CA 1
ATOM 2801 C C . ILE A 1 367 ? -30.209 -1.482 -15.456 1.00 83.88 367 ILE A C 1
ATOM 2803 O O . ILE A 1 367 ? -29.357 -0.686 -15.872 1.00 83.88 367 ILE A O 1
ATOM 2807 N N . PRO A 1 368 ? -30.791 -2.365 -16.288 1.00 70.25 368 PRO A N 1
ATOM 2808 C CA . PRO A 1 368 ? -30.579 -2.303 -17.727 1.00 70.25 368 PRO A CA 1
ATOM 2809 C C . PRO A 1 368 ? -31.106 -0.959 -18.245 1.00 70.25 368 PRO A C 1
ATOM 2811 O O . PRO A 1 368 ? -32.240 -0.591 -17.951 1.00 70.25 368 PRO A O 1
ATOM 2814 N N . TYR A 1 369 ? -30.264 -0.220 -18.979 1.00 62.31 369 TYR A N 1
ATOM 2815 C CA . TYR A 1 369 ? -30.573 1.112 -19.511 1.00 62.31 369 TYR A CA 1
ATOM 2816 C C . TYR A 1 369 ? -32.018 1.206 -20.037 1.00 62.31 369 TYR A C 1
ATOM 2818 O O . TYR A 1 369 ? -32.402 0.433 -20.919 1.00 62.31 369 TYR A O 1
ATOM 2826 N N . CYS A 1 370 ? -32.789 2.157 -19.498 1.00 45.78 370 CYS A N 1
ATOM 2827 C CA . CYS A 1 370 ? -34.066 2.592 -20.068 1.00 45.78 370 CYS A CA 1
ATOM 2828 C C . CYS A 1 370 ? -33.875 3.270 -21.428 1.00 45.78 370 CYS A C 1
ATOM 2830 O O . CYS A 1 370 ? -32.914 4.067 -21.563 1.00 45.78 370 CYS A O 1
#

pLDDT: mean 70.44, std 20.07, range [25.12, 97.25]

Organism: NCBI:txid495285

Radius of gyration: 27.53 Å; Cα contacts (8 Å, |Δi|>4): 598; chains: 1; bounding box: 83×65×89 Å

Mean predicted aligned error: 19.62 Å

Solvent-accessible surface area (backbone atoms only — not comparable to full-atom values): 21901 Å² total; per-residue (Å²): 140,84,88,79,82,82,82,80,79,83,73,80,82,79,82,63,82,76,73,77,79,66,64,54,70,71,58,49,51,53,54,52,50,52,39,52,52,50,50,68,70,38,53,45,42,28,80,80,66,40,70,71,33,45,65,46,86,93,42,79,87,46,74,44,62,58,83,68,84,62,97,82,59,80,57,54,58,10,72,71,20,34,46,39,40,46,57,97,62,79,56,57,86,92,51,65,68,56,48,77,48,68,26,38,68,55,54,52,50,51,50,54,49,52,46,50,53,48,57,72,48,25,41,83,68,46,41,42,80,74,42,79,47,80,47,65,70,82,80,91,68,85,90,46,88,73,49,63,64,63,62,54,40,36,33,38,39,40,29,36,35,39,39,26,30,31,67,86,80,65,48,72,44,45,37,35,42,36,39,30,47,34,37,46,66,74,51,78,39,30,59,40,33,57,54,44,55,71,52,76,77,61,79,99,78,63,62,77,47,53,64,45,48,77,57,63,75,89,74,85,74,90,70,83,87,82,90,77,82,87,60,69,102,42,60,71,42,74,46,67,41,50,85,92,62,41,54,41,59,52,16,63,75,65,39,23,16,33,43,43,36,29,57,69,26,59,92,68,36,56,59,76,44,78,66,75,55,59,72,40,76,46,44,49,24,35,69,89,27,53,36,61,42,51,46,67,40,44,80,72,50,48,68,66,58,54,31,56,77,70,74,36,56,66,69,40,38,43,68,34,33,69,41,52,50,97,81,48,80,69,50,32,42,50,44,22,41,31,63,43,86,52,77,25,48,73,77,81,56,92,83,75,62,60,46,48,47,58,72,52,95,86,56,48,59,10,54,74,84,130

Sequence (370 aa):
MSNGPPLSRFTPNHDEPSPPEQIPDLEWEIRTGRAIYILERTLPDFFQLGLVSHIDPTRPDIVDVAVSESGSVESIYSPVVRLTYTPPVALPPPFPRTLSLEGLALYMASSVFIRHTMKTLYSDLRVEMRKLAVHTPSITAPPTDVTSSRRREKSLFVGLTVHGTTRVSGGTGEWQIDSTYGFSPVTHIVPSLFDPEIHSFASPTMFASALAVFLAVPFLVQCTLFLVSAQGSNCTRTYIVQPGDICDKISAQNNVSTYQLAVVNDNIIDLECDNLNPGSTICLGWAGEDCSTTYVVQPDDTCDDISYAYNINETIFYDNNPQLNADCTNLYIGEVVCMAPTVMVPALPASGTIPGSQIPATATPAIPYC

Nearest PDB structures (foldseek):
  3soy-assembly1_A-2  TM=4.417E-01  e=5.739E-04  Salmonella enterica subsp. enterica serovar Typhimurium str. LT2
  3rob-assembly2_D  TM=4.957E-01  e=1.694E-02  Planctopirus limnophila DSM 3776
  6ue5-assembly1_A  TM=3.560E-01  e=1.694E-02  Homo sapiens
  6q0r-assembly1_C  TM=2.858E-01  e=1.045E-02  Homo sapiens
  6q0w-assembly1_C  TM=2.587E-01  e=5.373E-03  Homo sapiens

Secondary structure (DSSP, 8-state):
---PPPPP-------PPPPPPPPPHHHHHHHHHHHHHHHHHHSTTHHHH----EE-TT-TT-EE-S---STT---SS-TT-EEEE--SSPPPTTS-SSEEEESHHHHHHHHHHHHHHHHHHEEEEEEEEEEEEEE-----S---HHHHHHTS-EEEEEEEEEEEEETTT--EEEEEEEEEEEE-SSSSS---B----EEE-S-TTSHHHHHHHTTTSSSS--SS-------STTEEEEEEPPTT--HHHHHHHHT--HHHHHHTTTTTS-SSS--PPTT-EEEEEETTB----EEE--TT--HHHHHHHTT--HHHHHHH-TTS-TT-TT-BTT-EEE--SS--SPPPPTTS--TT-SPPTTPPBSS---

InterPro domains:
  IPR018392 LysM domain [PF01476] (239-284)
  IPR018392 LysM domain [PF01476] (295-338)
  IPR018392 LysM domain [PS51782] (237-284)
  IPR018392 LysM domain [PS51782] (293-339)
  IPR018392 LysM domain [SM00257] (238-285)
  IPR018392 LysM domain [SM00257] (294-340)
  IPR018392 LysM domain [cd00118] (237-284)
  IPR018392 LysM domain [cd00118] (293-336)
  IPR036779 LysM domain superfamily [G3DSA:3.10.350.10] (235-284)
  IPR036779 LysM domain superfamily [G3DSA:3.10.350.10] (291-339)
  IPR036779 LysM domain superfamily [SSF54106] (235-284)
  IPR036779 LysM domain superfamily [SSF54106] (291-339)
  IPR052210 Secreted LysM effector LysM1-like [PTHR34997] (232-358)